Protein AF-0000000079960851 (afdb_homodimer)

InterPro domains:
  IPR026286 Maleate isomerase/Arylmalonate decarboxylase [PF17645] (53-216)
  IPR026286 Maleate isomerase/Arylmalonate decarboxylase [PIRSF015736] (1-219)
  IPR026286 Maleate isomerase/Arylmalonate decarboxylase [PTHR40267] (1-219)
  IPR053714 Isomerization and Racemization Enzyme Superfamily [G3DSA:3.40.50.12500] (1-219)

Secondary structure (DSSP, 8-state):
---TT----------------SHHHHHHHHHHHHHHHHHHHHHHHTT--S-EE----HHHHTTHHHHHHHHHHHHHHHTTS--EE-HHHHHHHHHHHTT--EEEEEESS-HHHHHHHHHHHHHTT-EEEEEEE---SSHHHHHT--HHHHHHHHHHH--TT--EEEE--TTS--HHHHHHHHHHHTS-EEEHHHHHHHHHHHTTT-----TTS-HHHHH-/---TT----------------SHHHHHHHHHHHHHHHHHHHHHHHTT--S-EE----HHHHTTHHHHHHHHHHHHHHHTTS--EE-HHHHHHHHHHHTT--EEEEEESS-HHHHHHHHHHHHHTT-EEEEEEE---SSHHHHHT--HHHHHHHHHHH--TT--EEEE--TTS--HHHHHHHHHHHTS-EEEHHHHHHHHHHHTTT-----TTS-HHHHH-

Organism: NCBI:txid1448308

Sequence (440 aa):
MLVPGVSWHSGRILIRNPDLDSDEVFERFLVDLRKEIGNAVDSVMTAHPDHVVMGMSSETFWGGRAGAAKFEALMISLSGGLDITTGARACNAALRTLGAKKIGVITPYQSVGDEQVRAYLTEEGFEVAGVHGLKCPTAKSIAEVGPERLREAFRAVNGPGVDALVQVGTNLFCARVAAEMEEELGKPVIAINTATVWHAYRTHGIRDQLEGFGCLLERHMLVPGVSWHSGRILIRNPDLDSDEVFERFLVDLRKEIGNAVDSVMTAHPDHVVMGMSSETFWGGRAGAAKFEALMISLSGGLDITTGARACNAALRTLGAKKIGVITPYQSVGDEQVRAYLTEEGFEVAGVHGLKCPTAKSIAEVGPERLREAFRAVNGPGVDALVQVGTNLFCARVAAEMEEELGKPVIAINTATVWHAYRTHGIRDQLEGFGCLLERH

Radius of gyration: 24.18 Å; Cα contacts (8 Å, |Δi|>4): 741; chains: 2; bounding box: 46×70×50 Å

Nearest PDB structures (foldseek):
  2xec-assembly1_A  TM=9.035E-01  e=8.796E-13  Nocardia farcinica IFM 10152
  2xed-assembly4_D  TM=8.856E-01  e=1.350E-12  Nocardia farcinica IFM 10152
  4fq5-assembly1_B  TM=8.733E-01  e=2.646E-12  Pseudomonas putida S16
  2vlb-assembly4_D  TM=8.472E-01  e=1.081E-11  Bordetella bronchiseptica
  4fq7-assembly1_A  TM=8.737E-01  e=2.253E-11  Pseudomonas putida S16

Solvent-accessible surface area (backbone atoms only — not comparable to full-atom values): 23518 Å² total; per-residue (Å²): 139,83,50,91,97,62,83,87,78,71,52,58,61,62,72,77,84,62,77,72,80,42,71,72,44,43,52,54,45,52,56,50,44,50,52,26,44,49,51,18,43,56,45,38,50,74,71,62,65,90,62,45,70,48,86,49,29,68,68,35,27,34,67,26,68,64,30,24,50,51,48,50,52,49,50,22,59,66,59,75,65,40,62,71,36,36,25,44,60,16,43,52,51,48,37,54,74,70,67,44,48,31,28,14,31,32,32,45,32,45,70,71,52,46,48,29,46,50,50,20,45,41,71,72,67,35,44,71,78,33,75,44,55,65,49,40,88,42,73,68,50,31,52,63,57,50,65,67,60,50,51,52,45,52,58,69,32,52,52,91,78,48,45,28,36,37,37,46,43,58,55,45,81,34,41,51,55,21,21,52,46,19,66,75,69,70,39,57,30,44,20,34,60,46,28,28,52,43,41,50,32,51,79,66,72,45,77,76,65,39,84,69,46,26,62,61,39,46,75,104,137,83,53,90,97,62,83,89,78,70,52,58,60,62,71,77,85,64,79,74,80,42,69,71,45,41,53,54,46,52,54,50,44,50,52,26,44,50,53,17,44,57,46,38,50,73,71,62,65,94,62,45,71,49,87,50,29,68,67,36,26,34,68,25,66,64,29,23,50,51,48,50,52,51,49,22,58,66,59,75,65,39,61,72,37,35,25,44,60,15,43,52,54,49,38,54,75,70,67,45,47,31,28,15,31,32,34,45,33,47,72,72,51,46,47,30,46,50,50,21,44,40,74,72,67,35,46,70,78,33,76,42,55,67,50,40,88,42,75,68,51,31,52,63,56,51,65,66,60,50,51,52,45,53,58,70,33,52,54,91,79,49,45,28,35,37,36,46,44,60,56,44,81,36,41,52,55,22,20,52,45,19,66,74,70,71,38,57,29,44,21,34,60,47,29,28,52,43,41,51,32,51,77,66,73,45,76,76,64,40,82,70,48,26,62,57,35,47,74,94

Structure (mmCIF, N/CA/C/O backbone):
data_AF-0000000079960851-model_v1
#
loop_
_entity.id
_entity.type
_entity.pdbx_description
1 polymer 'Arylmalonate decarboxylase'
#
loop_
_atom_site.group_PDB
_atom_site.id
_atom_site.type_symbol
_atom_site.label_atom_id
_atom_site.label_alt_id
_atom_site.label_comp_id
_atom_site.label_asym_id
_atom_site.label_entity_id
_atom_site.label_seq_id
_atom_site.pdbx_PDB_ins_code
_atom_site.Cartn_x
_atom_site.Cartn_y
_atom_site.Cartn_z
_atom_site.occupancy
_atom_site.B_iso_or_equiv
_atom_site.auth_seq_id
_atom_site.auth_comp_id
_atom_site.auth_asym_id
_atom_site.auth_atom_id
_atom_site.pdbx_PDB_model_num
ATOM 1 N N . MET A 1 1 ? 7.645 3.045 7.578 1 94.19 1 MET A N 1
ATOM 2 C CA . MET A 1 1 ? 7.406 3.133 9.016 1 94.19 1 MET A CA 1
ATOM 3 C C . MET A 1 1 ? 6.652 1.906 9.523 1 94.19 1 MET A C 1
ATOM 5 O O . MET A 1 1 ? 5.922 1.984 10.508 1 94.19 1 MET A O 1
ATOM 9 N N . LEU A 1 2 ? 6.816 0.846 8.75 1 92.69 2 LEU A N 1
ATOM 10 C CA . LEU A 1 2 ? 6.176 -0.417 9.102 1 92.69 2 LEU A CA 1
ATOM 11 C C . LEU A 1 2 ? 6.891 -1.076 10.281 1 92.69 2 LEU A C 1
ATOM 13 O O . LEU A 1 2 ? 8.117 -1.037 10.367 1 92.69 2 LEU A O 1
ATOM 17 N N . VAL A 1 3 ? 6.129 -1.654 11.164 1 95.25 3 VAL A N 1
ATOM 18 C CA . VAL A 1 3 ? 6.676 -2.408 12.289 1 95.25 3 VAL A CA 1
ATOM 19 C C . VAL A 1 3 ? 6.164 -3.846 12.25 1 95.25 3 VAL A C 1
ATOM 21 O O . VAL A 1 3 ? 5.152 -4.133 11.594 1 95.25 3 VAL A O 1
ATOM 24 N N . PRO A 1 4 ? 6.918 -4.801 12.859 1 91.12 4 PRO A N 1
ATOM 25 C CA . PRO A 1 4 ? 6.449 -6.191 12.867 1 91.12 4 PRO A CA 1
ATOM 26 C C . PRO A 1 4 ? 5.039 -6.336 13.438 1 91.12 4 PRO A C 1
ATOM 28 O O . PRO A 1 4 ? 4.672 -5.625 14.375 1 91.12 4 PRO A O 1
ATOM 31 N N . GLY A 1 5 ? 4.328 -7.258 12.828 1 90.38 5 GLY A N 1
ATOM 32 C CA . GLY A 1 5 ? 3.006 -7.566 13.344 1 90.38 5 GLY A CA 1
ATOM 33 C C . GLY A 1 5 ? 1.929 -6.633 12.828 1 90.38 5 GLY A C 1
ATOM 34 O O . GLY A 1 5 ? 0.747 -6.809 13.133 1 90.38 5 GLY A O 1
ATOM 35 N N . VAL A 1 6 ? 2.328 -5.602 12.008 1 94.75 6 VAL A N 1
ATOM 36 C CA . VAL A 1 6 ? 1.375 -4.645 11.445 1 94.75 6 VAL A CA 1
ATOM 37 C C . VAL A 1 6 ? 1.349 -4.77 9.93 1 94.75 6 VAL A C 1
ATOM 39 O O . VAL A 1 6 ? 2.396 -4.914 9.289 1 94.75 6 VAL A O 1
ATOM 42 N N . SER A 1 7 ? 0.171 -4.758 9.352 1 91.94 7 SER A N 1
ATOM 43 C CA . SER A 1 7 ? 0.016 -4.672 7.902 1 91.94 7 SER A CA 1
ATOM 44 C C . SER A 1 7 ? -0.796 -3.443 7.508 1 91.94 7 SER A C 1
ATOM 46 O O . SER A 1 7 ? -1.716 -3.043 8.227 1 91.94 7 SER A O 1
ATOM 48 N N . TRP A 1 8 ? -0.448 -2.844 6.461 1 94.5 8 TRP A N 1
ATOM 49 C CA . TRP A 1 8 ? -1.161 -1.688 5.93 1 94.5 8 TRP A CA 1
ATOM 50 C C . TRP A 1 8 ? -1.925 -2.057 4.66 1 94.5 8 TRP A C 1
ATOM 52 O O . TRP A 1 8 ? -1.38 -2.709 3.768 1 94.5 8 TRP A O 1
ATOM 62 N N . HIS A 1 9 ? -3.17 -1.733 4.625 1 93.88 9 HIS A N 1
ATOM 63 C CA . HIS A 1 9 ? -4.047 -1.889 3.469 1 93.88 9 HIS A CA 1
ATOM 64 C C . HIS A 1 9 ? -4.598 -0.542 3.01 1 93.88 9 HIS A C 1
ATOM 66 O O . HIS A 1 9 ? -5.129 0.224 3.816 1 93.88 9 HIS A O 1
ATOM 72 N N . SER A 1 10 ? -4.445 -0.302 1.78 1 94.12 10 SER A N 1
ATOM 73 C CA . SER A 1 10 ? -4.777 1.054 1.355 1 94.12 10 SER A CA 1
ATOM 74 C C . SER A 1 10 ? -5.949 1.059 0.381 1 94.12 10 SER A C 1
ATOM 76 O O . SER A 1 10 ? -6.133 0.106 -0.38 1 94.12 10 SER A O 1
ATOM 78 N N . GLY A 1 11 ? -6.723 2.027 0.478 1 92.75 11 GLY A N 1
ATOM 79 C CA . GLY A 1 11 ? -7.703 2.445 -0.51 1 92.75 11 GLY A CA 1
ATOM 80 C C . GLY A 1 11 ? -7.449 3.836 -1.056 1 92.75 11 GLY A C 1
ATOM 81 O O . GLY A 1 11 ? -7.121 4.754 -0.3 1 92.75 11 GLY A O 1
ATOM 82 N N . ARG A 1 12 ? -7.574 3.906 -2.342 1 92.75 12 ARG A N 1
ATOM 83 C CA . ARG A 1 12 ? -7.301 5.188 -2.982 1 92.75 12 ARG A CA 1
ATOM 84 C C . ARG A 1 12 ? -8.586 5.98 -3.191 1 92.75 12 ARG A C 1
ATOM 86 O O . ARG A 1 12 ? -9.625 5.41 -3.523 1 92.75 12 ARG A O 1
ATOM 93 N N . ILE A 1 13 ? -8.469 7.223 -2.959 1 90.19 13 ILE A N 1
ATOM 94 C CA . ILE A 1 13 ? -9.555 8.148 -3.252 1 90.19 13 ILE A CA 1
ATOM 95 C C . ILE A 1 13 ? -9.297 8.844 -4.586 1 90.19 13 ILE A C 1
ATOM 97 O O . ILE A 1 13 ? -8.359 9.641 -4.711 1 90.19 13 ILE A O 1
ATOM 101 N N . LEU A 1 14 ? -10.109 8.508 -5.516 1 86.62 14 LEU A N 1
ATOM 102 C CA . LEU A 1 14 ? -9.938 9.086 -6.848 1 86.62 14 LEU A CA 1
ATOM 103 C C . LEU A 1 14 ? -10.344 10.555 -6.859 1 86.62 14 LEU A C 1
ATOM 105 O O . LEU A 1 14 ? -11.469 10.898 -6.492 1 86.62 14 LEU A O 1
ATOM 109 N N . ILE A 1 15 ? -9.375 11.383 -7.02 1 77.75 15 ILE A N 1
ATOM 110 C CA . ILE A 1 15 ? -9.641 12.805 -7.199 1 77.75 15 ILE A CA 1
ATOM 111 C C . ILE A 1 15 ? -9.336 13.203 -8.641 1 77.75 15 ILE A C 1
ATOM 113 O O . ILE A 1 15 ? -8.188 13.156 -9.078 1 77.75 15 ILE A O 1
ATOM 117 N N . ARG A 1 16 ? -10.398 13.414 -9.406 1 67.62 16 ARG A N 1
ATOM 118 C CA . ARG A 1 16 ? -10.219 13.82 -10.797 1 67.62 16 ARG A CA 1
ATOM 119 C C . ARG A 1 16 ? -9.906 15.305 -10.891 1 67.62 16 ARG A C 1
ATOM 121 O O . ARG A 1 16 ? -10.414 16.109 -10.102 1 67.62 16 ARG A O 1
ATOM 128 N N . ASN A 1 17 ? -8.703 15.766 -11.039 1 58.97 17 ASN A N 1
ATOM 129 C CA . ASN A 1 17 ? -8.164 17.125 -11.094 1 58.97 17 ASN A CA 1
ATOM 130 C C . ASN A 1 17 ? -9.195 18.109 -11.633 1 58.97 17 ASN A C 1
ATOM 132 O O . ASN A 1 17 ? -9.211 18.406 -12.836 1 58.97 17 ASN A O 1
ATOM 136 N N . PRO A 1 18 ? -10.219 18.281 -10.859 1 53.62 18 PRO A N 1
ATOM 137 C CA . PRO A 1 18 ? -11.078 19.328 -11.43 1 53.62 18 PRO A CA 1
ATOM 138 C C . PRO A 1 18 ? -10.516 20.719 -11.234 1 53.62 18 PRO A C 1
ATOM 140 O O . PRO A 1 18 ? -9.734 20.969 -10.305 1 53.62 18 PRO A O 1
ATOM 143 N N . ASP A 1 19 ? -10.367 21.5 -12.281 1 49.38 19 ASP A N 1
ATOM 144 C CA . ASP A 1 19 ? -10.18 22.953 -12.188 1 49.38 19 ASP A CA 1
ATOM 145 C C . ASP A 1 19 ? -11.023 23.547 -11.055 1 49.38 19 ASP A C 1
ATOM 147 O O . ASP A 1 19 ? -12.25 23.422 -11.062 1 49.38 19 ASP A O 1
ATOM 151 N N . LEU A 1 20 ? -10.43 23.781 -9.867 1 51.84 20 LEU A N 1
ATOM 152 C CA . LEU A 1 20 ? -11.078 24.25 -8.648 1 51.84 20 LEU A CA 1
ATOM 153 C C . LEU A 1 20 ? -11.469 25.719 -8.773 1 51.84 20 LEU A C 1
ATOM 155 O O . LEU A 1 20 ? -11.516 26.438 -7.77 1 51.84 20 LEU A O 1
ATOM 159 N N . ASP A 1 21 ? -11.742 26.328 -9.961 1 50.34 21 ASP A N 1
ATOM 160 C CA . ASP A 1 21 ? -11.82 27.781 -10.055 1 50.34 21 ASP A CA 1
ATOM 161 C C . ASP A 1 21 ? -13.195 28.297 -9.609 1 50.34 21 ASP A C 1
ATOM 163 O O . ASP A 1 21 ? -13.383 29.484 -9.406 1 50.34 21 ASP A O 1
ATOM 167 N N . SER A 1 22 ? -14.242 27.625 -9.805 1 53.31 22 SER A N 1
ATOM 168 C CA . SER A 1 22 ? -15.516 28.234 -9.453 1 53.31 22 SER A CA 1
ATOM 169 C C . SER A 1 22 ? -16.141 27.562 -8.242 1 53.31 22 SER A C 1
ATOM 171 O O . SER A 1 22 ? -15.82 26.406 -7.941 1 53.31 22 SER A O 1
ATOM 173 N N . ASP A 1 23 ? -16.797 28.359 -7.383 1 54.41 23 ASP A N 1
ATOM 174 C CA . ASP A 1 23 ? -17.484 27.906 -6.176 1 54.41 23 ASP A CA 1
ATOM 175 C C . ASP A 1 23 ? -18.312 26.641 -6.449 1 54.41 23 ASP A C 1
ATOM 177 O O . ASP A 1 23 ? -18.297 25.703 -5.652 1 54.41 23 ASP A O 1
ATOM 181 N N . GLU A 1 24 ? -19.141 26.781 -7.516 1 55.78 24 GLU A N 1
ATOM 182 C CA . GLU A 1 24 ? -19.969 25.641 -7.883 1 55.78 24 GLU A CA 1
ATOM 183 C C . GLU A 1 24 ? -19.109 24.406 -8.133 1 55.78 24 GLU A C 1
ATOM 185 O O . GLU A 1 24 ? -19.5 23.297 -7.754 1 55.78 24 GLU A O 1
ATOM 190 N N . VAL A 1 25 ? -18.016 24.797 -8.57 1 58.59 25 VAL A N 1
ATOM 191 C CA . VAL A 1 25 ? -17.094 23.703 -8.898 1 58.59 25 VAL A CA 1
ATOM 192 C C . VAL A 1 25 ? -16.5 23.125 -7.617 1 58.59 25 VAL A C 1
ATOM 194 O O . VAL A 1 25 ? -16.328 21.906 -7.504 1 58.59 25 VAL A O 1
ATOM 197 N N . PHE A 1 26 ? -16.469 23.938 -6.652 1 61.47 26 PHE A N 1
ATOM 198 C CA . PHE A 1 26 ? -15.891 23.5 -5.383 1 61.47 26 PHE A CA 1
ATOM 199 C C . PHE A 1 26 ? -16.875 22.609 -4.625 1 61.47 26 PHE A C 1
ATOM 201 O O . PHE A 1 26 ? -16.484 21.594 -4.059 1 61.47 26 PHE A O 1
ATOM 208 N N . GLU A 1 27 ? -18.156 23.109 -4.688 1 61.94 27 GLU A N 1
ATOM 209 C CA . GLU A 1 27 ? -19.141 22.297 -4 1 61.94 27 GLU A CA 1
ATOM 210 C C . GLU A 1 27 ? -19.266 20.922 -4.637 1 61.94 27 GLU A C 1
ATOM 212 O O . GLU A 1 27 ? -19.359 19.906 -3.93 1 61.94 27 GLU A O 1
ATOM 217 N N . ARG A 1 28 ? -19.406 20.875 -5.898 1 65.94 28 ARG A N 1
ATOM 218 C CA . ARG A 1 28 ? -19.469 19.594 -6.598 1 65.94 28 ARG A CA 1
ATOM 219 C C . ARG A 1 28 ? -18.234 18.75 -6.305 1 65.94 28 ARG A C 1
ATOM 221 O O . ARG A 1 28 ? -18.344 17.531 -6.16 1 65.94 28 ARG A O 1
ATOM 228 N N . PHE A 1 29 ? -17.156 19.453 -6.109 1 71.62 29 PHE A N 1
ATOM 229 C CA . PHE A 1 29 ? -15.914 18.781 -5.773 1 71.62 29 PHE A CA 1
ATOM 230 C C . PHE A 1 29 ? -16.016 18.094 -4.418 1 71.62 29 PHE A C 1
ATOM 232 O O . PHE A 1 29 ? -15.617 16.938 -4.27 1 71.62 29 PHE A O 1
ATOM 239 N N . LEU A 1 30 ? -16.672 18.797 -3.545 1 71.94 30 LEU A N 1
ATOM 240 C CA . LEU A 1 30 ? -16.797 18.25 -2.197 1 71.94 30 LEU A CA 1
ATOM 241 C C . LEU A 1 30 ? -17.703 17.016 -2.186 1 71.94 30 LEU A C 1
ATOM 243 O O . LEU A 1 30 ? -17.422 16.047 -1.479 1 71.94 30 LEU A O 1
ATOM 247 N N . VAL A 1 31 ? -18.812 17.047 -2.932 1 72.62 31 VAL A N 1
ATOM 248 C CA . VAL A 1 31 ? -19.734 15.914 -3.02 1 72.62 31 VAL A CA 1
ATOM 249 C C . VAL A 1 31 ? -19.016 14.727 -3.662 1 72.62 31 VAL A C 1
ATOM 251 O O . VAL A 1 31 ? -19.094 13.602 -3.158 1 72.62 31 VAL A O 1
ATOM 254 N N . ASP A 1 32 ? -18.328 14.992 -4.691 1 80.94 32 ASP A N 1
ATOM 255 C CA . ASP A 1 32 ? -17.578 13.938 -5.379 1 80.94 32 ASP A CA 1
ATOM 256 C C . ASP A 1 32 ? -16.5 13.352 -4.477 1 80.94 32 ASP A C 1
ATOM 258 O O . ASP A 1 32 ? -16.281 12.141 -4.473 1 80.94 32 ASP A O 1
ATOM 262 N N . LEU A 1 33 ? -15.961 14.219 -3.734 1 83.31 33 LEU A N 1
ATOM 263 C CA . LEU A 1 33 ? -14.914 13.766 -2.822 1 83.31 33 LEU A CA 1
ATOM 264 C C . LEU A 1 33 ? -15.477 12.82 -1.769 1 83.31 33 LEU A C 1
ATOM 266 O O . LEU A 1 33 ? -14.875 11.789 -1.469 1 83.31 33 LEU A O 1
ATOM 270 N N . ARG A 1 34 ? -16.656 13.141 -1.312 1 83.38 34 ARG A N 1
ATOM 271 C CA . ARG A 1 34 ? -17.281 12.297 -0.306 1 83.38 34 ARG A CA 1
ATOM 272 C C . ARG A 1 34 ? -17.641 10.922 -0.882 1 83.38 34 ARG A C 1
ATOM 274 O O . ARG A 1 34 ? -17.484 9.906 -0.208 1 83.38 34 ARG A O 1
ATOM 281 N N . LYS A 1 35 ? -18.141 10.898 -2.045 1 87.31 35 LYS A N 1
ATOM 282 C CA . LYS A 1 35 ? -18.453 9.641 -2.713 1 87.31 35 LYS A CA 1
ATOM 283 C C . LYS A 1 35 ? -17.219 8.781 -2.896 1 87.31 35 LYS A C 1
ATOM 285 O O . LYS A 1 35 ? -17.234 7.582 -2.617 1 87.31 35 LYS A O 1
ATOM 290 N N . GLU A 1 36 ? -16.188 9.461 -3.318 1 90.69 36 GLU A N 1
ATOM 291 C CA . GLU A 1 36 ? -14.945 8.719 -3.561 1 90.69 36 GLU A CA 1
ATOM 292 C C . GLU A 1 36 ? -14.336 8.227 -2.252 1 90.69 36 GLU A C 1
ATOM 294 O O . GLU A 1 36 ? -13.719 7.16 -2.213 1 90.69 36 GLU A O 1
ATOM 299 N N . ILE A 1 37 ? -14.523 9.008 -1.24 1 92.94 37 ILE A N 1
ATOM 300 C CA . ILE A 1 37 ? -14.086 8.555 0.077 1 92.94 37 ILE A CA 1
ATOM 301 C C . ILE A 1 37 ? -14.867 7.301 0.475 1 92.94 37 ILE A C 1
ATOM 303 O O . ILE A 1 37 ? -14.281 6.316 0.938 1 92.94 37 ILE A O 1
ATOM 307 N N . GLY A 1 38 ? -16.156 7.359 0.28 1 93.12 38 GLY A N 1
ATOM 308 C CA . GLY A 1 38 ? -16.969 6.195 0.562 1 93.12 38 GLY A CA 1
ATOM 309 C C . GLY A 1 38 ? -16.531 4.957 -0.195 1 93.12 38 GLY A C 1
ATOM 310 O O . GLY A 1 38 ? -16.438 3.873 0.384 1 93.12 38 GLY A O 1
ATOM 311 N N . ASN A 1 39 ? -16.25 5.121 -1.453 1 91.56 39 ASN A N 1
ATOM 312 C CA . ASN A 1 39 ? -15.773 4.012 -2.275 1 91.56 39 ASN A CA 1
ATOM 313 C C . ASN A 1 39 ? -14.477 3.432 -1.728 1 91.56 39 ASN A C 1
ATOM 315 O O . ASN A 1 39 ? -14.312 2.211 -1.667 1 91.56 39 ASN A O 1
ATOM 319 N N . ALA A 1 40 ? -13.617 4.344 -1.395 1 93.88 40 ALA A N 1
ATOM 320 C CA . ALA A 1 40 ? -12.32 3.908 -0.873 1 93.88 40 ALA A CA 1
ATOM 321 C C . ALA A 1 40 ? -12.492 3.133 0.43 1 93.88 40 ALA A C 1
ATOM 323 O O . ALA A 1 40 ? -11.859 2.088 0.623 1 93.88 40 ALA A O 1
ATOM 324 N N . VAL A 1 41 ? -13.352 3.627 1.285 1 95 41 VAL A N 1
ATOM 325 C CA . VAL A 1 41 ? -13.578 2.984 2.576 1 95 41 VAL A CA 1
ATOM 326 C C . VAL A 1 41 ? -14.227 1.617 2.369 1 95 41 VAL A C 1
ATOM 328 O O . VAL A 1 41 ? -13.789 0.622 2.953 1 95 41 VAL A O 1
ATOM 331 N N . ASP A 1 42 ? -15.195 1.542 1.479 1 92.25 42 ASP A N 1
ATOM 332 C CA . ASP A 1 42 ? -15.844 0.269 1.181 1 92.25 42 ASP A CA 1
ATOM 333 C C . ASP A 1 42 ? -14.82 -0.78 0.75 1 92.25 42 ASP A C 1
ATOM 335 O O . ASP A 1 42 ? -14.875 -1.929 1.194 1 92.25 42 ASP A O 1
ATOM 339 N N . SER A 1 43 ? -14.008 -0.313 -0.047 1 91.81 43 SER A N 1
ATOM 340 C CA . SER A 1 43 ? -13.008 -1.22 -0.604 1 91.81 43 SER A CA 1
ATOM 341 C C . SER A 1 43 ? -12.039 -1.705 0.471 1 91.81 43 SER A C 1
ATOM 343 O O . SER A 1 43 ? -11.836 -2.91 0.631 1 91.81 43 SER A O 1
ATOM 345 N N . VAL A 1 44 ? -11.461 -0.792 1.236 1 93.94 44 VAL A N 1
ATOM 346 C CA . VAL A 1 44 ? -10.414 -1.16 2.184 1 93.94 44 VAL A CA 1
ATOM 347 C C . VAL A 1 44 ? -11.016 -1.945 3.346 1 93.94 44 VAL A C 1
ATOM 349 O O . VAL A 1 44 ? -10.359 -2.814 3.924 1 93.94 44 VAL A O 1
ATOM 352 N N . MET A 1 45 ? -12.297 -1.805 3.637 1 93.12 45 MET A N 1
ATOM 353 C CA . MET A 1 45 ? -12.945 -2.479 4.758 1 93.12 45 MET A CA 1
ATOM 354 C C . MET A 1 45 ? -13.094 -3.971 4.484 1 93.12 45 MET A C 1
ATOM 356 O O . MET A 1 45 ? -13.289 -4.762 5.41 1 93.12 45 MET A O 1
ATOM 360 N N . THR A 1 46 ? -12.969 -4.359 3.193 1 89.31 46 THR A N 1
ATOM 361 C CA . THR A 1 46 ? -13.047 -5.777 2.865 1 89.31 46 THR A CA 1
ATOM 362 C C . THR A 1 46 ? -11.852 -6.531 3.438 1 89.31 46 THR A C 1
ATOM 364 O O . THR A 1 46 ? -11.883 -7.758 3.568 1 89.31 46 THR A O 1
ATOM 367 N N . ALA A 1 47 ? -10.844 -5.789 3.771 1 90.38 47 ALA A N 1
ATOM 368 C CA . ALA A 1 47 ? -9.672 -6.406 4.391 1 90.38 47 ALA A CA 1
ATOM 369 C C . ALA A 1 47 ? -9.883 -6.605 5.887 1 90.38 47 ALA A C 1
ATOM 371 O O . ALA A 1 47 ? -9.039 -7.199 6.566 1 90.38 47 ALA A O 1
ATOM 372 N N . HIS A 1 48 ? -10.93 -6.074 6.441 1 91.44 48 HIS A N 1
ATOM 373 C CA . HIS A 1 48 ? -11.289 -6.172 7.852 1 91.44 48 HIS A CA 1
ATOM 374 C C . HIS A 1 48 ? -10.203 -5.574 8.734 1 91.44 48 HIS A C 1
ATOM 376 O O . HIS A 1 48 ? -9.703 -6.242 9.648 1 91.44 48 HIS A O 1
ATOM 382 N N . PRO A 1 49 ? -9.883 -4.328 8.547 1 94.81 49 PRO A N 1
ATOM 383 C CA . PRO A 1 49 ? -8.844 -3.699 9.367 1 94.81 49 PRO A CA 1
ATOM 384 C C . PRO A 1 49 ? -9.289 -3.502 10.82 1 94.81 49 PRO A C 1
ATOM 386 O O . PRO A 1 49 ? -10.484 -3.422 11.102 1 94.81 49 PRO A O 1
ATOM 389 N N . ASP A 1 50 ? -8.312 -3.438 11.734 1 95.44 50 ASP A N 1
ATOM 390 C CA . ASP A 1 50 ? -8.57 -3.146 13.141 1 95.44 50 ASP A CA 1
ATOM 391 C C . ASP A 1 50 ? -8.734 -1.646 13.367 1 95.44 50 ASP A C 1
ATOM 393 O O . ASP A 1 50 ? -9.297 -1.227 14.383 1 95.44 50 ASP A O 1
ATOM 397 N N . HIS A 1 51 ? -8.219 -0.864 12.453 1 96.69 51 HIS A N 1
ATOM 398 C CA . HIS A 1 51 ? -8.172 0.586 12.602 1 96.69 51 HIS A CA 1
ATOM 399 C C . HIS A 1 51 ? -8.07 1.273 11.242 1 96.69 51 HIS A C 1
ATOM 401 O O . HIS A 1 51 ? -7.523 0.708 10.297 1 96.69 51 HIS A O 1
ATOM 407 N N . VAL A 1 52 ? -8.703 2.436 11.164 1 97.06 52 VAL A N 1
ATOM 408 C CA . VAL A 1 52 ? -8.68 3.195 9.914 1 97.06 52 VAL A CA 1
ATOM 409 C C . VAL A 1 52 ? -7.801 4.434 10.086 1 97.06 52 VAL A C 1
ATOM 411 O O . VAL A 1 52 ? -7.918 5.156 11.078 1 97.06 52 VAL A O 1
ATOM 414 N N . VAL A 1 53 ? -6.898 4.598 9.195 1 97.31 53 VAL A N 1
ATOM 415 C CA . VAL A 1 53 ? -6.047 5.781 9.148 1 97.31 53 VAL A CA 1
ATOM 416 C C . VAL A 1 53 ? -6.367 6.602 7.902 1 97.31 53 VAL A C 1
ATOM 418 O O . VAL A 1 53 ? -6.352 6.074 6.785 1 97.31 53 VAL A O 1
ATOM 421 N N . MET A 1 54 ? -6.688 7.809 8.078 1 95 54 MET A N 1
ATOM 422 C CA . MET A 1 54 ? -6.949 8.672 6.93 1 95 54 MET A CA 1
ATOM 423 C C . MET A 1 54 ? -5.664 9.328 6.438 1 95 54 MET A C 1
ATOM 425 O O . MET A 1 54 ? -5.133 10.234 7.09 1 95 54 MET A O 1
ATOM 429 N N . GLY A 1 55 ? -5.23 8.836 5.301 1 92.75 55 GLY A N 1
ATOM 430 C CA . GLY A 1 55 ? -4.07 9.438 4.664 1 92.75 55 GLY A CA 1
ATOM 431 C C . GLY A 1 55 ? -4.398 10.703 3.898 1 92.75 55 GLY A C 1
ATOM 432 O O . GLY A 1 55 ? -3.996 10.859 2.744 1 92.75 55 GLY A O 1
ATOM 433 N N . MET A 1 56 ? -5.227 11.453 4.391 1 88.94 56 MET A N 1
ATOM 434 C CA . MET A 1 56 ? -5.625 12.773 3.906 1 88.94 56 MET A CA 1
ATOM 435 C C . MET A 1 56 ? -5.379 13.836 4.973 1 88.94 56 MET A C 1
ATOM 437 O O . MET A 1 56 ? -5.59 13.594 6.16 1 88.94 56 MET A O 1
ATOM 441 N N . SER A 1 57 ? -4.941 14.992 4.465 1 85.56 57 SER A N 1
ATOM 442 C CA . SER A 1 57 ? -4.594 16.016 5.453 1 85.56 57 SER A CA 1
ATOM 443 C C . SER A 1 57 ? -5.539 17.203 5.375 1 85.56 57 SER A C 1
ATOM 445 O O . SER A 1 57 ? -6.215 17.531 6.352 1 85.56 57 SER A O 1
ATOM 447 N N . SER A 1 58 ? -5.734 17.797 4.25 1 82.12 58 SER A N 1
ATOM 448 C CA . SER A 1 58 ? -6.465 19.047 4.133 1 82.12 58 SER A CA 1
ATOM 449 C C . SER A 1 58 ? -7.863 18.938 4.738 1 82.12 58 SER A C 1
ATOM 451 O O . SER A 1 58 ? -8.258 19.75 5.57 1 82.12 58 SER A O 1
ATOM 453 N N . GLU A 1 59 ? -8.508 17.859 4.441 1 83.69 59 GLU A N 1
ATOM 454 C CA . GLU A 1 59 ? -9.891 17.672 4.863 1 83.69 59 GLU A CA 1
ATOM 455 C C . GLU A 1 59 ? -10 17.578 6.383 1 83.69 59 GLU A C 1
ATOM 457 O O . GLU A 1 59 ? -11.023 17.953 6.961 1 83.69 59 GLU A O 1
ATOM 462 N N . THR A 1 60 ? -8.977 17.188 6.992 1 91.94 60 THR A N 1
ATOM 463 C CA . THR A 1 60 ? -9.039 16.938 8.43 1 91.94 60 THR A CA 1
ATOM 464 C C . THR A 1 60 ? -8.883 18.234 9.219 1 91.94 60 THR A C 1
ATOM 466 O O . THR A 1 60 ? -9.195 18.281 10.406 1 91.94 60 THR A O 1
ATOM 469 N N . PHE A 1 61 ? -8.406 19.297 8.578 1 93.19 61 PHE A N 1
ATOM 470 C CA . PHE A 1 61 ? -8.227 20.594 9.211 1 93.19 61 PHE A CA 1
ATOM 471 C C . PHE A 1 61 ? -9.352 21.547 8.828 1 93.19 61 PHE A C 1
ATOM 473 O O . PHE A 1 61 ? -9.469 22.641 9.391 1 93.19 61 PHE A O 1
ATOM 480 N N . TRP A 1 62 ? -10.195 21.141 7.898 1 90.25 62 TRP A N 1
ATOM 481 C CA . TRP A 1 62 ? -11.125 22.078 7.266 1 90.25 62 TRP A CA 1
ATOM 482 C C . TRP A 1 62 ? -12.336 22.328 8.164 1 90.25 62 TRP A C 1
ATOM 484 O O . TRP A 1 62 ? -12.914 21.391 8.719 1 90.25 62 TRP A O 1
ATOM 494 N N . GLY A 1 63 ? -12.688 23.656 8.297 1 92.62 63 GLY A N 1
ATOM 495 C CA . GLY A 1 63 ? -13.852 24.016 9.094 1 92.62 63 GLY A CA 1
ATOM 496 C C . GLY A 1 63 ? -13.57 24.078 10.578 1 92.62 63 GLY A C 1
ATOM 497 O O . GLY A 1 63 ? -14.492 24.031 11.391 1 92.62 63 GLY A O 1
ATOM 498 N N . GLY A 1 64 ? -12.312 24.109 10.891 1 94.12 64 GLY A N 1
ATOM 499 C CA . GLY A 1 64 ? -11.945 24.203 12.289 1 94.12 64 GLY A CA 1
ATOM 500 C C . GLY A 1 64 ? -12.25 22.922 13.062 1 94.12 64 GLY A C 1
ATOM 501 O O . GLY A 1 64 ? -12.305 21.844 12.484 1 94.12 64 GLY A O 1
ATOM 502 N N . ARG A 1 65 ? -12.336 23.109 14.344 1 95.56 65 ARG A N 1
ATOM 503 C CA . ARG A 1 65 ? -12.578 21.984 15.242 1 95.56 65 ARG A CA 1
ATOM 504 C C . ARG A 1 65 ? -13.883 21.281 14.891 1 95.56 65 ARG A C 1
ATOM 506 O O . ARG A 1 65 ? -13.938 20.047 14.852 1 95.56 65 ARG A O 1
ATOM 513 N N . ALA A 1 66 ? -14.836 22.062 14.625 1 96.12 66 ALA A N 1
ATOM 514 C CA . ALA A 1 66 ? -16.141 21.516 14.289 1 96.12 66 ALA A CA 1
ATOM 515 C C . ALA A 1 66 ? -16.094 20.734 12.977 1 96.12 66 ALA A C 1
ATOM 517 O O . ALA A 1 66 ? -16.672 19.656 12.859 1 96.12 66 ALA A O 1
ATOM 518 N N . GLY A 1 67 ? -15.445 21.328 12 1 94.5 67 GLY A N 1
ATOM 519 C CA . GLY A 1 67 ? -15.281 20.641 10.727 1 94.5 67 GLY A CA 1
ATOM 520 C C . GLY A 1 67 ? -14.508 19.328 10.859 1 94.5 67 GLY A C 1
ATOM 521 O O . GLY A 1 67 ? -14.898 18.312 10.281 1 94.5 67 GLY A O 1
ATOM 522 N N . ALA A 1 68 ? -13.438 19.375 11.594 1 95.06 68 ALA A N 1
ATOM 523 C CA . ALA A 1 68 ? -12.641 18.172 11.852 1 95.06 68 ALA A CA 1
ATOM 524 C C . ALA A 1 68 ? -13.477 17.094 12.523 1 95.06 68 ALA A C 1
ATOM 526 O O . ALA A 1 68 ? -13.406 15.922 12.141 1 95.06 68 ALA A O 1
ATOM 527 N N . ALA A 1 69 ? -14.289 17.484 13.484 1 95.75 69 ALA A N 1
ATOM 528 C CA . ALA A 1 69 ? -15.148 16.531 14.195 1 95.75 69 ALA A CA 1
ATOM 529 C C . ALA A 1 69 ? -16.172 15.906 13.258 1 95.75 69 ALA A C 1
ATOM 531 O O . ALA A 1 69 ? -16.469 14.719 13.352 1 95.75 69 ALA A O 1
ATOM 532 N N . LYS A 1 70 ? -16.719 16.734 12.398 1 94.81 70 LYS A N 1
ATOM 533 C CA . LYS A 1 70 ? -17.688 16.25 11.422 1 94.81 70 LYS A CA 1
ATOM 534 C C . LYS A 1 70 ? -17.047 15.227 10.484 1 94.81 70 LYS A C 1
ATOM 536 O O . LYS A 1 70 ? -17.672 14.211 10.148 1 94.81 70 LYS A O 1
ATOM 541 N N . PHE A 1 71 ? -15.898 15.562 10.047 1 93.56 71 PHE A N 1
ATOM 542 C CA . PHE A 1 71 ? -15.18 14.648 9.164 1 93.56 71 PHE A CA 1
ATOM 543 C C . PHE A 1 71 ? -14.906 13.32 9.867 1 93.56 71 PHE A C 1
ATOM 545 O O . PHE A 1 71 ? -15.094 12.258 9.281 1 93.56 71 PHE A O 1
ATOM 552 N N . GLU A 1 72 ? -14.445 13.336 11.086 1 95.56 72 GLU A N 1
ATOM 553 C CA . GLU A 1 72 ? -14.203 12.125 11.867 1 95.56 72 GLU A CA 1
ATOM 554 C C . GLU A 1 72 ? -15.477 11.297 12.023 1 95.56 72 GLU A C 1
ATOM 556 O O . GLU A 1 72 ? -15.453 10.07 11.875 1 95.56 72 GLU A O 1
ATOM 561 N N . ALA A 1 73 ? -16.578 11.977 12.297 1 95.94 73 ALA A N 1
ATOM 562 C CA . ALA A 1 73 ? -17.844 11.281 12.438 1 95.94 73 ALA A CA 1
ATOM 563 C C . ALA A 1 73 ? -18.25 10.578 11.141 1 95.94 73 ALA A C 1
ATOM 565 O O . ALA A 1 73 ? -18.75 9.453 11.164 1 95.94 73 ALA A O 1
ATOM 566 N N . LEU A 1 74 ? -18 11.266 10.062 1 94.19 74 LEU A N 1
ATOM 567 C CA . LEU A 1 74 ? -18.266 10.68 8.758 1 94.19 74 LEU A CA 1
ATOM 568 C C . LEU A 1 74 ? -17.453 9.398 8.555 1 94.19 74 LEU A C 1
ATOM 570 O O . LEU A 1 74 ? -18 8.367 8.156 1 94.19 74 LEU A O 1
ATOM 574 N N . MET A 1 75 ? -16.203 9.461 8.875 1 95.38 75 MET A N 1
ATOM 575 C CA . MET A 1 75 ? -15.32 8.32 8.648 1 95.38 75 MET A CA 1
ATOM 576 C C . MET A 1 75 ? -15.688 7.164 9.57 1 95.38 75 MET A C 1
ATOM 578 O O . MET A 1 75 ? -15.633 6 9.164 1 95.38 75 MET A O 1
ATOM 582 N N . ILE A 1 76 ? -16.031 7.465 10.812 1 96.25 76 ILE A N 1
ATOM 583 C CA . ILE A 1 76 ? -16.469 6.438 11.75 1 96.25 76 ILE A CA 1
ATOM 584 C C . ILE A 1 76 ? -17.734 5.754 11.211 1 96.25 76 ILE A C 1
ATOM 586 O O . ILE A 1 76 ? -17.828 4.527 11.234 1 96.25 76 ILE A O 1
ATOM 590 N N . SER A 1 77 ? -18.594 6.551 10.664 1 96.25 77 SER A N 1
ATOM 591 C CA . SER A 1 77 ? -19.812 6 10.086 1 96.25 77 SER A CA 1
ATOM 592 C C . SER A 1 77 ? -19.5 5.117 8.883 1 96.25 77 SER A C 1
ATOM 594 O O . SER A 1 77 ? -20 3.99 8.789 1 96.25 77 SER A O 1
ATOM 596 N N . LEU A 1 78 ? -18.672 5.598 7.996 1 95.12 78 LEU A N 1
ATOM 597 C CA . LEU A 1 78 ? -18.344 4.883 6.766 1 95.12 78 LEU A CA 1
ATOM 598 C C . LEU A 1 78 ? -17.594 3.59 7.07 1 95.12 78 LEU A C 1
ATOM 600 O O . LEU A 1 78 ? -17.719 2.609 6.332 1 95.12 78 LEU A O 1
ATOM 604 N N . SER A 1 79 ? -16.859 3.527 8.148 1 95.5 79 SER A N 1
ATOM 605 C CA . SER A 1 79 ? -16.016 2.373 8.477 1 95.5 79 SER A CA 1
ATOM 606 C C . SER A 1 79 ? -16.797 1.355 9.312 1 95.5 79 SER A C 1
ATOM 608 O O . SER A 1 79 ? -16.234 0.343 9.734 1 95.5 79 SER A O 1
ATOM 610 N N . GLY A 1 80 ? -18.047 1.588 9.602 1 94.69 80 GLY A N 1
ATOM 611 C CA . GLY A 1 80 ? -18.844 0.684 10.406 1 94.69 80 GLY A CA 1
ATOM 612 C C . GLY A 1 80 ? -18.578 0.813 11.898 1 94.69 80 GLY A C 1
ATOM 613 O O . GLY A 1 80 ? -18.781 -0.137 12.656 1 94.69 80 GLY A O 1
ATOM 614 N N . GLY A 1 81 ? -17.984 1.95 12.305 1 96 81 GLY A N 1
ATOM 615 C CA . GLY A 1 81 ? -17.859 2.215 13.727 1 96 81 GLY A CA 1
ATOM 616 C C . GLY A 1 81 ? -16.422 2.133 14.219 1 96 81 GLY A C 1
ATOM 617 O O . GLY A 1 81 ? -16.156 2.287 15.414 1 96 81 GLY A O 1
ATOM 618 N N . LEU A 1 82 ? -15.516 1.928 13.344 1 95.38 82 LEU A N 1
ATOM 619 C CA . LEU A 1 82 ? -14.117 1.87 13.773 1 95.38 82 LEU A CA 1
ATOM 620 C C . LEU A 1 82 ? -13.602 3.262 14.117 1 95.38 82 LEU A C 1
ATOM 622 O O . LEU A 1 82 ? -13.977 4.246 13.477 1 95.38 82 LEU A O 1
ATOM 626 N N . ASP A 1 83 ? -12.766 3.283 15.109 1 93.12 83 ASP A N 1
ATOM 627 C CA . ASP A 1 83 ? -12.062 4.535 15.367 1 93.12 83 ASP A CA 1
ATOM 628 C C . ASP A 1 83 ? -11.094 4.871 14.234 1 93.12 83 ASP A C 1
ATOM 630 O O . ASP A 1 83 ? -10.695 3.988 13.477 1 93.12 83 ASP A O 1
ATOM 634 N N . ILE A 1 84 ? -10.781 6.184 14.172 1 95.62 84 ILE A N 1
ATOM 635 C CA . ILE A 1 84 ? -9.961 6.609 13.039 1 95.62 84 ILE A CA 1
ATOM 636 C C . ILE A 1 84 ? -8.828 7.504 13.531 1 95.62 84 ILE A C 1
ATOM 638 O O . ILE A 1 84 ? -8.945 8.141 14.578 1 95.62 84 ILE A O 1
ATOM 642 N N . THR A 1 85 ? -7.766 7.43 12.867 1 97.69 85 THR A N 1
ATOM 643 C CA . THR A 1 85 ? -6.688 8.398 13.016 1 97.69 85 THR A CA 1
ATOM 644 C C . THR A 1 85 ? -6.691 9.391 11.852 1 97.69 85 THR A C 1
ATOM 646 O O . THR A 1 85 ? -6.723 8.992 10.688 1 97.69 85 THR A O 1
ATOM 649 N N . THR A 1 86 ? -6.742 10.648 12.172 1 97.5 86 THR A N 1
ATOM 650 C CA . THR A 1 86 ? -6.594 11.703 11.18 1 97.5 86 THR A CA 1
ATOM 651 C C . THR A 1 86 ? -5.309 12.492 11.414 1 97.5 86 THR A C 1
ATOM 653 O O . THR A 1 86 ? -4.77 12.5 12.523 1 97.5 86 THR A O 1
ATOM 656 N N . GLY A 1 87 ? -4.902 13.102 10.344 1 97.5 87 GLY A N 1
ATOM 657 C CA . GLY A 1 87 ? -3.717 13.93 10.469 1 97.5 87 GLY A CA 1
ATOM 658 C C . GLY A 1 87 ? -3.869 15.039 11.492 1 97.5 87 GLY A C 1
ATOM 659 O O . GLY A 1 87 ? -2.936 15.336 12.242 1 97.5 87 GLY A O 1
ATOM 660 N N . ALA A 1 88 ? -5.012 15.703 11.516 1 97.31 88 ALA A N 1
ATOM 661 C CA . ALA A 1 88 ? -5.258 16.812 12.438 1 97.31 88 ALA A CA 1
ATOM 662 C C . ALA A 1 88 ? -5.191 16.344 13.883 1 97.31 88 ALA A C 1
ATOM 664 O O . ALA A 1 88 ? -4.484 16.938 14.703 1 97.31 88 ALA A O 1
ATOM 665 N N . ARG A 1 89 ? -5.855 15.242 14.164 1 96.69 89 ARG A N 1
ATOM 666 C CA . ARG A 1 89 ? -5.848 14.68 15.516 1 96.69 89 ARG A CA 1
ATOM 667 C C . ARG A 1 89 ? -4.445 14.234 15.914 1 96.69 89 ARG A C 1
ATOM 669 O O . ARG A 1 89 ? -4.02 14.445 17.047 1 96.69 89 ARG A O 1
ATOM 676 N N . ALA A 1 90 ? -3.807 13.609 14.992 1 98.31 90 ALA A N 1
ATOM 677 C CA . ALA A 1 90 ? -2.453 13.117 15.234 1 98.31 90 ALA A CA 1
ATOM 678 C C . ALA A 1 90 ? -1.491 14.273 15.5 1 98.31 90 ALA A C 1
ATOM 680 O O . ALA A 1 90 ? -0.64 14.195 16.391 1 98.31 90 ALA A O 1
ATOM 681 N N . CYS A 1 91 ? -1.642 15.281 14.719 1 98.06 91 CYS A N 1
ATOM 682 C CA . CYS A 1 91 ? -0.813 16.469 14.883 1 98.06 91 CYS A CA 1
ATOM 683 C C . CYS A 1 91 ? -0.997 17.078 16.266 1 98.06 91 CYS A C 1
ATOM 685 O O . CYS A 1 91 ? -0.018 17.375 16.953 1 98.06 91 CYS A O 1
ATOM 687 N N . ASN A 1 92 ? -2.221 17.25 16.703 1 98.06 92 ASN A N 1
ATOM 688 C CA . ASN A 1 92 ? -2.518 17.766 18.047 1 98.06 92 ASN A CA 1
ATOM 689 C C . ASN A 1 92 ? -1.858 16.922 19.125 1 98.06 92 ASN A C 1
ATOM 691 O O . ASN A 1 92 ? -1.189 17.453 20.016 1 98.06 92 ASN A O 1
ATOM 695 N N . ALA A 1 93 ? -2.068 15.641 19.031 1 98.44 93 ALA A N 1
ATOM 696 C CA . ALA A 1 93 ? -1.515 14.727 20.016 1 98.44 93 ALA A CA 1
ATOM 697 C C . ALA A 1 93 ? 0.008 14.82 20.062 1 98.44 93 ALA A C 1
ATOM 699 O O . ALA A 1 93 ? 0.607 14.82 21.141 1 98.44 93 ALA A O 1
ATOM 700 N N . ALA A 1 94 ? 0.584 14.883 18.875 1 98.69 94 ALA A N 1
ATOM 701 C CA . ALA A 1 94 ? 2.041 14.953 18.797 1 98.69 94 ALA A CA 1
ATOM 702 C C . ALA A 1 94 ? 2.562 16.234 19.438 1 98.69 94 ALA A C 1
ATOM 704 O O . ALA A 1 94 ? 3.479 16.188 20.266 1 98.69 94 ALA A O 1
ATOM 705 N N . LEU A 1 95 ? 1.973 17.359 19.078 1 98.69 95 LEU A N 1
ATOM 706 C CA . LEU A 1 95 ? 2.412 18.641 19.609 1 98.69 95 LEU A CA 1
ATOM 707 C C . LEU A 1 95 ? 2.248 18.703 21.125 1 98.69 95 LEU A C 1
ATOM 709 O O . LEU A 1 95 ? 3.129 19.203 21.828 1 98.69 95 LEU A O 1
ATOM 713 N N . ARG A 1 96 ? 1.218 18.172 21.625 1 98.56 96 ARG A N 1
ATOM 714 C CA . ARG A 1 96 ? 0.979 18.172 23.062 1 98.56 96 ARG A CA 1
ATOM 715 C C . ARG A 1 96 ? 1.96 17.234 23.781 1 98.56 96 ARG A C 1
ATOM 717 O O . ARG A 1 96 ? 2.465 17.562 24.844 1 98.56 96 ARG A O 1
ATOM 724 N N . THR A 1 97 ? 2.141 16.141 23.188 1 98.5 97 THR A N 1
ATOM 725 C CA . THR A 1 97 ? 3.105 15.203 23.734 1 98.5 97 THR A CA 1
ATOM 726 C C . THR A 1 97 ? 4.484 15.844 23.859 1 98.5 97 THR A C 1
ATOM 728 O O . THR A 1 97 ? 5.223 15.57 24.797 1 98.5 97 THR A O 1
ATOM 731 N N . LEU A 1 98 ? 4.809 16.719 22.938 1 98.25 98 LEU A N 1
ATOM 732 C CA . LEU A 1 98 ? 6.133 17.328 22.875 1 98.25 98 LEU A CA 1
ATOM 733 C C . LEU A 1 98 ? 6.16 18.641 23.656 1 98.25 98 LEU A C 1
ATOM 735 O O . LEU A 1 98 ? 7.199 19.297 23.75 1 98.25 98 LEU A O 1
ATOM 739 N N . GLY A 1 99 ? 5.02 19.047 24.156 1 97.94 99 GLY A N 1
ATOM 740 C CA . GLY A 1 99 ? 4.922 20.25 24.953 1 97.94 99 GLY A CA 1
ATOM 741 C C . GLY A 1 99 ? 5.031 21.516 24.141 1 97.94 99 GLY A C 1
ATOM 742 O O . GLY A 1 99 ? 5.426 22.562 24.656 1 97.94 99 GLY A O 1
ATOM 743 N N . ALA A 1 100 ? 4.73 21.422 22.922 1 98.31 100 ALA A N 1
ATOM 744 C CA . ALA A 1 100 ? 4.855 22.578 22.031 1 98.31 100 ALA A CA 1
ATOM 745 C C . ALA A 1 100 ? 3.678 23.531 22.219 1 98.31 100 ALA A C 1
ATOM 747 O O . ALA A 1 100 ? 2.535 23.094 22.375 1 98.31 100 ALA A O 1
ATOM 748 N N . LYS A 1 101 ? 3.947 24.781 22.172 1 98.31 101 LYS A N 1
ATOM 749 C CA . LYS A 1 101 ? 2.924 25.812 22.297 1 98.31 101 LYS A CA 1
ATOM 750 C C . LYS A 1 101 ? 2.93 26.734 21.078 1 98.31 101 LYS A C 1
ATOM 752 O O . LYS A 1 101 ? 1.897 26.922 20.438 1 98.31 101 LYS A O 1
ATOM 757 N N . LYS A 1 102 ? 4.062 27.344 20.766 1 98.75 102 LYS A N 1
ATOM 758 C CA . LYS A 1 102 ? 4.23 28.188 19.594 1 98.75 102 LYS A CA 1
ATOM 759 C C . LYS A 1 102 ? 4.863 27.406 18.438 1 98.75 102 LYS A C 1
ATOM 761 O O . LYS A 1 102 ? 5.965 26.875 18.578 1 98.75 102 LYS A O 1
ATOM 766 N N . ILE A 1 103 ? 4.156 27.391 17.297 1 98.81 103 ILE A N 1
ATOM 767 C CA . ILE A 1 103 ? 4.609 26.469 16.266 1 98.81 103 ILE A CA 1
ATOM 768 C C . ILE A 1 103 ? 4.691 27.188 14.93 1 98.81 103 ILE A C 1
ATOM 770 O O . ILE A 1 103 ? 4.016 28.203 14.719 1 98.81 103 ILE A O 1
ATOM 774 N N . GLY A 1 104 ? 5.582 26.75 14.086 1 98.81 104 GLY A N 1
ATOM 775 C CA . GLY A 1 104 ? 5.609 27.078 12.664 1 98.81 104 GLY A CA 1
ATOM 776 C C . GLY A 1 104 ? 5.074 25.953 11.789 1 98.81 104 GLY A C 1
ATOM 777 O O . GLY A 1 104 ? 5.277 24.781 12.078 1 98.81 104 GLY A O 1
ATOM 778 N N . VAL A 1 105 ? 4.371 26.375 10.695 1 98.81 105 VAL A N 1
ATOM 779 C CA . VAL A 1 105 ? 3.695 25.359 9.891 1 98.81 105 VAL A CA 1
ATOM 780 C C . VAL A 1 105 ? 4.047 25.547 8.414 1 98.81 105 VAL A C 1
ATOM 782 O O . VAL A 1 105 ? 4.082 26.688 7.922 1 98.81 105 VAL A O 1
ATOM 785 N N . ILE A 1 106 ? 4.363 24.422 7.746 1 98.81 106 ILE A N 1
ATOM 786 C CA . ILE A 1 106 ? 4.492 24.5 6.297 1 98.81 106 ILE A CA 1
ATOM 787 C C . ILE A 1 106 ? 3.428 23.625 5.645 1 98.81 106 ILE A C 1
ATOM 789 O O . ILE A 1 106 ? 3.059 22.578 6.184 1 98.81 106 ILE A O 1
ATOM 793 N N . THR A 1 107 ? 2.84 24.047 4.539 1 97.56 107 THR A N 1
ATOM 794 C CA . THR A 1 107 ? 1.796 23.344 3.799 1 97.56 107 THR A CA 1
ATOM 795 C C . THR A 1 107 ? 2.078 23.375 2.301 1 97.56 107 THR A C 1
ATOM 797 O O . THR A 1 107 ? 2.902 24.172 1.837 1 97.56 107 THR A O 1
ATOM 800 N N . PRO A 1 108 ? 1.438 22.422 1.563 1 96.19 108 PRO A N 1
ATOM 801 C CA . PRO A 1 108 ? 1.501 22.547 0.105 1 96.19 108 PRO A CA 1
ATOM 802 C C . PRO A 1 108 ? 0.375 23.406 -0.463 1 96.19 108 PRO A C 1
ATOM 804 O O . PRO A 1 108 ? 0.206 23.484 -1.683 1 96.19 108 PRO A O 1
ATOM 807 N N . TYR A 1 109 ? -0.414 24.078 0.368 1 92.38 109 TYR A N 1
ATOM 808 C CA . TYR A 1 109 ? -1.721 24.594 -0.018 1 92.38 109 TYR A CA 1
ATOM 809 C C . TYR A 1 109 ? -1.615 26.047 -0.474 1 92.38 109 TYR A C 1
ATOM 811 O O . TYR A 1 109 ? -0.594 26.703 -0.253 1 92.38 109 TYR A O 1
ATOM 819 N N . GLN A 1 110 ? -2.742 26.406 -1.156 1 91.31 110 GLN A N 1
ATOM 820 C CA . GLN A 1 110 ? -2.963 27.828 -1.406 1 91.31 110 GLN A CA 1
ATOM 821 C C . GLN A 1 110 ? -3.365 28.562 -0.126 1 91.31 110 GLN A C 1
ATOM 823 O O . GLN A 1 110 ? -3.586 27.922 0.91 1 91.31 110 GLN A O 1
ATOM 828 N N . SER A 1 111 ? -3.52 29.891 -0.23 1 92.56 111 SER A N 1
ATOM 829 C CA . SER A 1 111 ? -3.758 30.734 0.942 1 92.56 111 SER A CA 1
ATOM 830 C C . SER A 1 111 ? -5.02 30.297 1.683 1 92.56 111 SER A C 1
ATOM 832 O O . SER A 1 111 ? -5.062 30.328 2.914 1 92.56 111 SER A O 1
ATOM 834 N N . VAL A 1 112 ? -5.984 29.875 0.936 1 89 112 VAL A N 1
ATOM 835 C CA . VAL A 1 112 ? -7.246 29.469 1.548 1 89 112 VAL A CA 1
ATOM 836 C C . VAL A 1 112 ? -7.023 28.25 2.439 1 89 112 VAL A C 1
ATOM 838 O O . VAL A 1 112 ? -7.562 28.172 3.543 1 89 112 VAL A O 1
ATOM 841 N N . GLY A 1 113 ? -6.23 27.281 1.939 1 91.44 113 GLY A N 1
ATOM 842 C CA . GLY A 1 113 ? -5.895 26.109 2.736 1 91.44 113 GLY A CA 1
ATOM 843 C C . GLY A 1 113 ? -5.027 26.438 3.939 1 91.44 113 GLY A C 1
ATOM 844 O O . GLY A 1 113 ? -5.238 25.906 5.027 1 91.44 113 GLY A O 1
ATOM 845 N N . ASP A 1 114 ? -4.086 27.375 3.754 1 94.31 114 ASP A N 1
ATOM 846 C CA . ASP A 1 114 ? -3.223 27.812 4.848 1 94.31 114 ASP A CA 1
ATOM 847 C C . ASP A 1 114 ? -4.043 28.375 6.004 1 94.31 114 ASP A C 1
ATOM 849 O O . ASP A 1 114 ? -3.766 28.094 7.168 1 94.31 114 ASP A O 1
ATOM 853 N N . GLU A 1 115 ? -5.02 29.094 5.598 1 95.38 115 GLU A N 1
ATOM 854 C CA . GLU A 1 115 ? -5.848 29.734 6.613 1 95.38 115 GLU A CA 1
ATOM 855 C C . GLU A 1 115 ? -6.684 28.719 7.379 1 95.38 115 GLU A C 1
ATOM 857 O O . GLU A 1 115 ? -6.922 28.875 8.578 1 95.38 115 GLU A O 1
ATOM 862 N N . GLN A 1 116 ? -7.152 27.688 6.699 1 94 116 GLN A N 1
ATOM 863 C CA . GLN A 1 116 ? -7.887 26.625 7.379 1 94 116 GLN A CA 1
ATOM 864 C C . GLN A 1 116 ? -7.008 25.922 8.406 1 94 116 GLN A C 1
ATOM 866 O O . GLN A 1 116 ? -7.441 25.656 9.523 1 94 116 GLN A O 1
ATOM 871 N N . VAL A 1 117 ? -5.766 25.656 8.031 1 96.44 117 VAL A N 1
ATOM 872 C CA . VAL A 1 117 ? -4.832 24.984 8.93 1 96.44 117 VAL A CA 1
ATOM 873 C C . VAL A 1 117 ? -4.531 25.875 10.125 1 96.44 117 VAL A C 1
ATOM 875 O O . VAL A 1 117 ? -4.574 25.438 11.273 1 96.44 117 VAL A O 1
ATOM 878 N N . ARG A 1 118 ? -4.266 27.172 9.836 1 97.81 118 ARG A N 1
ATOM 879 C CA . ARG A 1 118 ? -4 28.125 10.906 1 97.81 118 ARG A CA 1
ATOM 880 C C . ARG A 1 118 ? -5.176 28.203 11.875 1 97.81 118 ARG A C 1
ATOM 882 O O . ARG A 1 118 ? -4.988 28.156 13.094 1 97.81 118 ARG A O 1
ATOM 889 N N . ALA A 1 119 ? -6.367 28.344 11.328 1 97.06 119 ALA A N 1
ATOM 890 C CA . ALA A 1 119 ? -7.57 28.484 12.141 1 97.06 119 ALA A CA 1
ATOM 891 C C . ALA A 1 119 ? -7.773 27.266 13.039 1 97.06 119 ALA A C 1
ATOM 893 O O . ALA A 1 119 ? -8.039 27.422 14.234 1 97.06 119 ALA A O 1
ATOM 894 N N . TYR A 1 120 ? -7.633 26.156 12.484 1 97.5 120 TYR A N 1
ATOM 895 C CA . TYR A 1 120 ? -7.82 24.922 13.242 1 97.5 120 TYR A CA 1
ATOM 896 C C . TYR A 1 120 ? -6.816 24.828 14.383 1 97.5 120 TYR A C 1
ATOM 898 O O . TYR A 1 120 ? -7.195 24.594 15.539 1 97.5 120 TYR A O 1
ATOM 906 N N . LEU A 1 121 ? -5.508 24.984 14.078 1 98.38 121 LEU A N 1
ATOM 907 C CA . LEU A 1 121 ? -4.461 24.844 15.086 1 98.38 121 LEU A CA 1
ATOM 908 C C . LEU A 1 121 ? -4.598 25.906 16.172 1 98.38 121 LEU A C 1
ATOM 910 O O . LEU A 1 121 ? -4.355 25.641 17.344 1 98.38 121 LEU A O 1
ATOM 914 N N . THR A 1 122 ? -5.027 27.062 15.719 1 98.5 122 THR A N 1
ATOM 915 C CA . THR A 1 122 ? -5.285 28.125 16.688 1 98.5 122 THR A CA 1
ATOM 916 C C . THR A 1 122 ? -6.438 27.75 17.609 1 98.5 122 THR A C 1
ATOM 918 O O . THR A 1 122 ? -6.344 27.891 18.828 1 98.5 122 THR A O 1
ATOM 921 N N . GLU A 1 123 ? -7.48 27.234 17.047 1 98.19 123 GLU A N 1
ATOM 922 C CA . GLU A 1 123 ? -8.625 26.797 17.828 1 98.19 123 GLU A CA 1
ATOM 923 C C . GLU A 1 123 ? -8.234 25.688 18.812 1 98.19 123 GLU A C 1
ATOM 925 O O . GLU A 1 123 ? -8.828 25.562 19.891 1 98.19 123 GLU A O 1
ATOM 930 N N . GLU A 1 124 ? -7.309 24.938 18.438 1 98.12 124 GLU A N 1
ATOM 931 C CA . GLU A 1 124 ? -6.852 23.828 19.266 1 98.12 124 GLU A CA 1
ATOM 932 C C . GLU A 1 124 ? -5.906 24.297 20.359 1 98.12 124 GLU A C 1
ATOM 934 O O . GLU A 1 124 ? -5.438 23.5 21.172 1 98.12 124 GLU A O 1
ATOM 939 N N . GLY A 1 125 ? -5.523 25.547 20.344 1 98.25 125 GLY A N 1
ATOM 940 C CA . GLY A 1 125 ? -4.805 26.125 21.453 1 98.25 125 GLY A CA 1
ATOM 941 C C . GLY A 1 125 ? -3.346 26.391 21.156 1 98.25 125 GLY A C 1
ATOM 942 O O . GLY A 1 125 ? -2.578 26.766 22.047 1 98.25 125 GLY A O 1
ATOM 943 N N . PHE A 1 126 ? -2.953 26.25 19.984 1 98.62 126 PHE A N 1
ATOM 944 C CA . PHE A 1 126 ? -1.567 26.531 19.641 1 98.62 126 PHE A CA 1
ATOM 945 C C . PHE A 1 126 ? -1.416 27.969 19.156 1 98.62 126 PHE A C 1
ATOM 947 O O . PHE A 1 126 ? -2.324 28.516 18.516 1 98.62 126 PHE A O 1
ATOM 954 N N . GLU A 1 127 ? -0.344 28.578 19.469 1 98.69 127 GLU A N 1
ATOM 955 C CA . GLU A 1 127 ? 0.058 29.828 18.828 1 98.69 127 GLU A CA 1
ATOM 956 C C . GLU A 1 127 ? 0.786 29.578 17.516 1 98.69 127 GLU A C 1
ATOM 958 O O . GLU A 1 127 ? 1.906 29.062 17.5 1 98.69 127 GLU A O 1
ATOM 963 N N . VAL A 1 128 ? 0.156 29.938 16.438 1 98.5 128 VAL A N 1
ATOM 964 C CA . VAL A 1 128 ? 0.752 29.719 15.125 1 98.5 128 VAL A CA 1
ATOM 965 C C . VAL A 1 128 ? 1.582 30.938 14.727 1 98.5 128 VAL A C 1
ATOM 967 O O . VAL A 1 128 ? 1.036 31.938 14.266 1 98.5 128 VAL A O 1
ATOM 970 N N . ALA A 1 129 ? 2.842 30.766 14.82 1 98.38 129 ALA A N 1
ATOM 971 C CA . ALA A 1 129 ? 3.754 31.875 14.555 1 98.38 129 ALA A CA 1
ATOM 972 C C . ALA A 1 129 ? 3.773 32.219 13.062 1 98.38 129 ALA A C 1
ATOM 974 O O . ALA A 1 129 ? 3.975 33.375 12.695 1 98.38 129 ALA A O 1
ATOM 975 N N . GLY A 1 130 ? 3.602 31.219 12.242 1 97.69 130 GLY A N 1
ATOM 976 C CA . GLY A 1 130 ? 3.58 31.406 10.797 1 97.69 130 GLY A CA 1
ATOM 977 C C . GLY A 1 130 ? 3.162 30.156 10.039 1 97.69 130 GLY A C 1
ATOM 978 O O . GLY A 1 130 ? 3.332 29.047 10.531 1 97.69 130 GLY A O 1
ATOM 979 N N . VAL A 1 131 ? 2.535 30.438 8.93 1 98 131 VAL A N 1
ATOM 980 C CA . VAL A 1 131 ? 2.246 29.375 7.965 1 98 131 VAL A CA 1
ATOM 981 C C . VAL A 1 131 ? 2.896 29.703 6.625 1 98 131 VAL A C 1
ATOM 983 O O . VAL A 1 131 ? 2.727 30.812 6.098 1 98 131 VAL A O 1
ATOM 986 N N . HIS A 1 132 ? 3.723 28.781 6.188 1 98.5 132 HIS A N 1
ATOM 987 C CA . HIS A 1 132 ? 4.328 28.922 4.867 1 98.5 132 HIS A CA 1
ATOM 988 C C . HIS A 1 132 ? 3.752 27.906 3.885 1 98.5 132 HIS A C 1
ATOM 990 O O . HIS A 1 132 ? 4.086 26.719 3.943 1 98.5 132 HIS A O 1
ATOM 996 N N . GLY A 1 133 ? 2.926 28.406 3.006 1 97.38 133 GLY A N 1
ATOM 997 C CA . GLY A 1 133 ? 2.389 27.562 1.942 1 97.38 133 GLY A CA 1
ATOM 998 C C . GLY A 1 133 ? 3.291 27.5 0.725 1 97.38 133 GLY A C 1
ATOM 999 O O . GLY A 1 133 ? 3.77 28.531 0.24 1 97.38 133 GLY A O 1
ATOM 1000 N N . LEU A 1 134 ? 3.537 26.266 0.275 1 97.19 134 LEU A N 1
ATOM 1001 C CA . LEU A 1 134 ? 4.371 26.062 -0.909 1 97.19 134 LEU A CA 1
ATOM 1002 C C . LEU A 1 134 ? 3.59 26.391 -2.178 1 97.19 134 LEU A C 1
ATOM 1004 O O . LEU A 1 134 ? 4.184 26.578 -3.244 1 97.19 134 LEU A O 1
ATOM 1008 N N . LYS A 1 135 ? 2.246 26.469 -2.115 1 94.81 135 LYS A N 1
ATOM 1009 C CA . LYS A 1 135 ? 1.338 26.875 -3.186 1 94.81 135 LYS A CA 1
ATOM 1010 C C . LYS A 1 135 ? 1.501 25.984 -4.414 1 94.81 135 LYS A C 1
ATOM 1012 O O . LYS A 1 135 ? 1.63 26.469 -5.535 1 94.81 135 LYS A O 1
ATOM 1017 N N . CYS A 1 136 ? 1.562 24.703 -4.109 1 91.69 136 CYS A N 1
ATOM 1018 C CA . CYS A 1 136 ? 1.639 23.75 -5.211 1 91.69 136 CYS A CA 1
ATOM 1019 C C . CYS A 1 136 ? 0.347 23.75 -6.023 1 91.69 136 CYS A C 1
ATOM 1021 O O . CYS A 1 136 ? -0.744 23.641 -5.457 1 91.69 136 CYS A O 1
ATOM 1023 N N . PRO A 1 137 ? 0.408 23.781 -7.277 1 87.56 137 PRO A N 1
ATOM 1024 C CA . PRO A 1 137 ? -0.797 23.969 -8.086 1 87.56 137 PRO A CA 1
ATOM 1025 C C . PRO A 1 137 ? -1.614 22.688 -8.242 1 87.56 137 PRO A C 1
ATOM 1027 O O . PRO A 1 137 ? -2.809 22.75 -8.547 1 87.56 137 PRO A O 1
ATOM 1030 N N . THR A 1 138 ? -0.991 21.516 -8.156 1 82.19 138 THR A N 1
ATOM 1031 C CA . THR A 1 138 ? -1.688 20.25 -8.32 1 82.19 138 THR A CA 1
ATOM 1032 C C . THR A 1 138 ? -1.228 19.234 -7.266 1 82.19 138 THR A C 1
ATOM 1034 O O . THR A 1 138 ? -0.173 19.422 -6.652 1 82.19 138 THR A O 1
ATOM 1037 N N . ALA A 1 139 ? -2.051 18.188 -7.145 1 80.69 139 ALA A N 1
ATOM 1038 C CA . ALA A 1 139 ? -1.675 17.094 -6.242 1 80.69 139 ALA A CA 1
ATOM 1039 C C . ALA A 1 139 ? -0.349 16.469 -6.66 1 80.69 139 ALA A C 1
ATOM 1041 O O . ALA A 1 139 ? 0.491 16.156 -5.816 1 80.69 139 ALA A O 1
ATOM 1042 N N . LYS A 1 140 ? -0.192 16.312 -7.957 1 83.19 140 LYS A N 1
ATOM 1043 C CA . LYS A 1 140 ? 1.046 15.742 -8.477 1 83.19 140 LYS A CA 1
ATOM 1044 C C . LYS A 1 140 ? 2.244 16.625 -8.141 1 83.19 140 LYS A C 1
ATOM 1046 O O . LYS A 1 140 ? 3.301 16.125 -7.75 1 83.19 140 LYS A O 1
ATOM 1051 N N . SER A 1 141 ? 2.045 17.891 -8.312 1 89.38 141 SER A N 1
ATOM 1052 C CA . SER A 1 141 ? 3.154 18.812 -8.055 1 89.38 141 SER A CA 1
ATOM 1053 C C . SER A 1 141 ? 3.535 18.812 -6.578 1 89.38 141 SER A C 1
ATOM 1055 O O . SER A 1 141 ? 4.691 19.062 -6.23 1 89.38 141 SER A O 1
ATOM 1057 N N . ILE A 1 142 ? 2.578 18.547 -5.676 1 91.5 142 ILE A N 1
ATOM 1058 C CA . ILE A 1 142 ? 2.877 18.438 -4.254 1 91.5 142 ILE A CA 1
ATOM 1059 C C . ILE A 1 142 ? 3.871 17.297 -4.02 1 91.5 142 ILE A C 1
ATOM 1061 O O . ILE A 1 142 ? 4.871 17.469 -3.322 1 91.5 142 ILE A O 1
ATOM 1065 N N . ALA A 1 143 ? 3.637 16.203 -4.68 1 90.56 143 ALA A N 1
ATOM 1066 C CA . ALA A 1 143 ? 4.477 15.016 -4.516 1 90.56 143 ALA A CA 1
ATOM 1067 C C . ALA A 1 143 ? 5.859 15.234 -5.121 1 90.56 143 ALA A C 1
ATOM 1069 O O . ALA A 1 143 ? 6.797 14.484 -4.832 1 90.56 143 ALA A O 1
ATOM 1070 N N . GLU A 1 144 ? 6.059 16.25 -5.934 1 92.69 144 GLU A N 1
ATOM 1071 C CA . GLU A 1 144 ? 7.305 16.484 -6.66 1 92.69 144 GLU A CA 1
ATOM 1072 C C . GLU A 1 144 ? 8.18 17.5 -5.938 1 92.69 144 GLU A C 1
ATOM 1074 O O . GLU A 1 144 ? 9.305 17.781 -6.367 1 92.69 144 GLU A O 1
ATOM 1079 N N . VAL A 1 145 ? 7.672 18.016 -4.824 1 96.38 145 VAL A N 1
ATOM 1080 C CA . VAL A 1 145 ? 8.461 18.984 -4.074 1 96.38 145 VAL A CA 1
ATOM 1081 C C . VAL A 1 145 ? 9.734 18.328 -3.549 1 96.38 145 VAL A C 1
ATOM 1083 O O . VAL A 1 145 ? 9.664 17.297 -2.855 1 96.38 145 VAL A O 1
ATOM 1086 N N . GLY A 1 146 ? 10.898 18.844 -3.84 1 96.5 146 GLY A N 1
ATOM 1087 C CA . GLY A 1 146 ? 12.18 18.281 -3.436 1 96.5 146 GLY A CA 1
ATOM 1088 C C . GLY A 1 146 ? 12.531 18.578 -1.992 1 96.5 146 GLY A C 1
ATOM 1089 O O . GLY A 1 146 ? 11.969 19.484 -1.386 1 96.5 146 GLY A O 1
ATOM 1090 N N . PRO A 1 147 ? 13.461 17.859 -1.463 1 97.62 147 PRO A N 1
ATOM 1091 C CA . PRO A 1 147 ? 13.82 18.016 -0.052 1 97.62 147 PRO A CA 1
ATOM 1092 C C . PRO A 1 147 ? 14.375 19.391 0.265 1 97.62 147 PRO A C 1
ATOM 1094 O O . PRO A 1 147 ? 14.141 19.922 1.352 1 97.62 147 PRO A O 1
ATOM 1097 N N . GLU A 1 148 ? 15.164 19.953 -0.598 1 98.12 148 GLU A N 1
ATOM 1098 C CA . GLU A 1 148 ? 15.758 21.25 -0.321 1 98.12 148 GLU A CA 1
ATOM 1099 C C . GLU A 1 148 ? 14.688 22.328 -0.167 1 98.12 148 GLU A C 1
ATOM 1101 O O . GLU A 1 148 ? 14.805 23.219 0.686 1 98.12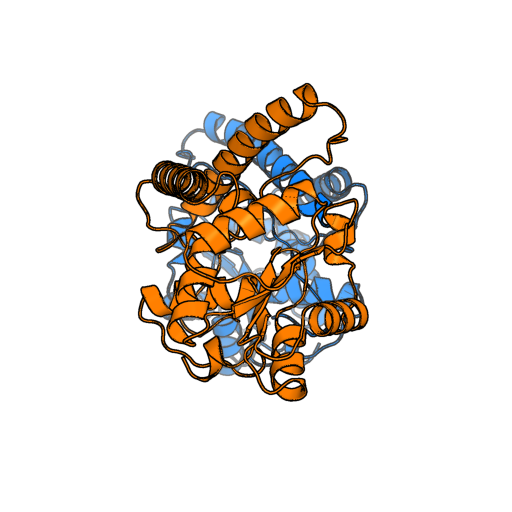 148 GLU A O 1
ATOM 1106 N N . ARG A 1 149 ? 13.688 22.219 -1.028 1 98.31 149 ARG A N 1
ATOM 1107 C CA . ARG A 1 149 ? 12.586 23.172 -0.904 1 98.31 149 ARG A CA 1
ATOM 1108 C C . ARG A 1 149 ? 11.867 23 0.432 1 98.31 149 ARG A C 1
ATOM 1110 O O . ARG A 1 149 ? 11.453 23.984 1.047 1 98.31 149 ARG A O 1
ATOM 1117 N N . LEU A 1 150 ? 11.773 21.828 0.875 1 98.62 150 LEU A N 1
ATOM 1118 C CA . LEU A 1 150 ? 11.148 21.547 2.168 1 98.62 150 LEU A CA 1
ATOM 1119 C C . LEU A 1 150 ? 12 22.109 3.307 1 98.62 150 LEU A C 1
ATOM 1121 O O . LEU A 1 150 ? 11.469 22.703 4.246 1 98.62 150 LEU A O 1
ATOM 1125 N N . ARG A 1 151 ? 13.266 21.938 3.215 1 98.62 151 ARG A N 1
ATOM 1126 C CA . ARG A 1 151 ? 14.164 22.469 4.234 1 98.62 151 ARG A CA 1
ATOM 1127 C C . ARG A 1 151 ? 14.055 23.984 4.324 1 98.62 151 ARG A C 1
ATOM 1129 O O . ARG A 1 151 ? 13.977 24.547 5.418 1 98.62 151 ARG A O 1
ATOM 1136 N N . GLU A 1 152 ? 14.047 24.562 3.15 1 98.5 152 GLU A N 1
ATOM 1137 C CA . GLU A 1 152 ? 13.914 26.016 3.109 1 98.5 152 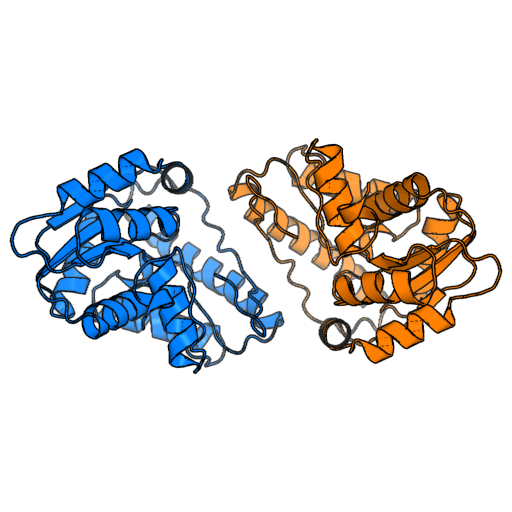GLU A CA 1
ATOM 1138 C C . GLU A 1 152 ? 12.586 26.469 3.711 1 98.5 152 GLU A C 1
ATOM 1140 O O . GLU A 1 152 ? 12.531 27.484 4.402 1 98.5 152 GLU A O 1
ATOM 1145 N N . ALA A 1 153 ? 11.562 25.75 3.416 1 98.69 153 ALA A N 1
ATOM 1146 C CA . ALA A 1 153 ? 10.25 26.078 3.963 1 98.69 153 ALA A CA 1
ATOM 1147 C C . ALA A 1 153 ? 10.258 26.016 5.488 1 98.69 153 ALA A C 1
ATOM 1149 O O . ALA A 1 153 ? 9.703 26.891 6.156 1 98.69 153 ALA A O 1
ATOM 1150 N N . PHE A 1 154 ? 10.859 24.984 6.043 1 98.75 154 PHE A N 1
ATOM 1151 C CA . PHE A 1 154 ? 10.961 24.875 7.492 1 98.75 154 PHE A CA 1
ATOM 1152 C C . PHE A 1 154 ? 11.719 26.062 8.078 1 98.75 154 PHE A C 1
ATOM 1154 O O . PHE A 1 154 ? 11.312 26.641 9.086 1 98.75 154 PHE A O 1
ATOM 1161 N N . ARG A 1 155 ? 12.812 26.438 7.457 1 98.31 155 ARG A N 1
ATOM 1162 C CA . ARG A 1 155 ? 13.609 27.562 7.949 1 98.31 155 ARG A CA 1
ATOM 1163 C C . ARG A 1 155 ? 12.805 28.844 7.91 1 98.31 155 ARG A C 1
ATOM 1165 O O . ARG A 1 155 ? 12.961 29.703 8.781 1 98.31 155 ARG A O 1
ATOM 1172 N N . ALA A 1 156 ? 11.938 28.938 6.941 1 98.25 156 ALA A N 1
ATOM 1173 C CA . ALA A 1 156 ? 11.141 30.141 6.75 1 98.25 156 ALA A CA 1
ATOM 1174 C C . ALA A 1 156 ? 10.148 30.344 7.898 1 98.25 156 ALA A C 1
ATOM 1176 O O . ALA A 1 156 ? 9.727 31.453 8.172 1 98.25 156 ALA A O 1
ATOM 1177 N N . VAL A 1 157 ? 9.742 29.281 8.531 1 98.56 157 VAL A N 1
ATOM 1178 C CA . VAL A 1 157 ? 8.734 29.406 9.578 1 98.56 157 VAL A CA 1
ATOM 1179 C C . VAL A 1 157 ? 9.383 29.203 10.945 1 98.56 157 VAL A C 1
ATOM 1181 O O . VAL A 1 157 ? 8.695 29.172 11.969 1 98.56 157 VAL A O 1
ATOM 1184 N N . ASN A 1 158 ? 10.625 29.031 10.828 1 97.94 158 ASN A N 1
ATOM 1185 C CA . ASN A 1 158 ? 11.383 28.922 12.07 1 97.94 158 ASN A CA 1
ATOM 1186 C C . ASN A 1 158 ? 11.672 30.297 12.672 1 97.94 158 ASN A C 1
ATOM 1188 O O . ASN A 1 158 ? 11.664 31.297 11.961 1 97.94 158 ASN A O 1
ATOM 1192 N N . GLY A 1 159 ? 11.75 30.469 13.914 1 95.12 159 GLY A N 1
ATOM 1193 C CA . GLY A 1 159 ? 12.07 31.703 14.602 1 95.12 159 GLY A CA 1
ATOM 1194 C C . GLY A 1 159 ? 12.312 31.516 16.094 1 95.12 159 GLY A C 1
ATOM 1195 O O . GLY A 1 159 ? 12.117 30.422 16.625 1 95.12 159 GLY A O 1
ATOM 1196 N N . PRO A 1 160 ? 12.75 32.75 16.531 1 91 160 PRO A N 1
ATOM 1197 C CA . PRO A 1 160 ? 12.93 32.688 17.984 1 91 160 PRO A CA 1
ATOM 1198 C C . PRO A 1 160 ? 11.633 32.375 18.719 1 91 160 PRO A C 1
ATOM 1200 O O . PRO A 1 160 ? 10.562 32.875 18.344 1 91 160 PRO A O 1
ATOM 1203 N N . GLY A 1 161 ? 11.523 31.516 19.562 1 95.56 161 GLY A N 1
ATOM 1204 C CA . GLY A 1 161 ? 10.391 31.219 20.422 1 95.56 161 GLY A CA 1
ATOM 1205 C C . GLY A 1 161 ? 9.539 30.062 19.906 1 95.56 161 GLY A C 1
ATOM 1206 O O . GLY A 1 161 ? 8.641 29.594 20.594 1 95.56 161 GLY A O 1
ATOM 1207 N N . VAL A 1 162 ? 9.711 29.812 18.594 1 98.31 162 VAL A N 1
ATOM 1208 C CA . VAL A 1 162 ? 8.977 28.688 18.047 1 98.31 162 VAL A CA 1
ATOM 1209 C C . VAL A 1 162 ? 9.477 27.391 18.672 1 98.31 162 VAL A C 1
ATOM 1211 O O . VAL A 1 162 ? 10.68 27.109 18.672 1 98.31 162 VAL A O 1
ATOM 1214 N N . ASP A 1 163 ? 8.539 26.594 19.156 1 98.19 163 ASP A N 1
ATOM 1215 C CA . ASP A 1 163 ? 8.844 25.391 19.922 1 98.19 163 ASP A CA 1
ATOM 1216 C C . ASP A 1 163 ? 8.977 24.172 19 1 98.19 163 ASP A C 1
ATOM 1218 O O . ASP A 1 163 ? 9.672 23.219 19.328 1 98.19 163 ASP A O 1
ATOM 1222 N N . ALA A 1 164 ? 8.234 24.203 17.969 1 98.75 164 ALA A N 1
ATOM 1223 C CA . ALA A 1 164 ? 8.172 23.062 17.062 1 98.75 164 ALA A CA 1
ATOM 1224 C C . ALA A 1 164 ? 7.703 23.484 15.664 1 98.75 164 ALA A C 1
ATOM 1226 O O . ALA A 1 164 ? 7.074 24.531 15.516 1 98.75 164 ALA A O 1
ATOM 1227 N N . LEU A 1 165 ? 8.078 22.75 14.727 1 98.88 165 LEU A N 1
ATOM 1228 C CA . LEU A 1 165 ? 7.621 22.938 13.359 1 98.88 165 LEU A CA 1
ATOM 1229 C C . LEU A 1 165 ? 6.773 21.766 12.891 1 98.88 165 LEU A C 1
ATOM 1231 O O . LEU A 1 165 ? 7.016 20.625 13.289 1 98.88 165 LEU A O 1
ATOM 1235 N N . VAL A 1 166 ? 5.762 22.062 12.062 1 98.69 166 VAL A N 1
ATOM 1236 C CA . VAL A 1 166 ? 4.844 21.047 11.578 1 98.69 166 VAL A CA 1
ATOM 1237 C C . VAL A 1 166 ? 4.723 21.141 10.055 1 98.69 166 VAL A C 1
ATOM 1239 O O . VAL A 1 166 ? 4.633 22.25 9.5 1 98.69 166 VAL A O 1
ATOM 1242 N N . GLN A 1 167 ? 4.809 20.062 9.438 1 98.75 167 GLN A N 1
ATOM 1243 C CA . GLN A 1 167 ? 4.477 19.969 8.023 1 98.75 167 GLN A CA 1
ATOM 1244 C C . GLN A 1 167 ? 3.125 19.281 7.816 1 98.75 167 GLN A C 1
ATOM 1246 O O . GLN A 1 167 ? 2.91 18.172 8.297 1 98.75 167 GLN A O 1
ATOM 1251 N N . VAL A 1 168 ? 2.213 19.938 7.148 1 97.5 168 VAL A N 1
ATOM 1252 C CA . VAL A 1 168 ? 0.9 19.422 6.777 1 97.5 168 VAL A CA 1
ATOM 1253 C C . VAL A 1 168 ? 0.878 19.094 5.285 1 97.5 168 VAL A C 1
ATOM 1255 O O . VAL A 1 168 ? 1.609 19.703 4.5 1 97.5 168 VAL A O 1
ATOM 1258 N N . GLY A 1 169 ? -0.021 18.172 4.926 1 95.88 169 GLY A N 1
ATOM 1259 C CA . GLY A 1 169 ? -0.103 17.688 3.555 1 95.88 169 GLY A CA 1
ATOM 1260 C C . GLY A 1 169 ? 0.538 16.328 3.365 1 95.88 169 GLY A C 1
ATOM 1261 O O . GLY A 1 169 ? 1.761 16.219 3.254 1 95.88 169 GLY A O 1
ATOM 1262 N N . THR A 1 170 ? -0.255 15.344 3.176 1 95.62 170 THR A N 1
ATOM 1263 C CA . THR A 1 170 ? 0.221 13.961 3.219 1 95.62 170 THR A CA 1
ATOM 1264 C C . THR A 1 170 ? 0.955 13.602 1.93 1 95.62 170 THR A C 1
ATOM 1266 O O . THR A 1 170 ? 1.677 12.609 1.877 1 95.62 170 THR A O 1
ATOM 1269 N N . ASN A 1 171 ? 0.786 14.414 0.917 1 93.5 171 ASN A N 1
ATOM 1270 C CA . ASN A 1 171 ? 1.444 14.102 -0.347 1 93.5 171 ASN A CA 1
ATOM 1271 C C . ASN A 1 171 ? 2.838 14.719 -0.42 1 93.5 171 ASN A C 1
ATOM 1273 O O . ASN A 1 171 ? 3.561 14.523 -1.397 1 93.5 171 ASN A O 1
ATOM 1277 N N . LEU A 1 172 ? 3.238 15.523 0.614 1 95.56 172 LEU A N 1
ATOM 1278 C CA . LEU A 1 172 ? 4.617 15.984 0.722 1 95.56 172 LEU A CA 1
ATOM 1279 C C . LEU A 1 172 ? 5.508 14.906 1.33 1 95.56 172 LEU A C 1
ATOM 1281 O O . LEU A 1 172 ? 5.234 14.414 2.43 1 95.56 172 LEU A O 1
ATOM 1285 N N . PHE A 1 173 ? 6.492 14.5 0.639 1 94.19 173 PHE A N 1
ATOM 1286 C CA . PHE A 1 173 ? 7.445 13.523 1.15 1 94.19 173 PHE A CA 1
ATOM 1287 C C . PHE A 1 173 ? 8.383 14.164 2.166 1 94.19 173 PHE A C 1
ATOM 1289 O O . PHE A 1 173 ? 9.539 14.453 1.851 1 94.19 173 PHE A O 1
ATOM 1296 N N . CYS A 1 174 ? 7.93 14.18 3.404 1 97.75 174 CYS A N 1
ATOM 1297 C CA . CYS A 1 174 ? 8.625 15.07 4.32 1 97.75 174 CYS A CA 1
ATOM 1298 C C . CYS A 1 174 ? 9.117 14.32 5.555 1 97.75 174 CYS A C 1
ATOM 1300 O O . CYS A 1 174 ? 9.805 14.898 6.398 1 97.75 174 CYS A O 1
ATOM 1302 N N . ALA A 1 175 ? 8.82 13.031 5.688 1 97.31 175 ALA A N 1
ATOM 1303 C CA . ALA A 1 175 ? 9.094 12.312 6.934 1 97.31 175 ALA A CA 1
ATOM 1304 C C . ALA A 1 175 ? 10.578 12.359 7.277 1 97.31 175 ALA A C 1
ATOM 1306 O O . ALA A 1 175 ? 10.953 12.758 8.383 1 97.31 175 ALA A O 1
ATOM 1307 N N . ARG A 1 176 ? 11.43 12.062 6.387 1 96.25 176 ARG A N 1
ATOM 1308 C CA . ARG A 1 176 ? 12.859 12.008 6.652 1 96.25 176 ARG A CA 1
ATOM 1309 C C . ARG A 1 176 ? 13.461 13.414 6.711 1 96.25 176 ARG A C 1
ATOM 1311 O O . ARG A 1 176 ? 14.375 13.672 7.496 1 96.25 176 ARG A O 1
ATOM 1318 N N . VAL A 1 177 ? 12.938 14.289 5.848 1 98.25 177 VAL A N 1
ATOM 1319 C CA . VAL A 1 177 ? 13.398 15.672 5.852 1 98.25 177 VAL A CA 1
ATOM 1320 C C . VAL A 1 177 ? 13.125 16.312 7.211 1 98.25 177 VAL A C 1
ATOM 1322 O O . VAL A 1 177 ? 13.969 17.016 7.758 1 98.25 177 VAL A O 1
ATOM 1325 N N . ALA A 1 178 ? 11.938 16.031 7.719 1 98.62 178 ALA A N 1
ATOM 1326 C CA . ALA A 1 178 ? 11.578 16.578 9.023 1 98.62 178 ALA A CA 1
ATOM 1327 C C . ALA A 1 178 ? 12.539 16.094 10.102 1 98.62 178 ALA A C 1
ATOM 1329 O O . ALA A 1 178 ? 12.961 16.859 10.961 1 98.62 178 ALA A O 1
ATOM 1330 N N . ALA A 1 179 ? 12.891 14.852 10.078 1 98.38 179 ALA A N 1
ATOM 1331 C CA . ALA A 1 179 ? 13.836 14.289 11.047 1 98.38 179 ALA A CA 1
ATOM 1332 C C . ALA A 1 179 ? 15.195 14.977 10.938 1 98.38 179 ALA A C 1
ATOM 1334 O O . ALA A 1 179 ? 15.82 15.289 11.953 1 98.38 179 ALA A O 1
ATOM 1335 N N . GLU A 1 180 ? 15.633 15.203 9.734 1 98.06 180 GLU A N 1
ATOM 1336 C CA . GLU A 1 180 ? 16.891 15.898 9.508 1 98.06 180 GLU A CA 1
ATOM 1337 C C . GLU A 1 180 ? 16.844 17.328 10.055 1 98.06 180 GLU A C 1
ATOM 1339 O O . GLU A 1 180 ? 17.797 17.797 10.656 1 98.06 180 GLU A O 1
ATOM 1344 N N . MET A 1 181 ? 15.75 17.938 9.781 1 98.62 181 MET A N 1
ATOM 1345 C CA . MET A 1 181 ? 15.594 19.328 10.211 1 98.62 181 MET A CA 1
ATOM 1346 C C . MET A 1 181 ? 15.539 19.422 11.734 1 98.62 181 MET A C 1
ATOM 1348 O O . MET A 1 181 ? 15.984 20.406 12.32 1 98.62 181 MET A O 1
ATOM 1352 N N . GLU A 1 182 ? 14.969 18.422 12.352 1 98.38 182 GLU A N 1
ATOM 1353 C CA . GLU A 1 182 ? 14.984 18.375 13.805 1 98.38 182 GLU A CA 1
ATOM 1354 C C . GLU A 1 182 ? 16.406 18.438 14.352 1 98.38 182 GLU A C 1
ATOM 1356 O O . GLU A 1 182 ? 16.672 19.172 15.305 1 98.38 182 GLU A O 1
ATOM 1361 N N . GLU A 1 183 ? 17.234 17.703 13.781 1 97.06 183 GLU A N 1
ATOM 1362 C CA . GLU A 1 183 ? 18.625 17.703 14.188 1 97.06 183 GLU A CA 1
ATOM 1363 C C . GLU A 1 183 ? 19.281 19.062 13.922 1 97.06 183 GLU A C 1
ATOM 1365 O O . GLU A 1 183 ? 20.016 19.578 14.766 1 97.06 183 GLU A O 1
ATOM 1370 N N . GLU A 1 184 ? 19.016 19.547 12.781 1 97.31 184 GLU A N 1
ATOM 1371 C CA . GLU A 1 184 ? 19.625 20.812 12.367 1 97.31 184 GLU A CA 1
ATOM 1372 C C . GLU A 1 184 ? 19.172 21.953 13.266 1 97.31 184 GLU A C 1
ATOM 1374 O O . GLU A 1 184 ? 19.984 22.797 13.68 1 97.31 184 GLU A O 1
ATOM 1379 N N . LEU A 1 185 ? 17.875 21.984 13.562 1 97.81 185 LEU A N 1
ATOM 1380 C CA . LEU A 1 185 ? 17.281 23.141 14.211 1 97.81 185 LEU A CA 1
ATOM 1381 C C . LEU A 1 185 ? 17.266 22.984 15.727 1 97.81 185 LEU A C 1
ATOM 1383 O O . LEU A 1 185 ? 17.078 23.953 16.453 1 97.81 185 LEU A O 1
ATOM 1387 N N . GLY A 1 186 ? 17.391 21.75 16.172 1 97.06 186 GLY A N 1
ATOM 1388 C CA . GLY A 1 186 ? 17.438 21.5 17.609 1 97.06 186 GLY A CA 1
ATOM 1389 C C . GLY A 1 186 ? 16.078 21.609 18.266 1 97.06 186 GLY A C 1
ATOM 1390 O O . GLY A 1 186 ? 15.977 21.906 19.453 1 97.06 186 GLY A O 1
ATOM 1391 N N . LYS A 1 187 ? 15.07 21.531 17.594 1 97.81 187 LYS A N 1
ATOM 1392 C CA . LYS A 1 187 ? 13.695 21.484 18.078 1 97.81 187 LYS A CA 1
ATOM 1393 C C . LYS A 1 187 ? 12.867 20.469 17.297 1 97.81 187 LYS A C 1
ATOM 1395 O O . LYS A 1 187 ? 13.266 20.062 16.203 1 97.81 187 LYS A O 1
ATOM 1400 N N . PRO A 1 188 ? 11.719 20.094 17.844 1 98.5 188 PRO A N 1
ATOM 1401 C CA . PRO A 1 188 ? 10.891 19.109 17.125 1 98.5 188 PRO A CA 1
ATOM 1402 C C . PRO A 1 188 ? 10.406 19.625 15.773 1 98.5 188 PRO A C 1
ATOM 1404 O O . PRO A 1 188 ? 9.977 20.766 15.656 1 98.5 188 PRO A O 1
ATOM 1407 N N . VAL A 1 189 ? 10.562 18.812 14.781 1 98.81 189 VAL A N 1
ATOM 1408 C CA . VAL A 1 189 ? 10 19 13.445 1 98.81 189 VAL A CA 1
ATOM 1409 C C . VAL A 1 189 ? 9.148 17.797 13.062 1 98.81 189 VAL A C 1
ATOM 1411 O O . VAL A 1 189 ? 9.672 16.688 12.906 1 98.81 189 VAL A O 1
ATOM 1414 N N . ILE A 1 190 ? 7.816 18.031 12.898 1 98.31 190 ILE A N 1
ATOM 1415 C CA . ILE A 1 190 ? 6.867 16.922 12.781 1 98.31 190 ILE A CA 1
ATOM 1416 C C . ILE A 1 190 ? 6.301 16.875 11.359 1 98.31 190 ILE A C 1
ATOM 1418 O O . ILE A 1 190 ? 5.715 17.859 10.891 1 98.31 190 ILE A O 1
ATOM 1422 N N . ALA A 1 191 ? 6.527 15.797 10.727 1 98.62 191 ALA A N 1
ATOM 1423 C CA . ALA A 1 191 ? 5.812 15.531 9.477 1 98.62 191 ALA A CA 1
ATOM 1424 C C . ALA A 1 191 ? 4.453 14.891 9.75 1 98.62 191 ALA A C 1
ATOM 1426 O O . ALA A 1 191 ? 4.336 14 10.594 1 98.62 191 ALA A O 1
ATOM 1427 N N . ILE A 1 192 ? 3.461 15.32 9.016 1 98.38 192 ILE A N 1
ATOM 1428 C CA . ILE A 1 192 ? 2.09 14.898 9.273 1 98.38 192 ILE A CA 1
ATOM 1429 C C . ILE A 1 192 ? 1.979 13.383 9.141 1 98.38 192 ILE A C 1
ATOM 1431 O O . ILE A 1 192 ? 1.257 12.734 9.898 1 98.38 192 ILE A O 1
ATOM 1435 N N . ASN A 1 193 ? 2.619 12.789 8.156 1 98.06 193 ASN A N 1
ATOM 1436 C CA . ASN A 1 193 ? 2.557 11.336 7.984 1 98.06 193 ASN A CA 1
ATOM 1437 C C . ASN A 1 193 ? 3.182 10.609 9.172 1 98.06 193 ASN A C 1
ATOM 1439 O O . ASN A 1 193 ? 2.668 9.578 9.609 1 98.06 193 ASN A O 1
ATOM 1443 N N . THR A 1 194 ? 4.301 11.148 9.672 1 98.5 194 THR A N 1
ATOM 1444 C CA . THR A 1 194 ? 4.941 10.57 10.844 1 98.5 194 THR A CA 1
ATOM 1445 C C . THR A 1 194 ? 4.031 10.664 12.07 1 98.5 194 THR A C 1
ATOM 1447 O O . THR A 1 194 ? 3.859 9.688 12.797 1 98.5 194 THR A O 1
ATOM 1450 N N . ALA A 1 195 ? 3.469 11.812 12.25 1 98.56 195 ALA A N 1
ATOM 1451 C CA . ALA A 1 195 ? 2.535 11.992 13.359 1 98.56 195 ALA A CA 1
ATOM 1452 C C . ALA A 1 195 ? 1.358 11.031 13.25 1 98.56 195 ALA A C 1
ATOM 1454 O O . ALA A 1 195 ? 0.929 10.445 14.25 1 98.56 195 ALA A O 1
ATOM 1455 N N . THR A 1 196 ? 0.829 10.891 12.062 1 98.44 196 THR A N 1
ATOM 1456 C CA . THR A 1 196 ? -0.341 10.055 11.828 1 98.44 196 THR A CA 1
ATOM 1457 C C . THR A 1 196 ? -0.027 8.594 12.133 1 98.44 196 THR A C 1
ATOM 1459 O O . THR A 1 196 ? -0.785 7.926 12.844 1 98.44 196 THR A O 1
ATOM 1462 N N . VAL A 1 197 ? 1.096 8.125 11.617 1 98.25 197 VAL A N 1
ATOM 1463 C CA . VAL A 1 197 ? 1.504 6.75 11.875 1 98.25 197 VAL A CA 1
ATOM 1464 C C . VAL A 1 197 ? 1.776 6.566 13.367 1 98.25 197 VAL A C 1
ATOM 1466 O O . VAL A 1 197 ? 1.314 5.598 13.977 1 98.25 197 VAL A O 1
ATOM 1469 N N . TRP A 1 198 ? 2.482 7.496 13.93 1 98.62 198 TRP A N 1
ATOM 1470 C CA . TRP A 1 198 ? 2.785 7.465 15.359 1 98.62 198 TRP A CA 1
ATOM 1471 C C . TRP A 1 198 ? 1.506 7.371 16.188 1 98.62 198 TRP A C 1
ATOM 1473 O O . TRP A 1 198 ? 1.39 6.516 17.062 1 98.62 198 TRP A O 1
ATOM 1483 N N . HIS A 1 199 ? 0.598 8.234 15.906 1 98.44 199 HIS A N 1
ATOM 1484 C CA . HIS A 1 199 ? -0.655 8.289 16.656 1 98.44 199 HIS A CA 1
ATOM 1485 C C . HIS A 1 199 ? -1.433 6.98 16.516 1 98.44 199 HIS A C 1
ATOM 1487 O O . HIS A 1 199 ? -1.958 6.461 17.5 1 98.44 199 HIS A O 1
ATOM 1493 N N . ALA A 1 200 ? -1.532 6.484 15.289 1 98.19 200 ALA A N 1
ATOM 1494 C CA . ALA A 1 200 ? -2.207 5.207 15.062 1 98.19 200 ALA A CA 1
ATOM 1495 C C . ALA A 1 200 ? -1.565 4.094 15.883 1 98.19 200 ALA A C 1
ATOM 1497 O O . ALA A 1 200 ? -2.266 3.285 16.5 1 98.19 200 ALA A O 1
ATOM 1498 N N . TYR A 1 201 ? -0.21 4.066 15.844 1 98.19 201 TYR A N 1
ATOM 1499 C CA . TYR A 1 201 ? 0.5 3.037 16.594 1 98.19 201 TYR A CA 1
ATOM 1500 C C . TYR A 1 201 ? 0.26 3.195 18.094 1 98.19 201 TYR A C 1
ATOM 1502 O O . TYR A 1 201 ? -0.18 2.258 18.766 1 98.19 201 TYR A O 1
ATOM 1510 N N . ARG A 1 202 ? 0.399 4.391 18.625 1 98.06 202 ARG A N 1
ATOM 1511 C CA . ARG A 1 202 ? 0.38 4.598 20.062 1 98.06 202 ARG A CA 1
ATOM 1512 C C . ARG A 1 202 ? -1.025 4.41 20.625 1 98.06 202 ARG A C 1
ATOM 1514 O O . ARG A 1 202 ? -1.194 3.887 21.734 1 98.06 202 ARG A O 1
ATOM 1521 N N . THR A 1 203 ? -2.012 4.789 19.922 1 96.81 203 THR A N 1
ATOM 1522 C CA . THR A 1 203 ? -3.383 4.637 20.406 1 96.81 203 THR A CA 1
ATOM 1523 C C . THR A 1 203 ? -3.803 3.168 20.391 1 96.81 203 THR A C 1
ATOM 1525 O O . THR A 1 203 ? -4.836 2.805 20.953 1 96.81 203 THR A O 1
ATOM 1528 N N . HIS A 1 204 ? -2.988 2.354 19.766 1 96.25 204 HIS A N 1
ATOM 1529 C CA . HIS A 1 204 ? -3.291 0.928 19.719 1 96.25 204 HIS A CA 1
ATOM 1530 C C . HIS A 1 204 ? -2.236 0.118 20.469 1 96.25 204 HIS A C 1
ATOM 1532 O O . HIS A 1 204 ? -2.08 -1.08 20.219 1 96.25 204 HIS A O 1
ATOM 1538 N N . GLY A 1 205 ? -1.474 0.773 21.219 1 96.75 205 GLY A N 1
ATOM 1539 C CA . GLY A 1 205 ? -0.557 0.114 22.141 1 96.75 205 GLY A CA 1
ATOM 1540 C C . GLY A 1 205 ? 0.729 -0.339 21.469 1 96.75 205 GLY A C 1
ATOM 1541 O O . GLY A 1 205 ? 1.497 -1.108 22.047 1 96.75 205 GLY A O 1
ATOM 1542 N N . ILE A 1 206 ? 0.966 0.035 20.297 1 97.56 206 ILE A N 1
ATOM 1543 C CA . ILE A 1 206 ? 2.203 -0.289 19.594 1 97.56 206 ILE A CA 1
ATOM 1544 C C . ILE A 1 206 ? 3.273 0.746 19.922 1 97.56 206 ILE A C 1
ATOM 1546 O O . ILE A 1 206 ? 3.141 1.921 19.578 1 97.56 206 ILE A O 1
ATOM 1550 N N . ARG A 1 207 ? 4.32 0.301 20.562 1 97.81 207 ARG A N 1
ATOM 1551 C CA . ARG A 1 207 ? 5.285 1.233 21.141 1 97.81 207 ARG A CA 1
ATOM 1552 C C . ARG A 1 207 ? 6.641 1.115 20.453 1 97.81 207 ARG A C 1
ATOM 1554 O O . ARG A 1 207 ? 7.633 1.67 20.922 1 97.81 207 ARG A O 1
ATOM 1561 N N . ASP A 1 208 ? 6.695 0.346 19.328 1 97.81 208 ASP A N 1
ATOM 1562 C CA . ASP A 1 208 ? 7.941 0.208 18.578 1 97.81 208 ASP A CA 1
ATOM 1563 C C . ASP A 1 208 ? 8.57 1.571 18.297 1 97.81 208 ASP A C 1
ATOM 1565 O O . ASP A 1 208 ? 7.863 2.539 18 1 97.81 208 ASP A O 1
ATOM 1569 N N . GLN A 1 209 ? 9.836 1.589 18.453 1 97.88 209 GLN A N 1
ATOM 1570 C CA . GLN A 1 209 ? 10.602 2.791 18.156 1 97.88 209 GLN A CA 1
ATOM 1571 C C . GLN A 1 209 ? 11.266 2.688 16.781 1 97.88 209 GLN A C 1
ATOM 1573 O O . GLN A 1 209 ? 11.789 1.632 16.406 1 97.88 209 GLN A O 1
ATOM 1578 N N . LEU A 1 210 ? 11.141 3.703 16.062 1 96.81 210 LEU A N 1
ATOM 1579 C CA . LEU A 1 210 ? 11.711 3.744 14.711 1 96.81 210 LEU A CA 1
ATOM 1580 C C . LEU A 1 210 ? 12.672 4.922 14.57 1 96.81 210 LEU A C 1
ATOM 1582 O O . LEU A 1 210 ? 12.312 6.059 14.875 1 96.81 210 LEU A O 1
ATOM 1586 N N . GLU A 1 211 ? 13.844 4.672 14.016 1 95.81 211 GLU A N 1
ATOM 1587 C CA . GLU A 1 211 ? 14.836 5.715 13.781 1 95.81 211 GLU A CA 1
ATOM 1588 C C . GLU A 1 211 ? 14.656 6.34 12.398 1 95.81 211 GLU A C 1
ATOM 1590 O O . GLU A 1 211 ? 14.094 5.715 11.492 1 95.81 211 GLU A O 1
ATOM 1595 N N . GLY A 1 212 ? 15.078 7.555 12.344 1 95.5 212 GLY A N 1
ATOM 1596 C CA . GLY A 1 212 ? 15.133 8.195 11.039 1 95.5 212 GLY A CA 1
ATOM 1597 C C . GLY A 1 212 ? 13.875 8.992 10.719 1 95.5 212 GLY A C 1
ATOM 1598 O O . GLY A 1 212 ? 13.789 9.609 9.664 1 95.5 212 GLY A O 1
ATOM 1599 N N . PHE A 1 213 ? 12.922 9.031 11.641 1 97.38 213 PHE A N 1
ATOM 1600 C CA . PHE A 1 213 ? 11.672 9.727 11.375 1 97.38 213 PHE A CA 1
ATOM 1601 C C . PHE A 1 213 ? 11.406 10.781 12.445 1 97.38 213 PHE A C 1
ATOM 1603 O O . PHE A 1 213 ? 10.266 11.219 12.609 1 97.38 213 PHE A O 1
ATOM 1610 N N . GLY A 1 214 ? 12.445 11.133 13.234 1 97.38 214 GLY A N 1
ATOM 1611 C CA . GLY A 1 214 ? 12.305 12.18 14.234 1 97.38 214 GLY A CA 1
ATOM 1612 C C . GLY A 1 214 ? 11.984 11.641 15.617 1 97.38 214 GLY A C 1
ATOM 1613 O O . GLY A 1 214 ? 11.852 10.43 15.805 1 97.38 214 GLY A O 1
ATOM 1614 N N . CYS A 1 215 ? 11.82 12.484 16.516 1 97.5 215 CYS A N 1
ATOM 1615 C CA . CYS A 1 215 ? 11.766 12.148 17.938 1 97.5 215 CYS A CA 1
ATOM 1616 C C . CYS A 1 215 ? 10.461 11.43 18.281 1 97.5 215 CYS A C 1
ATOM 1618 O O . CYS A 1 215 ? 10.43 10.609 19.188 1 97.5 215 CYS A O 1
ATOM 1620 N N . LEU A 1 216 ? 9.406 11.68 17.547 1 97.44 216 LEU A N 1
ATOM 1621 C CA . LEU A 1 216 ? 8.117 11.086 17.875 1 97.44 216 LEU A CA 1
ATOM 1622 C C . LEU A 1 216 ? 8.195 9.562 17.859 1 97.44 216 LEU A C 1
ATOM 1624 O O . LEU A 1 216 ? 7.926 8.906 18.875 1 97.44 216 LEU A O 1
ATOM 1628 N N . LEU A 1 217 ? 8.609 8.992 16.734 1 97.94 217 LEU A N 1
ATOM 1629 C CA . LEU A 1 217 ? 8.656 7.539 16.594 1 97.94 217 LEU A CA 1
ATOM 1630 C C . LEU A 1 217 ? 9.898 6.969 17.266 1 97.94 217 LEU A C 1
ATOM 1632 O O . LEU A 1 217 ? 9.953 5.773 17.562 1 97.94 217 LEU A O 1
ATOM 1636 N N . GLU A 1 218 ? 10.859 7.902 17.531 1 97.31 218 GLU A N 1
ATOM 1637 C CA . GLU A 1 218 ? 12.094 7.422 18.156 1 97.31 218 GLU A CA 1
ATOM 1638 C C . GLU A 1 218 ? 11.953 7.344 19.672 1 97.31 218 GLU A C 1
ATOM 1640 O O . GLU A 1 218 ? 12.531 6.461 20.312 1 97.31 218 GLU A O 1
ATOM 1645 N N . ARG A 1 219 ? 11.203 8.297 20.266 1 96.38 219 ARG A N 1
ATOM 1646 C CA . ARG A 1 219 ? 11.344 8.453 21.703 1 96.38 219 ARG A CA 1
ATOM 1647 C C . ARG A 1 219 ? 9.984 8.516 22.391 1 96.38 219 ARG A C 1
ATOM 1649 O O . ARG A 1 219 ? 9.898 8.484 23.625 1 96.38 219 ARG A O 1
ATOM 1656 N N . HIS A 1 220 ? 8.969 8.617 21.609 1 96.31 220 HIS A N 1
ATOM 1657 C CA . HIS A 1 220 ? 7.66 8.82 22.219 1 96.31 220 HIS A CA 1
ATOM 1658 C C . HIS A 1 220 ? 6.672 7.742 21.781 1 96.31 220 HIS A C 1
ATOM 1660 O O . HIS A 1 220 ? 5.949 7.188 22.609 1 96.31 220 HIS A O 1
ATOM 1666 N N . MET B 1 1 ? 9.414 -6.281 0.198 1 94.12 1 MET B N 1
ATOM 1667 C CA . MET B 1 1 ? 10.336 -6.508 -0.91 1 94.12 1 MET B CA 1
ATOM 1668 C C . MET B 1 1 ? 10.672 -5.195 -1.618 1 94.12 1 MET B C 1
ATOM 1670 O O . MET B 1 1 ? 11.016 -5.195 -2.801 1 94.12 1 MET B O 1
ATOM 1674 N N . LEU B 1 2 ? 10.453 -4.137 -0.859 1 92.81 2 LEU B N 1
ATOM 1675 C CA . LEU B 1 2 ? 10.742 -2.807 -1.385 1 92.81 2 LEU B CA 1
ATOM 1676 C C . LEU B 1 2 ? 12.242 -2.568 -1.469 1 92.81 2 LEU B C 1
ATOM 1678 O O . LEU B 1 2 ? 12.992 -2.971 -0.577 1 92.81 2 LEU B O 1
ATOM 1682 N N . VAL B 1 3 ? 12.672 -1.924 -2.527 1 95.31 3 VAL B N 1
ATOM 1683 C CA . VAL B 1 3 ? 14.078 -1.546 -2.695 1 95.31 3 VAL B CA 1
ATOM 1684 C C . VAL B 1 3 ? 14.188 -0.031 -2.854 1 95.31 3 VAL B C 1
ATOM 1686 O O . VAL B 1 3 ? 13.203 0.639 -3.18 1 95.31 3 VAL B O 1
ATOM 1689 N N . PRO B 1 4 ? 15.367 0.545 -2.523 1 91.19 4 PRO B N 1
ATOM 1690 C CA . PRO B 1 4 ? 15.523 1.993 -2.684 1 91.19 4 PRO B CA 1
ATOM 1691 C C . PRO B 1 4 ? 15.203 2.471 -4.098 1 91.19 4 PRO B C 1
ATOM 1693 O O . PRO B 1 4 ? 15.492 1.768 -5.07 1 91.19 4 PRO B O 1
ATOM 1696 N N . GLY B 1 5 ? 14.617 3.648 -4.125 1 90.44 5 GLY B N 1
ATOM 1697 C CA . GLY B 1 5 ? 14.352 4.262 -5.418 1 90.44 5 GLY B CA 1
ATOM 1698 C C . GLY B 1 5 ? 13.055 3.779 -6.051 1 90.44 5 GLY B C 1
ATOM 1699 O O . GLY B 1 5 ? 12.672 4.254 -7.121 1 90.44 5 GLY B O 1
ATOM 1700 N N . VAL B 1 6 ? 12.352 2.818 -5.371 1 94.75 6 VAL B N 1
ATOM 1701 C CA . VAL B 1 6 ? 11.094 2.287 -5.887 1 94.75 6 VAL B CA 1
ATOM 1702 C C . VAL B 1 6 ? 9.953 2.645 -4.934 1 94.75 6 VAL B C 1
ATOM 1704 O O . VAL B 1 6 ? 10.109 2.564 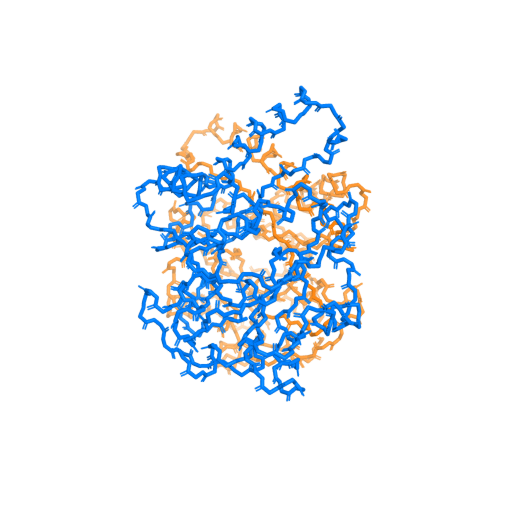-3.713 1 94.75 6 VAL B O 1
ATOM 1707 N N . SER B 1 7 ? 8.844 3.057 -5.477 1 92 7 SER B N 1
ATOM 1708 C CA . SER B 1 7 ? 7.625 3.24 -4.699 1 92 7 SER B CA 1
ATOM 1709 C C . SER B 1 7 ? 6.484 2.387 -5.246 1 92 7 SER B C 1
ATOM 1711 O O . SER B 1 7 ? 6.383 2.186 -6.461 1 92 7 SER B O 1
ATOM 1713 N N . TRP B 1 8 ? 5.715 1.878 -4.41 1 94.56 8 TRP B N 1
ATOM 1714 C CA . TRP B 1 8 ? 4.551 1.083 -4.789 1 94.56 8 TRP B CA 1
ATOM 1715 C C . TRP B 1 8 ? 3.258 1.848 -4.52 1 94.56 8 TRP B C 1
ATOM 1717 O O . TRP B 1 8 ? 3.084 2.426 -3.445 1 94.56 8 TRP B O 1
ATOM 1727 N N . HIS B 1 9 ? 2.432 1.925 -5.496 1 93.88 9 HIS B N 1
ATOM 1728 C CA . HIS B 1 9 ? 1.095 2.506 -5.414 1 93.88 9 HIS B CA 1
ATOM 1729 C C . HIS B 1 9 ? 0.024 1.47 -5.742 1 93.88 9 HIS B C 1
ATOM 1731 O O . HIS B 1 9 ? 0.101 0.793 -6.77 1 93.88 9 HIS B O 1
ATOM 1737 N N . SER B 1 10 ? -0.902 1.384 -4.887 1 94.19 10 SER B N 1
ATOM 1738 C CA . SER B 1 10 ? -1.827 0.269 -5.07 1 94.19 10 SER B CA 1
ATOM 1739 C C . SER B 1 10 ? -3.24 0.765 -5.359 1 94.19 10 SER B C 1
ATOM 1741 O O . SER B 1 10 ? -3.643 1.824 -4.875 1 94.19 10 SER B O 1
ATOM 1743 N N . GLY B 1 11 ? -3.893 0.074 -6.168 1 92.69 11 GLY B N 1
ATOM 1744 C CA . GLY B 1 11 ? -5.332 0.125 -6.363 1 92.69 11 GLY B CA 1
ATOM 1745 C C . GLY B 1 11 ? -6.027 -1.181 -6.02 1 92.69 11 GLY B C 1
ATOM 1746 O O . GLY B 1 11 ? -5.551 -2.258 -6.387 1 92.69 11 GLY B O 1
ATOM 1747 N N . ARG B 1 12 ? -7.098 -1.014 -5.312 1 92.75 12 ARG B N 1
ATOM 1748 C CA . ARG B 1 12 ? -7.816 -2.207 -4.883 1 92.75 12 ARG B CA 1
ATOM 1749 C C . ARG B 1 12 ? -8.953 -2.539 -5.844 1 92.75 12 ARG B C 1
ATOM 1751 O O . ARG B 1 12 ? -9.633 -1.64 -6.344 1 92.75 12 ARG B O 1
ATOM 1758 N N . ILE B 1 13 ? -9.078 -3.779 -6.078 1 90.12 13 ILE B N 1
ATOM 1759 C CA . ILE B 1 13 ? -10.203 -4.285 -6.855 1 90.12 13 ILE B CA 1
ATOM 1760 C C . ILE B 1 13 ? -11.281 -4.816 -5.914 1 90.12 13 ILE B C 1
ATOM 1762 O O . ILE B 1 13 ? -11.078 -5.824 -5.234 1 90.12 13 ILE B O 1
ATOM 1766 N N . LEU B 1 14 ? -12.359 -4.105 -5.902 1 86.62 14 LEU B N 1
ATOM 1767 C CA . LEU B 1 14 ? -13.445 -4.5 -5.012 1 86.62 14 LEU B CA 1
ATOM 1768 C C . LEU B 1 14 ? -14.125 -5.766 -5.52 1 86.62 14 LEU B C 1
ATOM 1770 O O . LEU B 1 14 ? -14.594 -5.809 -6.66 1 86.62 14 LEU B O 1
ATOM 1774 N N . ILE B 1 15 ? -13.945 -6.797 -4.797 1 77.88 15 ILE B N 1
ATOM 1775 C CA . ILE B 1 15 ? -14.664 -8.031 -5.082 1 77.88 15 ILE B CA 1
ATOM 1776 C C . ILE B 1 15 ? -15.719 -8.281 -4.004 1 77.88 15 ILE B C 1
ATOM 1778 O O . ILE B 1 15 ? -15.383 -8.508 -2.84 1 77.88 15 ILE B O 1
ATOM 1782 N N . ARG B 1 16 ? -16.984 -8.031 -4.371 1 67.81 16 ARG B N 1
ATOM 1783 C CA . ARG B 1 16 ? -18.062 -8.266 -3.422 1 67.81 16 ARG B CA 1
ATOM 1784 C C . ARG B 1 16 ? -18.406 -9.75 -3.336 1 67.81 16 ARG B C 1
ATOM 1786 O O . ARG B 1 16 ? -18.328 -10.469 -4.34 1 67.81 16 ARG B O 1
ATOM 1793 N N . ASN B 1 17 ? -17.969 -10.516 -2.361 1 59 17 ASN B N 1
ATOM 1794 C CA . ASN B 1 17 ? -18.094 -11.945 -2.133 1 59 17 ASN B CA 1
ATOM 1795 C C . ASN B 1 17 ? -19.391 -12.492 -2.734 1 59 17 ASN B C 1
ATOM 1797 O O . ASN B 1 17 ? -20.422 -12.523 -2.068 1 59 17 ASN B O 1
ATOM 1801 N N . PRO B 1 18 ? -19.406 -12.523 -4.012 1 53.44 18 PRO B N 1
ATOM 1802 C CA . PRO B 1 18 ? -20.641 -13.164 -4.492 1 53.44 18 PRO B CA 1
ATOM 1803 C C . PRO B 1 18 ? -20.609 -14.68 -4.34 1 53.44 18 PRO B C 1
ATOM 1805 O O . PRO B 1 18 ? -19.531 -15.289 -4.305 1 53.44 18 PRO B O 1
ATOM 1808 N N . ASP B 1 19 ? -21.609 -15.305 -3.703 1 49.47 19 ASP B N 1
ATOM 1809 C CA . ASP B 1 19 ? -21.859 -16.734 -3.809 1 49.47 19 ASP B CA 1
ATOM 1810 C C . ASP B 1 19 ? -21.656 -17.219 -5.238 1 49.47 19 ASP B C 1
ATOM 1812 O O . ASP B 1 19 ? -22.297 -16.734 -6.168 1 49.47 19 ASP B O 1
ATOM 1816 N N . LEU B 1 20 ? -20.484 -17.812 -5.562 1 51.69 20 LEU B N 1
ATOM 1817 C CA . LEU B 1 20 ? -20.062 -18.266 -6.887 1 51.69 20 LEU B CA 1
ATOM 1818 C C . LEU B 1 20 ? -20.812 -19.5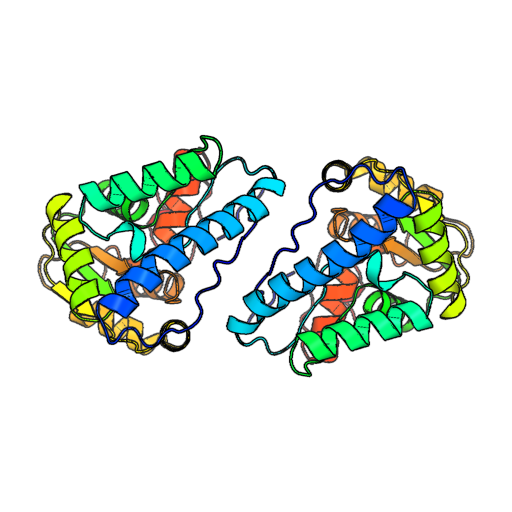16 -7.309 1 51.69 20 LEU B C 1
ATOM 1820 O O . LEU B 1 20 ? -20.266 -20.375 -8 1 51.69 20 LEU B O 1
ATOM 1824 N N . ASP B 1 21 ? -22.078 -19.812 -6.895 1 50.5 21 ASP B N 1
ATOM 1825 C CA . ASP B 1 21 ? -22.656 -21.141 -7.094 1 50.5 21 ASP B CA 1
ATOM 1826 C C . ASP B 1 21 ? -23.234 -21.281 -8.5 1 50.5 21 ASP B C 1
ATOM 1828 O O . ASP B 1 21 ? -23.562 -22.391 -8.938 1 50.5 21 ASP B O 1
ATOM 1832 N N . SER B 1 22 ? -23.781 -20.312 -9.109 1 53.25 22 SER B N 1
ATOM 1833 C CA . SER B 1 22 ? -24.422 -20.578 -10.398 1 53.25 22 SER B CA 1
ATOM 1834 C C . SER B 1 22 ? -23.641 -19.922 -11.539 1 53.25 22 SER B C 1
ATOM 1836 O O . SER B 1 22 ? -22.875 -18.969 -11.312 1 53.25 22 SER B O 1
ATOM 1838 N N . ASP B 1 23 ? -23.625 -20.594 -12.711 1 53.72 23 ASP B N 1
ATOM 1839 C CA . ASP B 1 23 ? -22.938 -20.125 -13.922 1 53.72 23 ASP B CA 1
ATOM 1840 C C . ASP B 1 23 ? -23.25 -18.656 -14.188 1 53.72 23 ASP B C 1
ATOM 1842 O O . ASP B 1 23 ? -22.344 -17.891 -14.547 1 53.72 23 ASP B O 1
ATOM 1846 N N . GLU B 1 24 ? -24.578 -18.375 -14.18 1 55.53 24 GLU B N 1
ATOM 1847 C CA . GLU B 1 24 ? -24.984 -17 -14.406 1 55.53 24 GLU B CA 1
ATOM 1848 C C . GLU B 1 24 ? -24.312 -16.062 -13.406 1 55.53 24 GLU B C 1
ATOM 1850 O O . GLU B 1 24 ? -23.906 -14.953 -13.773 1 55.53 24 GLU B O 1
ATOM 1855 N N . VAL B 1 25 ? -24.125 -16.672 -12.328 1 58.41 25 VAL B N 1
ATOM 1856 C CA . VAL B 1 25 ? -23.531 -15.883 -11.258 1 58.41 25 VAL B CA 1
ATOM 1857 C C . VAL B 1 25 ? -22.031 -15.703 -11.539 1 58.41 25 VAL B C 1
ATOM 1859 O O . VAL B 1 25 ? -21.484 -14.625 -11.297 1 58.41 25 VAL B O 1
ATOM 1862 N N . PHE B 1 26 ? -21.516 -16.594 -12.234 1 60.94 26 PHE B N 1
ATOM 1863 C CA . PHE B 1 26 ? -20.094 -16.547 -12.547 1 60.94 26 PHE B CA 1
ATOM 1864 C C . PHE B 1 26 ? -19.812 -15.516 -13.633 1 60.94 26 PHE B C 1
ATOM 1866 O O . PHE B 1 26 ? -18.844 -14.75 -13.539 1 60.94 26 PHE B O 1
ATOM 1873 N N . GLU B 1 27 ? -20.75 -15.602 -14.672 1 61.19 27 GLU B N 1
ATOM 1874 C CA . GLU B 1 27 ? -20.547 -14.625 -15.742 1 61.19 27 GLU B CA 1
ATOM 1875 C C . GLU B 1 27 ? -20.672 -13.195 -15.219 1 61.19 27 GLU B C 1
ATOM 1877 O O . GLU B 1 27 ? -19.891 -12.32 -15.594 1 61.19 27 GLU B O 1
ATOM 1882 N N . ARG B 1 28 ? -21.719 -12.93 -14.516 1 65.88 28 ARG B N 1
ATOM 1883 C CA . ARG B 1 28 ? -21.891 -11.609 -13.922 1 65.88 28 ARG B CA 1
ATOM 1884 C C . ARG B 1 28 ? -20.703 -11.227 -13.047 1 65.88 28 ARG B C 1
ATOM 1886 O O . ARG B 1 28 ? -20.281 -10.07 -13.039 1 65.88 28 ARG B O 1
ATOM 1893 N N . PHE B 1 29 ? -20.125 -12.219 -12.469 1 71 29 PHE B N 1
ATOM 1894 C CA . PHE B 1 29 ? -18.938 -12.016 -11.641 1 71 29 PHE B CA 1
ATOM 1895 C C . PHE B 1 29 ? -17.766 -11.523 -12.477 1 71 29 PHE B C 1
ATOM 1897 O O . PHE B 1 29 ? -17.062 -10.586 -12.094 1 71 29 PHE B O 1
ATOM 1904 N N . LEU B 1 30 ? -17.703 -12.133 -13.648 1 71.31 30 LEU B N 1
ATOM 1905 C CA . LEU B 1 30 ? -16.578 -11.781 -14.508 1 71.31 30 LEU B CA 1
ATOM 1906 C C . LEU B 1 30 ? -16.719 -10.352 -15.016 1 71.31 30 LEU B C 1
ATOM 1908 O O . LEU B 1 30 ? -15.727 -9.625 -15.109 1 71.31 30 LEU B O 1
ATOM 1912 N N . VAL B 1 31 ? -17.953 -9.945 -15.398 1 72.38 31 VAL B N 1
ATOM 1913 C CA . VAL B 1 31 ? -18.188 -8.586 -15.867 1 72.38 31 VAL B CA 1
ATOM 1914 C C . VAL B 1 31 ? -17.922 -7.586 -14.75 1 72.38 31 VAL B C 1
ATOM 1916 O O . VAL B 1 31 ? -17.234 -6.578 -14.961 1 72.38 31 VAL B O 1
ATOM 1919 N N . ASP B 1 32 ? -18.391 -7.895 -13.609 1 80.44 32 ASP B N 1
ATOM 1920 C CA . ASP B 1 32 ? -18.172 -7.027 -12.461 1 80.44 32 ASP B CA 1
ATOM 1921 C C . ASP B 1 32 ? -16.672 -6.93 -12.117 1 80.44 32 ASP B C 1
ATOM 1923 O O . ASP B 1 32 ? -16.188 -5.855 -11.773 1 80.44 32 ASP B O 1
ATOM 1927 N N . LEU B 1 33 ? -16.078 -8.008 -12.312 1 83.12 33 LEU B N 1
ATOM 1928 C CA . LEU B 1 33 ? -14.641 -8.031 -12.031 1 83.12 33 LEU B CA 1
ATOM 1929 C C . LEU B 1 33 ? -13.883 -7.129 -12.992 1 83.12 33 LEU B C 1
ATOM 1931 O O . LEU B 1 33 ? -12.992 -6.379 -12.57 1 83.12 33 LEU B O 1
ATOM 1935 N N . ARG B 1 34 ? -14.305 -7.137 -14.211 1 83.19 34 ARG B N 1
ATOM 1936 C CA . ARG B 1 34 ? -13.648 -6.297 -15.203 1 83.19 34 ARG B CA 1
ATOM 1937 C C . ARG B 1 34 ? -13.867 -4.816 -14.906 1 83.19 34 ARG B C 1
ATOM 1939 O O . ARG B 1 34 ? -12.961 -4.004 -15.062 1 83.19 34 ARG B O 1
ATOM 1946 N N . LYS B 1 35 ? -15.039 -4.473 -14.555 1 87.12 35 LYS B N 1
ATOM 1947 C CA . LYS B 1 35 ? -15.352 -3.09 -14.195 1 87.12 35 LYS B CA 1
ATOM 1948 C C . LYS B 1 35 ? -14.516 -2.629 -13.008 1 87.12 35 LYS B C 1
ATOM 1950 O O . LYS B 1 35 ? -13.953 -1.532 -13.023 1 87.12 35 LYS B O 1
ATOM 1955 N N . GLU B 1 36 ? -14.445 -3.51 -12.055 1 90.75 36 GLU B N 1
ATOM 1956 C CA . GLU B 1 36 ? -13.703 -3.15 -10.852 1 90.75 36 GLU B CA 1
ATOM 1957 C C . GLU B 1 36 ? -12.203 -3.061 -11.141 1 90.75 36 GLU B C 1
ATOM 1959 O O . GLU B 1 36 ? -11.5 -2.246 -10.539 1 90.75 36 GLU B O 1
ATOM 1964 N N . ILE B 1 37 ? -11.773 -3.889 -12.039 1 93 37 ILE B N 1
ATOM 1965 C CA . ILE B 1 37 ? -10.391 -3.787 -12.477 1 93 37 ILE B CA 1
ATOM 1966 C C . ILE B 1 37 ? -10.148 -2.432 -13.141 1 93 37 ILE B C 1
ATOM 1968 O O . ILE B 1 37 ? -9.164 -1.752 -12.844 1 93 37 ILE B O 1
ATOM 1972 N N . GLY B 1 38 ? -11.055 -2.062 -14 1 93.12 38 GLY B N 1
ATOM 1973 C CA . GLY B 1 38 ? -10.961 -0.759 -14.633 1 93.12 38 GLY B CA 1
ATOM 1974 C C . GLY B 1 38 ? -10.914 0.388 -13.641 1 93.12 38 GLY B C 1
ATOM 1975 O O . GLY B 1 38 ? -10.086 1.291 -13.773 1 93.12 38 GLY B O 1
ATOM 1976 N N . ASN B 1 39 ? -11.758 0.338 -12.672 1 91.62 39 ASN B N 1
ATOM 1977 C CA . ASN B 1 39 ? -11.781 1.356 -11.625 1 91.62 39 ASN B CA 1
ATOM 1978 C C . ASN B 1 39 ? -10.445 1.431 -10.891 1 91.62 39 ASN B C 1
ATOM 1980 O O . ASN B 1 39 ? -9.938 2.521 -10.625 1 91.62 39 ASN B O 1
ATOM 1984 N N . ALA B 1 40 ? -9.969 0.263 -10.57 1 93.94 40 ALA B N 1
ATOM 1985 C CA . ALA B 1 40 ? -8.703 0.205 -9.852 1 93.94 40 ALA B CA 1
ATOM 1986 C C . ALA B 1 40 ? -7.566 0.792 -10.688 1 93.94 40 ALA B C 1
ATOM 1988 O O . ALA B 1 40 ? -6.746 1.556 -10.172 1 93.94 40 ALA B O 1
ATOM 1989 N N . VAL B 1 41 ? -7.559 0.467 -11.953 1 95 41 VAL B N 1
ATOM 1990 C CA . VAL B 1 41 ? -6.508 0.948 -12.836 1 95 41 VAL B CA 1
ATOM 1991 C C . VAL B 1 41 ? -6.621 2.461 -13 1 95 41 VAL B C 1
ATOM 1993 O O . VAL B 1 41 ? -5.625 3.182 -12.891 1 95 41 VAL B O 1
ATOM 1996 N N . ASP B 1 42 ? -7.832 2.957 -13.18 1 92.12 42 ASP B N 1
ATOM 1997 C CA . ASP B 1 42 ? -8.039 4.398 -13.297 1 92.12 42 ASP B CA 1
ATOM 1998 C C . ASP B 1 42 ? -7.469 5.137 -12.086 1 92.12 42 ASP B C 1
ATOM 2000 O O . ASP B 1 42 ? -6.816 6.168 -12.234 1 92.12 42 ASP B O 1
ATOM 2004 N N . SER B 1 43 ? -7.754 4.559 -11.023 1 91.75 43 SER B N 1
ATOM 2005 C CA . SER B 1 43 ? -7.336 5.188 -9.773 1 91.75 43 SER B CA 1
ATOM 2006 C C . SER B 1 43 ? -5.816 5.191 -9.641 1 91.75 43 SER B C 1
ATOM 2008 O O . SER B 1 43 ? -5.211 6.238 -9.406 1 91.75 43 SER B O 1
ATOM 2010 N N . VAL B 1 44 ? -5.176 4.055 -9.828 1 93.88 44 VAL B N 1
ATOM 2011 C CA . VAL B 1 44 ? -3.746 3.941 -9.57 1 93.88 44 V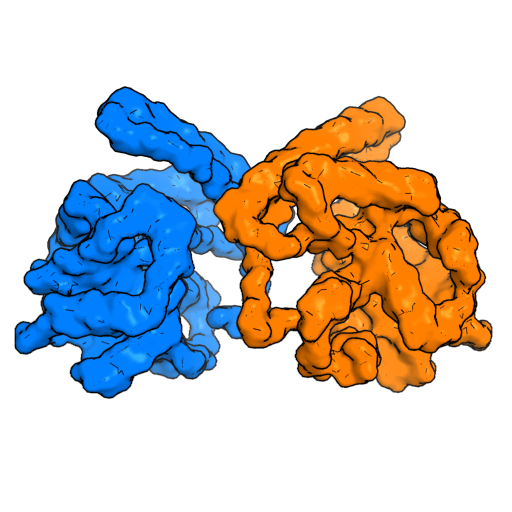AL B CA 1
ATOM 2012 C C . VAL B 1 44 ? -2.963 4.691 -10.648 1 93.88 44 VAL B C 1
ATOM 2014 O O . VAL B 1 44 ? -1.883 5.219 -10.383 1 93.88 44 VAL B O 1
ATOM 2017 N N . MET B 1 45 ? -3.506 4.914 -11.82 1 93.12 45 MET B N 1
ATOM 2018 C CA . MET B 1 45 ? -2.816 5.582 -12.922 1 93.12 45 MET B CA 1
ATOM 2019 C C . MET B 1 45 ? -2.648 7.07 -12.633 1 93.12 45 MET B C 1
ATOM 2021 O O . MET B 1 45 ? -1.813 7.734 -13.25 1 93.12 45 MET B O 1
ATOM 2025 N N . THR B 1 46 ? -3.439 7.582 -11.664 1 89.19 46 THR B N 1
ATOM 2026 C CA . THR B 1 46 ? -3.297 8.984 -11.305 1 89.19 46 THR B CA 1
ATOM 2027 C C . THR B 1 46 ? -1.943 9.234 -10.641 1 89.19 46 THR B C 1
ATOM 2029 O O . THR B 1 46 ? -1.486 10.383 -10.57 1 89.19 46 THR B O 1
ATOM 2032 N N . ALA B 1 47 ? -1.348 8.18 -10.195 1 90.38 47 ALA B N 1
ATOM 2033 C CA . ALA B 1 47 ? -0.019 8.305 -9.602 1 90.38 47 ALA B CA 1
ATOM 2034 C C . ALA B 1 47 ? 1.062 8.344 -10.68 1 90.38 47 ALA B C 1
ATOM 2036 O O . ALA B 1 47 ? 2.24 8.555 -10.383 1 90.38 47 ALA B O 1
ATOM 2037 N N . HIS B 1 48 ? 0.721 8.102 -11.906 1 91.38 48 HIS B N 1
ATOM 2038 C CA . HIS B 1 48 ? 1.619 8.102 -13.055 1 91.38 48 HIS B CA 1
ATOM 2039 C C . HIS B 1 48 ? 2.734 7.074 -12.883 1 91.38 48 HIS B C 1
ATOM 2041 O O . HIS B 1 48 ? 3.916 7.414 -12.977 1 91.38 48 HIS B O 1
ATOM 2047 N N . PRO B 1 49 ? 2.383 5.82 -12.711 1 94.81 49 PRO B N 1
ATOM 2048 C CA . PRO B 1 49 ? 3.412 4.793 -12.539 1 94.81 49 PRO B CA 1
ATOM 2049 C C . PRO B 1 49 ? 4.203 4.523 -13.812 1 94.81 49 PRO B C 1
ATOM 2051 O O . PRO B 1 49 ? 3.709 4.773 -14.914 1 94.81 49 PRO B O 1
ATOM 2054 N N . ASP B 1 50 ? 5.445 4.035 -13.656 1 95.38 50 ASP B N 1
ATOM 2055 C CA . ASP B 1 50 ? 6.281 3.633 -14.781 1 95.38 50 ASP B CA 1
ATOM 2056 C C . ASP B 1 50 ? 5.902 2.238 -15.273 1 95.38 50 ASP B C 1
ATOM 2058 O O . ASP B 1 50 ? 6.219 1.866 -16.406 1 95.38 50 ASP B O 1
ATOM 2062 N N . HIS B 1 51 ? 5.27 1.493 -14.43 1 96.69 51 HIS B N 1
ATOM 2063 C CA . HIS B 1 51 ? 4.969 0.092 -14.695 1 96.69 51 HIS B CA 1
ATOM 2064 C C . HIS B 1 51 ? 3.779 -0.385 -13.867 1 96.69 51 HIS B C 1
ATOM 2066 O O . HIS B 1 51 ? 3.539 0.121 -12.773 1 96.69 51 HIS B O 1
ATOM 2072 N N . VAL B 1 52 ? 3.008 -1.291 -14.461 1 97.12 52 VAL B N 1
ATOM 2073 C CA . VAL B 1 52 ? 1.843 -1.833 -13.773 1 97.12 52 VAL B CA 1
ATOM 2074 C C . VAL B 1 52 ? 2.1 -3.289 -13.383 1 97.12 52 VAL B C 1
ATOM 2076 O O . VAL B 1 52 ? 2.574 -4.078 -14.203 1 97.12 52 VAL B O 1
ATOM 2079 N N . VAL B 1 53 ? 1.889 -3.58 -12.156 1 97.38 53 VAL B N 1
ATOM 2080 C CA . VAL B 1 53 ? 1.98 -4.945 -11.656 1 97.38 53 VAL B CA 1
ATOM 2081 C C . VAL B 1 53 ? 0.597 -5.434 -11.227 1 97.38 53 VAL B C 1
ATOM 2083 O O . VAL B 1 53 ? -0.082 -4.777 -10.43 1 97.38 53 VAL B O 1
ATOM 2086 N N . MET B 1 54 ? 0.174 -6.496 -11.766 1 95.06 54 MET B N 1
ATOM 2087 C CA . MET B 1 54 ? -1.114 -7.059 -11.367 1 95.06 54 MET B CA 1
ATOM 2088 C C . MET B 1 54 ? -0.955 -7.996 -10.172 1 95.06 54 MET B C 1
ATOM 2090 O O . MET B 1 54 ? -0.427 -9.102 -10.312 1 95.06 54 MET B O 1
ATOM 2094 N N . GLY B 1 55 ? -1.406 -7.5 -9.055 1 92.81 55 GLY B N 1
ATOM 2095 C CA . GLY B 1 55 ? -1.414 -8.328 -7.855 1 92.81 55 GLY B CA 1
ATOM 2096 C C . GLY B 1 55 ? -2.568 -9.312 -7.82 1 92.81 55 GLY B C 1
ATOM 2097 O O . GLY B 1 55 ? -3.271 -9.414 -6.812 1 92.81 55 GLY B O 1
ATOM 2098 N N . MET B 1 56 ? -2.891 -9.844 -8.867 1 88.94 56 MET B N 1
ATOM 2099 C CA . MET B 1 56 ? -3.887 -10.891 -9.07 1 88.94 56 MET B CA 1
ATOM 2100 C C . MET B 1 56 ? -3.258 -12.125 -9.711 1 88.94 56 MET B C 1
ATOM 2102 O O . MET B 1 56 ? -2.393 -12.008 -10.578 1 88.94 56 MET B O 1
ATOM 2106 N N . SER B 1 57 ? -3.742 -13.266 -9.234 1 85.5 57 SER B N 1
ATOM 2107 C CA . SER B 1 57 ? -3.1 -14.477 -9.734 1 85.5 57 SER B CA 1
ATOM 2108 C C . SER B 1 57 ? -4.059 -15.305 -10.586 1 85.5 57 SER B C 1
ATOM 2110 O O . SER B 1 57 ? -3.803 -15.547 -11.766 1 85.5 57 SER B O 1
ATOM 2112 N N . SER B 1 58 ? -5.207 -15.633 -10.117 1 82.19 58 SER B N 1
ATOM 2113 C CA . SER B 1 58 ? -6.094 -16.578 -10.797 1 82.19 58 SER B CA 1
ATOM 2114 C C . SER B 1 58 ? -6.395 -16.125 -12.219 1 82.19 58 SER B C 1
ATOM 2116 O O . SER B 1 58 ? -6.219 -16.906 -13.164 1 82.19 58 SER B O 1
ATOM 2118 N N . GLU B 1 59 ? -6.672 -14.891 -12.359 1 83.69 59 GLU B N 1
ATOM 2119 C CA . GLU B 1 59 ? -7.086 -14.352 -13.648 1 83.69 59 GLU B CA 1
ATOM 2120 C C . GLU B 1 59 ? -5.961 -14.445 -14.68 1 83.69 59 GLU B C 1
ATOM 2122 O O . GLU B 1 59 ? -6.215 -14.555 -15.875 1 83.69 59 GLU B O 1
ATOM 2127 N N . THR B 1 60 ? -4.785 -14.469 -14.242 1 92 60 THR B N 1
ATOM 2128 C CA . THR B 1 60 ? -3.646 -14.422 -15.148 1 92 60 THR B CA 1
ATOM 2129 C C . THR B 1 60 ? -3.352 -15.797 -15.727 1 92 60 THR B C 1
ATOM 2131 O O . THR B 1 60 ? -2.637 -15.922 -16.719 1 92 60 THR B O 1
ATOM 2134 N N . PHE B 1 61 ? -3.879 -16.859 -15.117 1 93.25 61 PHE B N 1
ATOM 2135 C CA . PHE B 1 61 ? -3.688 -18.234 -15.578 1 93.25 61 PHE B CA 1
ATOM 2136 C C . PHE B 1 61 ? -4.91 -18.719 -16.344 1 93.25 61 PHE B C 1
ATOM 2138 O O . PHE B 1 61 ? -4.879 -19.781 -16.953 1 93.25 61 PHE B O 1
ATOM 2145 N N . TRP B 1 62 ? -5.98 -17.953 -16.328 1 90.38 62 TRP B N 1
ATOM 2146 C CA . TRP B 1 62 ? -7.277 -18.453 -16.781 1 90.38 62 TRP B CA 1
ATOM 2147 C C . TRP B 1 62 ? -7.363 -18.469 -18.297 1 90.38 62 TRP B C 1
ATOM 2149 O O . TRP B 1 62 ? -6.984 -17.484 -18.953 1 90.38 62 TRP B O 1
ATOM 2159 N N . GLY B 1 63 ? -7.863 -19.625 -18.844 1 92.69 63 GLY B N 1
ATOM 2160 C CA . GLY B 1 63 ? -8.031 -19.719 -20.297 1 92.69 63 GLY B CA 1
ATOM 2161 C C . GLY B 1 63 ? -6.754 -20.078 -21.016 1 92.69 63 GLY B C 1
ATOM 2162 O O . GLY B 1 63 ? -6.645 -19.859 -22.234 1 92.69 63 GLY B O 1
ATOM 2163 N N . GLY B 1 64 ? -5.816 -20.531 -20.266 1 94.19 64 GLY B N 1
ATOM 2164 C CA . GLY B 1 64 ? -4.559 -20.922 -20.891 1 94.19 64 GLY B CA 1
ATOM 2165 C C . GLY B 1 64 ? -3.762 -19.75 -21.422 1 94.19 64 GLY B C 1
ATOM 2166 O O . GLY B 1 64 ? -3.914 -18.625 -20.938 1 94.19 64 GLY B O 1
ATOM 2167 N N . ARG B 1 65 ? -2.879 -20.078 -22.312 1 95.62 65 ARG B N 1
ATOM 2168 C CA . ARG B 1 65 ? -1.995 -19.078 -22.891 1 95.62 65 ARG B CA 1
ATOM 2169 C C . ARG B 1 65 ? -2.797 -17.969 -23.562 1 95.62 65 ARG B C 1
ATOM 2171 O O . ARG B 1 65 ? -2.486 -16.781 -23.391 1 95.62 65 ARG B O 1
ATOM 2178 N N . ALA B 1 66 ? -3.781 -18.375 -24.25 1 96.06 66 ALA B N 1
ATOM 2179 C CA . ALA B 1 66 ? -4.617 -17.406 -24.953 1 96.06 66 ALA B CA 1
ATOM 2180 C C . ALA B 1 66 ? -5.355 -16.5 -23.969 1 96.06 66 ALA B C 1
ATOM 2182 O O . ALA B 1 66 ? -5.457 -15.289 -24.172 1 96.06 66 ALA B O 1
ATOM 2183 N N . GLY B 1 67 ? -5.91 -17.125 -22.953 1 94.5 67 GLY B N 1
ATOM 2184 C CA . GLY B 1 67 ? -6.574 -16.344 -21.922 1 94.5 67 GLY B CA 1
ATOM 2185 C C . GLY B 1 67 ? -5.648 -15.367 -21.219 1 94.5 67 GLY B C 1
ATOM 2186 O O . GLY B 1 67 ? -6.008 -14.203 -21 1 94.5 67 GLY B O 1
ATOM 2187 N N . ALA B 1 68 ? -4.48 -15.844 -20.875 1 95.06 68 ALA B N 1
ATOM 2188 C CA . ALA B 1 68 ? -3.475 -15 -20.25 1 95.06 68 ALA B CA 1
ATOM 2189 C C . ALA B 1 68 ? -3.111 -13.82 -21.141 1 95.06 68 ALA B C 1
ATOM 2191 O O . ALA B 1 68 ? -3.012 -12.68 -20.672 1 95.06 68 ALA B O 1
ATOM 2192 N N . ALA B 1 69 ? -2.957 -14.07 -22.422 1 95.81 69 ALA B N 1
ATOM 2193 C CA . ALA B 1 69 ? -2.619 -13.023 -23.375 1 95.81 69 ALA B CA 1
ATOM 2194 C C . ALA B 1 69 ? -3.736 -11.984 -23.484 1 95.81 69 ALA B C 1
ATOM 2196 O O . ALA B 1 69 ? -3.473 -10.789 -23.578 1 95.81 69 ALA B O 1
ATOM 2197 N N . LYS B 1 70 ? -4.949 -12.461 -23.484 1 94.75 70 LYS B N 1
ATOM 2198 C CA . LYS B 1 70 ? -6.102 -11.57 -23.531 1 94.75 70 LYS B CA 1
ATOM 2199 C C . LYS B 1 70 ? -6.148 -10.664 -22.297 1 94.75 70 LYS B C 1
ATOM 2201 O O . LYS B 1 70 ? -6.445 -9.477 -22.406 1 94.75 70 LYS B O 1
ATOM 2206 N N . PHE B 1 71 ? -5.918 -11.273 -21.203 1 93.62 71 PHE B N 1
ATOM 2207 C CA . PHE B 1 71 ? -5.906 -10.5 -19.953 1 93.62 71 PHE B CA 1
ATOM 2208 C C . PHE B 1 71 ? -4.816 -9.438 -20 1 93.62 71 PHE B C 1
ATOM 2210 O O . PHE B 1 71 ? -5.051 -8.289 -19.609 1 93.62 71 PHE B O 1
ATOM 2217 N N . GLU B 1 72 ? -3.629 -9.766 -20.422 1 95.69 72 GLU B N 1
ATOM 2218 C CA . GLU B 1 72 ? -2.529 -8.812 -20.547 1 95.69 72 GLU B CA 1
ATOM 2219 C C . GLU B 1 72 ? -2.889 -7.676 -21.484 1 95.69 72 GLU B C 1
ATOM 2221 O O . GLU B 1 72 ? -2.619 -6.508 -21.203 1 95.69 72 GLU B O 1
ATOM 2226 N N . ALA B 1 73 ? -3.508 -8.023 -22.594 1 95.94 73 ALA B N 1
ATOM 2227 C CA . ALA B 1 73 ? -3.924 -7.012 -23.562 1 95.94 73 ALA B CA 1
ATOM 2228 C C . ALA B 1 73 ? -4.926 -6.039 -22.938 1 95.94 73 ALA B C 1
ATOM 2230 O O . ALA B 1 73 ? -4.855 -4.832 -23.172 1 95.94 73 ALA B O 1
ATOM 2231 N N . LEU B 1 74 ? -5.816 -6.598 -22.172 1 94.25 74 LEU B N 1
ATOM 2232 C CA . LEU B 1 74 ? -6.789 -5.773 -21.469 1 94.25 74 LEU B CA 1
ATOM 2233 C C . LEU B 1 74 ? -6.094 -4.789 -20.531 1 94.25 74 LEU B C 1
ATOM 2235 O O . LEU B 1 74 ? -6.402 -3.596 -20.547 1 94.25 74 LEU B O 1
ATOM 2239 N N . MET B 1 75 ? -5.16 -5.27 -19.797 1 95.38 75 MET B N 1
ATOM 2240 C CA . MET B 1 75 ? -4.477 -4.434 -18.812 1 95.38 75 MET B CA 1
ATOM 2241 C C . MET B 1 75 ? -3.633 -3.365 -19.5 1 95.38 75 MET B C 1
ATOM 2243 O O . MET B 1 75 ? -3.562 -2.229 -19.031 1 95.38 75 MET B O 1
ATOM 2247 N N . ILE B 1 76 ? -2.977 -3.725 -20.578 1 96.31 76 ILE B N 1
ATOM 2248 C CA . ILE B 1 76 ? -2.203 -2.76 -21.359 1 96.31 76 ILE B CA 1
ATOM 2249 C C . ILE B 1 76 ? -3.125 -1.656 -21.875 1 96.31 76 ILE B C 1
ATOM 2251 O O . ILE B 1 76 ? -2.793 -0.472 -21.781 1 96.31 76 ILE B O 1
ATOM 2255 N N . SER B 1 77 ? -4.277 -2.057 -22.297 1 96.25 77 SER B N 1
ATOM 2256 C CA . SER B 1 77 ? -5.25 -1.083 -22.781 1 96.25 77 SER B CA 1
ATOM 2257 C C . SER B 1 77 ? -5.73 -0.173 -21.656 1 96.25 77 SER B C 1
ATOM 2259 O O . SER B 1 77 ? -5.738 1.052 -21.797 1 96.25 77 SER B O 1
ATOM 2261 N N . LEU B 1 78 ? -6.062 -0.754 -20.531 1 95.12 78 LEU B N 1
ATOM 2262 C CA . LEU B 1 78 ? -6.602 -0.003 -19.406 1 95.12 78 LEU B CA 1
ATOM 2263 C C . LEU B 1 78 ? -5.555 0.946 -18.828 1 95.12 78 LEU B C 1
ATOM 2265 O O . LEU B 1 78 ? -5.891 2.01 -18.312 1 95.12 78 LEU B O 1
ATOM 2269 N N . SER B 1 79 ? -4.293 0.624 -18.938 1 95.38 79 SER B N 1
ATOM 2270 C CA . SER B 1 79 ? -3.225 1.415 -18.344 1 95.38 79 SER B CA 1
ATOM 2271 C C . SER B 1 79 ? -2.717 2.484 -19.297 1 95.38 79 SER B C 1
ATOM 2273 O O . SER B 1 79 ? -1.772 3.211 -18.984 1 95.38 79 SER B O 1
ATOM 2275 N N . GLY B 1 80 ? -3.268 2.594 -20.469 1 94.69 80 GLY B N 1
ATOM 2276 C CA . GLY B 1 80 ? -2.838 3.57 -21.453 1 94.69 80 GLY B CA 1
ATOM 2277 C C . GLY B 1 80 ? -1.588 3.15 -22.203 1 94.69 80 GLY B C 1
ATOM 2278 O O . GLY B 1 80 ? -0.836 3.998 -22.688 1 94.69 80 GLY B O 1
ATOM 2279 N N . GLY B 1 81 ? -1.289 1.839 -22.188 1 96 81 GLY B N 1
ATOM 2280 C CA . GLY B 1 81 ? -0.206 1.341 -23.016 1 96 81 GLY B CA 1
ATOM 2281 C C . GLY B 1 81 ? 1.009 0.908 -22.219 1 96 81 GLY B C 1
ATOM 2282 O O . GLY B 1 81 ? 2.029 0.519 -22.797 1 96 81 GLY B O 1
ATOM 2283 N N . LEU B 1 82 ? 0.918 0.94 -20.953 1 95.31 82 LEU B N 1
ATOM 2284 C CA . LEU B 1 82 ? 2.059 0.51 -20.156 1 95.31 82 LEU B CA 1
ATOM 2285 C C . LEU B 1 82 ? 2.201 -1.009 -20.172 1 95.31 82 LEU B C 1
ATOM 2287 O O . LEU B 1 82 ? 1.2 -1.729 -20.203 1 95.31 82 LEU B O 1
ATOM 2291 N N . ASP B 1 83 ? 3.434 -1.416 -20.156 1 93.12 83 ASP B N 1
ATOM 2292 C CA . ASP B 1 83 ? 3.662 -2.846 -19.969 1 93.12 83 ASP B CA 1
ATOM 2293 C C . ASP B 1 83 ? 3.242 -3.293 -18.562 1 93.12 83 ASP B C 1
ATOM 2295 O O . ASP B 1 83 ? 3.162 -2.477 -17.656 1 93.12 83 ASP B O 1
ATOM 2299 N N . ILE B 1 84 ? 2.971 -4.625 -18.484 1 95.69 84 ILE B N 1
ATOM 2300 C CA . ILE B 1 84 ? 2.441 -5.109 -17.219 1 95.69 84 ILE B CA 1
ATOM 2301 C C . ILE B 1 84 ? 3.193 -6.367 -16.797 1 95.69 84 ILE B C 1
ATOM 2303 O O . ILE B 1 84 ? 3.736 -7.09 -17.641 1 95.69 84 ILE B O 1
ATOM 2307 N N . THR B 1 85 ? 3.332 -6.516 -15.555 1 97.75 85 THR B N 1
ATOM 2308 C CA . THR B 1 85 ? 3.768 -7.773 -14.969 1 97.75 85 THR B CA 1
ATOM 2309 C C . THR B 1 85 ? 2.582 -8.539 -14.383 1 97.75 85 THR B C 1
ATOM 2311 O O . THR B 1 85 ? 1.797 -7.984 -13.617 1 97.75 85 THR B O 1
ATOM 2314 N N . THR B 1 86 ? 2.41 -9.75 -14.812 1 97.56 86 THR B N 1
ATOM 2315 C CA . THR B 1 86 ? 1.418 -10.648 -14.234 1 97.56 86 THR B CA 1
ATOM 2316 C C . THR B 1 86 ? 2.094 -11.812 -13.523 1 97.56 86 THR B C 1
ATOM 2318 O O . THR B 1 86 ? 3.246 -12.141 -13.812 1 97.56 86 THR B O 1
ATOM 2321 N N . GLY B 1 87 ? 1.314 -12.359 -12.625 1 97.5 87 GLY B N 1
ATOM 2322 C CA . GLY B 1 87 ? 1.834 -13.516 -11.922 1 97.5 87 GLY B CA 1
ATOM 2323 C C . GLY B 1 87 ? 2.195 -14.664 -12.852 1 97.5 87 GLY B C 1
ATOM 2324 O O . GLY B 1 87 ? 3.215 -15.328 -12.656 1 97.5 87 GLY B O 1
ATOM 2325 N N . ALA B 1 88 ? 1.363 -14.945 -13.828 1 97.38 88 ALA B N 1
ATOM 2326 C CA . ALA B 1 88 ? 1.597 -16.047 -14.766 1 97.38 88 ALA B CA 1
ATOM 2327 C C . ALA B 1 88 ? 2.885 -15.828 -15.555 1 97.38 88 ALA B C 1
ATOM 2329 O O . ALA B 1 88 ? 3.736 -16.719 -15.617 1 97.38 88 ALA B O 1
ATOM 2330 N N . ARG B 1 89 ? 3.059 -14.641 -16.078 1 96.75 89 ARG B N 1
ATOM 2331 C CA . ARG B 1 89 ? 4.262 -14.305 -16.844 1 96.75 89 ARG B CA 1
ATOM 2332 C C . ARG B 1 89 ? 5.5 -14.367 -15.953 1 96.75 89 ARG B C 1
ATOM 2334 O O . ARG B 1 89 ? 6.547 -14.859 -16.375 1 96.75 89 ARG B O 1
ATOM 2341 N N . ALA B 1 90 ? 5.348 -13.828 -14.797 1 98.31 90 ALA B N 1
ATOM 2342 C CA . ALA B 1 90 ? 6.457 -13.82 -13.844 1 98.31 90 ALA B CA 1
ATOM 2343 C C . ALA B 1 90 ? 6.859 -15.234 -13.453 1 98.31 90 ALA B C 1
ATOM 2345 O O . ALA B 1 90 ? 8.047 -15.547 -13.352 1 98.31 90 ALA B O 1
ATOM 2346 N N . CYS B 1 91 ? 5.875 -16.031 -13.219 1 98.06 91 CYS B N 1
ATOM 2347 C CA . CYS B 1 91 ? 6.117 -17.422 -12.867 1 98.06 91 CYS B CA 1
ATOM 2348 C C . CYS B 1 91 ? 6.887 -18.141 -13.969 1 98.06 91 CYS B C 1
ATOM 2350 O O . CYS B 1 91 ? 7.875 -18.812 -13.703 1 98.06 91 CYS B O 1
ATOM 2352 N N . ASN B 1 92 ? 6.477 -18 -15.203 1 98.06 92 ASN B N 1
ATOM 2353 C CA . ASN B 1 92 ? 7.176 -18.578 -16.344 1 98.06 92 ASN B CA 1
ATOM 2354 C C . ASN B 1 92 ? 8.633 -18.141 -16.391 1 98.06 92 ASN B C 1
ATOM 2356 O O . ASN B 1 92 ? 9.531 -18.969 -16.516 1 98.06 92 ASN B O 1
ATOM 2360 N N . ALA B 1 93 ? 8.82 -16.859 -16.312 1 98.44 93 ALA B N 1
ATOM 2361 C CA . ALA B 1 93 ? 10.172 -16.312 -16.375 1 98.44 93 ALA B CA 1
ATOM 2362 C C . ALA B 1 93 ? 11.047 -16.859 -15.258 1 98.44 93 ALA B C 1
ATOM 2364 O O . ALA B 1 93 ? 12.211 -17.203 -15.484 1 98.44 93 ALA B O 1
ATOM 2365 N N . ALA B 1 94 ? 10.445 -16.922 -14.086 1 98.69 94 ALA B N 1
ATOM 2366 C CA . ALA B 1 94 ? 11.188 -17.422 -12.93 1 98.69 94 ALA B CA 1
ATOM 2367 C C . ALA B 1 94 ? 11.594 -18.875 -13.133 1 98.69 94 ALA B C 1
ATOM 2369 O O . ALA B 1 94 ? 12.766 -19.234 -12.953 1 98.69 94 ALA B O 1
ATOM 2370 N N . LEU B 1 95 ? 10.648 -19.703 -13.531 1 98.69 95 LEU B N 1
ATOM 2371 C CA . LEU B 1 95 ? 10.906 -21.125 -13.711 1 98.69 95 LEU B CA 1
ATOM 2372 C C . LEU B 1 95 ? 11.953 -21.359 -14.797 1 98.69 95 LEU B C 1
ATOM 2374 O O . LEU B 1 95 ? 12.844 -22.188 -14.648 1 98.69 95 LEU B O 1
ATOM 2378 N N . ARG B 1 96 ? 11.914 -20.609 -15.828 1 98.56 96 ARG B N 1
ATOM 2379 C CA . ARG B 1 96 ? 12.883 -20.734 -16.906 1 98.56 96 ARG B CA 1
ATOM 2380 C C . ARG B 1 96 ? 14.258 -20.266 -16.469 1 98.56 96 ARG B C 1
ATOM 2382 O O . ARG B 1 96 ? 15.273 -20.875 -16.812 1 98.56 96 ARG B O 1
ATOM 2389 N N . THR B 1 97 ? 14.25 -19.203 -15.805 1 98.44 97 THR B N 1
ATOM 2390 C CA . THR B 1 97 ? 15.508 -18.688 -15.266 1 98.44 97 THR B CA 1
ATOM 2391 C C . THR B 1 97 ? 16.188 -19.734 -14.383 1 98.44 97 THR B C 1
ATOM 2393 O O . THR B 1 97 ? 17.422 -19.828 -14.383 1 98.44 97 THR B O 1
ATOM 2396 N N . LEU B 1 98 ? 15.406 -20.516 -13.703 1 98.25 98 LEU B N 1
ATOM 2397 C CA . LEU B 1 98 ? 15.922 -21.5 -12.75 1 98.25 98 LEU B CA 1
ATOM 2398 C C . LEU B 1 98 ? 16.141 -22.844 -13.414 1 98.25 98 LEU B C 1
ATOM 2400 O O . LEU B 1 98 ? 16.609 -23.797 -12.773 1 98.25 98 LEU B O 1
ATOM 2404 N N . GLY B 1 99 ? 15.766 -22.953 -14.648 1 97.94 99 GLY B N 1
ATOM 2405 C CA . GLY B 1 99 ? 15.961 -24.172 -15.406 1 97.94 99 GLY B CA 1
ATOM 2406 C C . GLY B 1 99 ? 15.016 -25.281 -15 1 97.94 99 GLY B C 1
ATOM 2407 O O . GLY B 1 99 ? 15.32 -26.469 -15.188 1 97.94 99 GLY B O 1
ATOM 2408 N N . ALA B 1 100 ? 13.922 -24.922 -14.445 1 98.31 100 ALA B N 1
ATOM 2409 C CA . ALA B 1 100 ? 12.969 -25.922 -13.969 1 98.31 100 ALA B CA 1
ATOM 2410 C C . ALA B 1 100 ? 12.148 -26.484 -15.125 1 98.31 100 ALA B C 1
ATOM 2412 O O . ALA B 1 100 ? 11.75 -25.75 -16.031 1 98.31 100 ALA B O 1
ATOM 2413 N N . LYS B 1 101 ? 11.898 -27.75 -15.062 1 98.31 101 LYS B N 1
ATOM 2414 C CA . LYS B 1 101 ? 11.094 -28.422 -16.078 1 98.31 101 LYS B CA 1
ATOM 2415 C C . LYS B 1 101 ? 9.891 -29.125 -15.445 1 98.31 101 LYS B C 1
ATOM 2417 O O . LYS B 1 101 ? 8.75 -28.891 -15.852 1 98.31 101 LYS B O 1
ATOM 2422 N N . LYS B 1 102 ? 10.117 -29.984 -14.484 1 98.75 102 LYS B N 1
ATOM 2423 C CA . LYS B 1 102 ? 9.062 -30.672 -13.742 1 98.75 102 LYS B CA 1
ATOM 2424 C C . LYS B 1 102 ? 8.781 -29.953 -12.422 1 98.75 102 LYS B C 1
ATOM 2426 O O . LYS B 1 102 ? 9.68 -29.812 -11.586 1 98.75 102 LYS B O 1
ATOM 2431 N N . ILE B 1 103 ? 7.5 -29.562 -12.25 1 98.81 103 ILE B N 1
ATOM 2432 C CA . ILE B 1 103 ? 7.246 -28.672 -11.109 1 98.81 103 ILE B CA 1
ATOM 2433 C C . ILE B 1 103 ? 6.055 -29.188 -10.312 1 98.81 103 ILE B C 1
ATOM 2435 O O . ILE B 1 103 ? 5.207 -29.922 -10.844 1 98.81 103 ILE B O 1
ATOM 2439 N N . GLY B 1 104 ? 6.043 -28.938 -9.031 1 98.81 104 GLY B N 1
ATOM 2440 C CA . GLY B 1 104 ? 4.879 -29.047 -8.164 1 98.81 104 GLY B CA 1
ATOM 2441 C C . GLY B 1 104 ? 4.242 -27.703 -7.848 1 98.81 104 GLY B C 1
ATOM 2442 O O . GLY B 1 104 ? 4.938 -26.703 -7.691 1 98.81 104 GLY B O 1
ATOM 2443 N N . VAL B 1 105 ? 2.879 -27.719 -7.754 1 98.81 105 VAL B N 1
ATOM 2444 C CA . VAL B 1 105 ? 2.184 -26.453 -7.613 1 98.81 105 VAL B CA 1
ATOM 2445 C C . VAL B 1 105 ? 1.202 -26.531 -6.445 1 98.81 105 VAL B C 1
ATOM 2447 O O . VAL B 1 105 ? 0.501 -27.531 -6.277 1 98.81 105 VAL B O 1
ATOM 2450 N N . ILE B 1 106 ? 1.204 -25.469 -5.605 1 98.81 106 ILE B N 1
ATOM 2451 C CA . ILE B 1 106 ? 0.149 -25.359 -4.605 1 98.81 106 ILE B CA 1
ATOM 2452 C C . ILE B 1 106 ? -0.696 -24.109 -4.875 1 98.81 106 ILE B C 1
ATOM 2454 O O . ILE B 1 106 ? -0.18 -23.094 -5.34 1 98.81 106 ILE B O 1
ATOM 2458 N N . THR B 1 107 ? -2.002 -24.188 -4.695 1 97.5 107 THR B N 1
ATOM 2459 C CA . THR B 1 107 ? -2.951 -23.094 -4.922 1 97.5 107 THR B CA 1
ATOM 2460 C C . THR B 1 107 ? -3.945 -23 -3.768 1 97.5 107 THR B C 1
ATOM 2462 O O . THR B 1 107 ? -4.066 -23.922 -2.967 1 97.5 107 THR B O 1
ATOM 2465 N N . PRO B 1 108 ? -4.586 -21.797 -3.641 1 96.1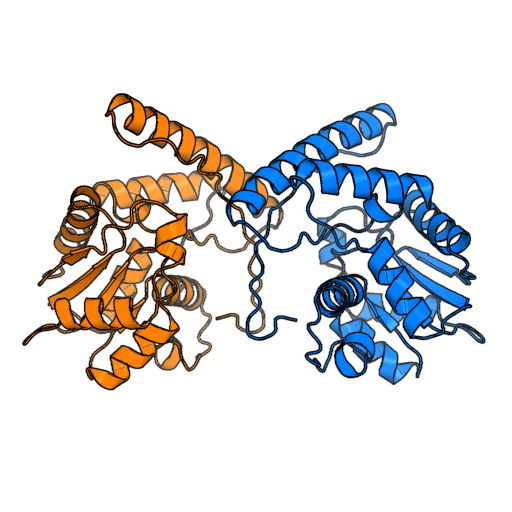2 108 PRO B N 1
ATOM 2466 C CA . PRO B 1 108 ? -5.699 -21.719 -2.691 1 96.12 108 PRO B CA 1
ATOM 2467 C C . PRO B 1 108 ? -7.035 -22.109 -3.318 1 96.12 108 PRO B C 1
ATOM 2469 O O . PRO B 1 108 ? -8.086 -21.969 -2.688 1 96.12 108 PRO B O 1
ATOM 2472 N N . TYR B 1 109 ? -7.059 -22.625 -4.547 1 92.19 109 TYR B N 1
ATOM 2473 C CA . TYR B 1 109 ? -8.258 -22.656 -5.375 1 92.19 109 TYR B CA 1
ATOM 2474 C C . TYR B 1 109 ? -8.984 -23.984 -5.227 1 92.19 109 TYR B C 1
ATOM 2476 O O . TYR B 1 109 ? -8.43 -24.938 -4.676 1 92.19 109 TYR B O 1
ATOM 2484 N N . GLN B 1 110 ? -10.25 -23.891 -5.723 1 91.19 110 GLN B N 1
ATOM 2485 C CA . GLN B 1 110 ? -11 -25.125 -5.945 1 91.19 110 GLN B CA 1
ATOM 2486 C C . GLN B 1 110 ? -10.469 -25.859 -7.168 1 91.19 110 GLN B C 1
ATOM 2488 O O . GLN B 1 110 ? -9.617 -25.359 -7.895 1 91.19 110 GLN B O 1
ATOM 2493 N N . SER B 1 111 ? -11.039 -27.062 -7.43 1 92.38 111 SER B N 1
ATOM 2494 C CA . SER B 1 111 ? -10.531 -27.953 -8.469 1 92.38 111 SER B CA 1
ATOM 2495 C C . SER B 1 111 ? -10.547 -27.266 -9.836 1 92.38 111 SER B C 1
ATOM 2497 O O . SER B 1 111 ? -9.641 -27.469 -10.648 1 92.38 111 SER B O 1
ATOM 2499 N N . VAL B 1 112 ? -11.547 -26.469 -10.047 1 88.94 112 VAL B N 1
ATOM 2500 C CA . VAL B 1 112 ? -11.672 -25.781 -11.328 1 88.94 112 VAL B CA 1
ATOM 2501 C C . VAL B 1 112 ? -10.492 -24.844 -11.531 1 88.94 112 VAL B C 1
ATOM 2503 O O . VAL B 1 112 ? -9.93 -24.766 -12.625 1 88.94 112 VAL B O 1
ATOM 2506 N N . GLY B 1 113 ? -10.125 -24.094 -10.469 1 91.25 113 GLY B N 1
ATOM 2507 C CA . GLY B 1 113 ? -8.969 -23.219 -10.531 1 91.25 113 GLY B CA 1
ATOM 2508 C C . GLY B 1 113 ? -7.656 -23.969 -10.68 1 91.25 113 GLY B C 1
ATOM 2509 O O . GLY B 1 113 ? -6.777 -23.547 -11.438 1 91.25 113 GLY B O 1
ATOM 2510 N N . ASP B 1 114 ? -7.543 -25.109 -9.992 1 94.19 114 ASP B N 1
ATOM 2511 C CA . ASP B 1 114 ? -6.348 -25.938 -10.086 1 94.19 114 ASP B CA 1
ATOM 2512 C C . ASP B 1 114 ? -6.105 -26.391 -11.523 1 94.19 114 ASP B C 1
ATOM 2514 O O . ASP B 1 114 ? -4.969 -26.359 -12.008 1 94.19 114 ASP B O 1
ATOM 2518 N N . GLU B 1 115 ? -7.184 -26.688 -12.133 1 95.25 115 GLU B N 1
ATOM 2519 C CA . GLU B 1 115 ? -7.078 -27.188 -13.5 1 95.25 115 GLU B CA 1
ATOM 2520 C C . GLU B 1 115 ? -6.66 -26.078 -14.461 1 95.25 115 GLU B C 1
ATOM 2522 O O . GLU B 1 115 ? -5.926 -26.328 -15.422 1 95.25 115 GLU B O 1
ATOM 2527 N N . GLN B 1 116 ? -7.141 -24.875 -14.234 1 93.88 116 GLN B N 1
ATOM 2528 C CA . GLN B 1 116 ? -6.723 -23.75 -15.062 1 93.88 116 GLN B CA 1
ATOM 2529 C C . GLN B 1 116 ? -5.223 -23.5 -14.93 1 93.88 116 GLN B C 1
ATOM 2531 O O . GLN B 1 116 ? -4.535 -23.281 -15.922 1 93.88 116 GLN B O 1
ATOM 2536 N N . VAL B 1 117 ? -4.719 -23.578 -13.719 1 96.38 117 VAL B N 1
ATOM 2537 C CA . VAL B 1 117 ? -3.297 -23.359 -13.469 1 96.38 117 VAL B CA 1
ATOM 2538 C C . VAL B 1 117 ? -2.48 -24.469 -14.125 1 96.38 117 VAL B C 1
ATOM 2540 O O . VAL B 1 117 ? -1.492 -24.203 -14.812 1 96.38 117 VAL B O 1
ATOM 2543 N N . ARG B 1 118 ? -2.943 -25.734 -13.93 1 97.75 118 ARG B N 1
ATOM 2544 C CA . ARG B 1 118 ? -2.262 -26.859 -14.547 1 97.75 118 ARG B CA 1
ATOM 2545 C C . ARG B 1 118 ? -2.215 -26.719 -16.062 1 97.75 118 ARG B C 1
ATOM 2547 O O . ARG B 1 118 ? -1.161 -26.891 -16.672 1 97.75 118 ARG B O 1
ATOM 2554 N N . ALA B 1 119 ? -3.348 -26.406 -16.656 1 97.12 119 ALA B N 1
ATOM 2555 C CA . ALA B 1 119 ? -3.457 -26.281 -18.109 1 97.12 119 ALA B CA 1
ATOM 2556 C C . ALA B 1 119 ? -2.518 -25.203 -18.641 1 97.12 119 ALA B C 1
ATOM 2558 O O . ALA B 1 119 ? -1.795 -25.438 -19.625 1 97.12 119 ALA B O 1
ATOM 2559 N N . TYR B 1 120 ? -2.518 -24.109 -18.031 1 97.5 120 TYR B N 1
ATOM 2560 C CA . TYR B 1 120 ? -1.672 -23 -18.453 1 97.5 120 TYR B CA 1
ATOM 2561 C C . TYR B 1 120 ? -0.199 -23.391 -18.406 1 97.5 120 TYR B C 1
ATOM 2563 O O . TYR B 1 120 ? 0.534 -23.219 -19.375 1 97.5 120 TYR B O 1
ATOM 2571 N N . LEU B 1 121 ? 0.26 -23.891 -17.234 1 98.38 121 LEU B N 1
ATOM 2572 C CA . LEU B 1 121 ? 1.67 -24.219 -17.047 1 98.38 121 LEU B CA 1
ATOM 2573 C C . LEU B 1 121 ? 2.102 -25.328 -17.984 1 98.38 121 LEU B C 1
ATOM 2575 O O . LEU B 1 121 ? 3.221 -25.312 -18.5 1 98.38 121 LEU B O 1
ATOM 2579 N N . THR B 1 122 ? 1.165 -26.219 -18.203 1 98.5 122 THR B N 1
ATOM 2580 C CA . THR B 1 122 ? 1.443 -27.281 -19.172 1 98.5 122 THR B CA 1
ATOM 2581 C C . THR B 1 122 ? 1.604 -26.703 -20.578 1 98.5 122 THR B C 1
ATOM 2583 O O . THR B 1 122 ? 2.543 -27.047 -21.297 1 98.5 122 THR B O 1
ATOM 2586 N N . GLU B 1 123 ? 0.732 -25.844 -20.953 1 98.19 123 GLU B N 1
ATOM 2587 C CA . GLU B 1 123 ? 0.806 -25.172 -22.25 1 98.19 123 GLU B CA 1
ATOM 2588 C C . GLU B 1 123 ? 2.107 -24.391 -22.391 1 98.19 123 GLU B C 1
ATOM 2590 O O . GLU B 1 123 ? 2.629 -24.25 -23.5 1 98.19 123 GLU B O 1
ATOM 2595 N N . GLU B 1 124 ? 2.582 -23.922 -21.344 1 98.12 124 GLU B N 1
ATOM 2596 C CA . GLU B 1 124 ? 3.809 -23.125 -21.344 1 98.12 124 GLU B CA 1
ATOM 2597 C C . GLU B 1 124 ? 5.043 -24.031 -21.391 1 98.12 124 GLU B C 1
ATOM 2599 O O . GLU B 1 124 ? 6.172 -23.531 -21.422 1 98.12 124 GLU B O 1
ATOM 2604 N N . GLY B 1 125 ? 4.871 -25.312 -21.266 1 98.25 125 GLY B N 1
ATOM 2605 C CA . GLY B 1 125 ? 5.965 -26.234 -21.516 1 98.25 125 GLY B CA 1
ATOM 2606 C C . GLY B 1 125 ? 6.48 -26.906 -20.25 1 98.25 125 GLY B C 1
ATOM 2607 O O . GLY B 1 125 ? 7.484 -27.609 -20.297 1 98.25 125 GLY B O 1
ATOM 2608 N N . PHE B 1 126 ? 5.844 -26.719 -19.203 1 98.62 126 PHE B N 1
ATOM 2609 C CA . PHE B 1 126 ? 6.281 -27.359 -17.969 1 98.62 126 PHE B CA 1
ATOM 2610 C C . PHE B 1 126 ? 5.562 -28.688 -17.766 1 98.62 126 PHE B C 1
ATOM 2612 O O . PHE B 1 126 ? 4.398 -28.828 -18.141 1 98.62 126 PHE B O 1
ATOM 2619 N N . GLU B 1 127 ? 6.234 -29.609 -17.219 1 98.69 127 GLU B N 1
ATOM 2620 C CA . GLU B 1 127 ? 5.605 -30.812 -16.703 1 98.69 127 GLU B CA 1
ATOM 2621 C C . GLU B 1 127 ? 5.09 -30.609 -15.281 1 98.69 127 GLU B C 1
ATOM 2623 O O . GLU B 1 127 ? 5.883 -30.469 -14.352 1 98.69 127 GLU B O 1
ATOM 2628 N N . VAL B 1 128 ? 3.797 -30.609 -15.141 1 98.5 128 VAL B N 1
ATOM 2629 C CA . VAL B 1 128 ? 3.201 -30.406 -13.828 1 98.5 128 VAL B CA 1
ATOM 2630 C C . VAL B 1 128 ? 3 -31.75 -13.125 1 98.5 128 VAL B C 1
ATOM 2632 O O . VAL B 1 128 ? 2.039 -32.469 -13.406 1 98.5 128 VAL B O 1
ATOM 2635 N N . ALA B 1 129 ? 3.842 -31.984 -12.195 1 98.38 129 ALA B N 1
ATOM 2636 C CA . ALA B 1 129 ? 3.822 -33.25 -11.492 1 98.38 129 ALA B CA 1
ATOM 2637 C C . ALA B 1 129 ? 2.596 -33.375 -10.594 1 98.38 129 ALA B C 1
ATOM 2639 O O . ALA B 1 129 ? 2.078 -34.469 -10.375 1 98.38 129 ALA B O 1
ATOM 2640 N N . GLY B 1 130 ? 2.168 -32.281 -10.055 1 97.75 130 GLY B N 1
ATOM 2641 C CA . GLY B 1 130 ? 0.999 -32.219 -9.188 1 97.75 130 GLY B CA 1
ATOM 2642 C C . GLY B 1 130 ? 0.555 -30.812 -8.844 1 97.75 130 GLY B C 1
ATOM 2643 O O . GLY B 1 130 ? 1.363 -29.891 -8.859 1 97.75 130 GLY B O 1
ATOM 2644 N N . VAL B 1 131 ? -0.738 -30.734 -8.664 1 98 131 VAL B N 1
ATOM 2645 C CA . VAL B 1 131 ? -1.32 -29.516 -8.117 1 98 131 VAL B CA 1
ATOM 2646 C C . VAL B 1 131 ? -2.07 -29.828 -6.828 1 98 131 VAL B C 1
ATOM 2648 O O . VAL B 1 131 ? -2.9 -30.734 -6.789 1 98 131 VAL B O 1
ATOM 2651 N N . HIS B 1 132 ? -1.666 -29.141 -5.773 1 98.44 132 HIS B N 1
ATOM 2652 C CA . HIS B 1 132 ? -2.369 -29.266 -4.504 1 98.44 132 HIS B CA 1
ATOM 2653 C C . HIS B 1 132 ? -3.145 -28 -4.172 1 98.44 132 HIS B C 1
ATOM 2655 O O . HIS B 1 132 ? -2.553 -27 -3.779 1 98.44 132 HIS B O 1
ATOM 2661 N N . GLY B 1 133 ? -4.441 -28.094 -4.312 1 97.31 133 GLY B N 1
ATOM 2662 C CA . GLY B 1 133 ? -5.312 -26.984 -3.928 1 97.31 133 GLY B CA 1
ATOM 2663 C C . GLY B 1 133 ? -5.707 -27.016 -2.465 1 97.31 133 GLY B C 1
ATOM 2664 O O . GLY B 1 133 ? -6.117 -28.062 -1.951 1 97.31 133 GLY B O 1
ATOM 2665 N N . LEU B 1 134 ? -5.547 -25.875 -1.802 1 97.06 134 LEU B N 1
ATOM 2666 C CA . LE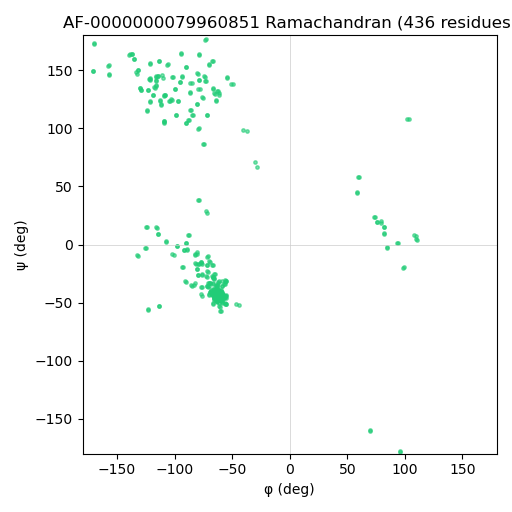U B 1 134 ? -5.918 -25.781 -0.393 1 97.06 134 LEU B CA 1
ATOM 2667 C C . LEU B 1 134 ? -7.43 -25.656 -0.235 1 97.06 134 LEU B C 1
ATOM 2669 O O . LEU B 1 134 ? -7.957 -25.859 0.86 1 97.06 134 LEU B O 1
ATOM 2673 N N . LYS B 1 135 ? -8.164 -25.328 -1.313 1 94.56 135 LYS B N 1
ATOM 2674 C CA . LYS B 1 135 ? -9.625 -25.281 -1.39 1 94.56 135 LYS B CA 1
ATOM 2675 C C . LYS B 1 135 ? -10.195 -24.297 -0.362 1 94.56 135 LYS B C 1
ATOM 2677 O O . LYS B 1 135 ? -11.133 -24.641 0.367 1 94.56 135 LYS B O 1
ATOM 2682 N N . CYS B 1 136 ? -9.547 -23.156 -0.305 1 91.44 136 CYS B N 1
ATOM 2683 C CA . CYS B 1 136 ? -10.055 -22.125 0.589 1 91.44 136 CYS B CA 1
ATOM 2684 C C . CYS B 1 136 ? -11.406 -21.625 0.116 1 91.44 136 CYS B C 1
ATOM 2686 O O . CYS B 1 136 ? -11.578 -21.281 -1.058 1 91.44 136 CYS B O 1
ATOM 2688 N N . PRO B 1 137 ? -12.336 -21.484 0.953 1 87.44 137 PRO B N 1
ATOM 2689 C CA . PRO B 1 137 ? -13.695 -21.172 0.519 1 87.44 137 PRO B CA 1
ATOM 2690 C C . PRO B 1 137 ? -13.898 -19.703 0.189 1 87.44 137 PRO B C 1
ATOM 2692 O O . PRO B 1 137 ? -14.836 -19.344 -0.538 1 87.44 137 PRO B O 1
ATOM 2695 N N . THR B 1 138 ? -13.133 -18.797 0.778 1 82 138 THR B N 1
ATOM 2696 C CA . THR B 1 138 ? -13.273 -17.359 0.54 1 82 138 THR B CA 1
ATOM 2697 C C . THR B 1 138 ? -11.898 -16.719 0.375 1 82 138 THR B C 1
ATOM 2699 O O . THR B 1 138 ? -10.883 -17.281 0.77 1 82 138 THR B O 1
ATOM 2702 N N . ALA B 1 139 ? -11.961 -15.492 -0.188 1 80.44 139 ALA B N 1
ATOM 2703 C CA . ALA B 1 139 ? -10.727 -14.719 -0.311 1 80.44 139 ALA B CA 1
ATOM 2704 C C . ALA B 1 139 ? -10.094 -14.469 1.058 1 80.44 139 ALA B C 1
ATOM 2706 O O . ALA B 1 139 ? -8.875 -14.555 1.211 1 80.44 139 ALA B O 1
ATOM 2707 N N . LYS B 1 140 ? -10.953 -14.18 2.02 1 83.12 140 LYS B N 1
ATOM 2708 C CA . LYS B 1 140 ? -10.461 -13.93 3.373 1 83.12 140 LYS B CA 1
ATOM 2709 C C . LYS B 1 140 ? -9.789 -15.18 3.951 1 83.12 140 LYS B C 1
ATOM 2711 O O . LYS B 1 140 ? -8.742 -15.086 4.586 1 83.12 140 LYS B O 1
ATOM 2716 N N . SER B 1 141 ? -10.414 -16.281 3.707 1 89.38 141 SER B N 1
ATOM 2717 C CA . SER B 1 141 ? -9.859 -17.516 4.258 1 89.38 141 SER B CA 1
ATOM 2718 C C . SER B 1 141 ? -8.516 -17.859 3.621 1 89.38 141 SER B C 1
ATOM 2720 O O . SER B 1 141 ? -7.672 -18.5 4.246 1 89.38 141 SER B O 1
ATOM 2722 N N . ILE B 1 142 ? -8.289 -17.438 2.373 1 91.44 142 ILE B N 1
ATOM 2723 C CA . ILE B 1 142 ? -7 -17.641 1.723 1 91.44 142 ILE B CA 1
ATOM 2724 C C . ILE B 1 142 ? -5.914 -16.906 2.506 1 91.44 142 ILE B C 1
ATOM 2726 O O . ILE B 1 142 ? -4.863 -17.469 2.805 1 91.44 142 ILE B O 1
ATOM 2730 N N . ALA B 1 143 ? -6.215 -15.703 2.906 1 90.5 143 ALA B N 1
ATOM 2731 C CA . ALA B 1 143 ? -5.254 -14.867 3.623 1 90.5 143 ALA B CA 1
ATOM 2732 C C . ALA B 1 143 ? -4.996 -15.414 5.027 1 90.5 143 ALA B C 1
ATOM 2734 O O . ALA B 1 143 ? -4.02 -15.031 5.676 1 90.5 143 ALA B O 1
ATOM 2735 N N . GLU B 1 144 ? -5.816 -16.312 5.531 1 92.69 144 GLU B N 1
ATOM 2736 C CA . GLU B 1 144 ? -5.734 -16.812 6.898 1 92.69 144 GLU B CA 1
ATOM 2737 C C . GLU B 1 144 ? -4.992 -18.141 6.961 1 92.69 144 GLU B C 1
ATOM 2739 O O . GLU B 1 144 ? -4.762 -18.672 8.047 1 92.69 144 GLU B O 1
ATOM 2744 N N . VAL B 1 145 ? -4.582 -18.625 5.801 1 96.38 145 VAL B N 1
ATOM 2745 C CA . VAL B 1 145 ? -3.85 -19.891 5.785 1 96.38 145 VAL B CA 1
ATOM 2746 C C . VAL B 1 145 ? -2.521 -19.734 6.523 1 96.38 145 VAL B C 1
ATOM 2748 O O . VAL B 1 145 ? -1.721 -18.859 6.184 1 96.38 145 VAL B O 1
ATOM 2751 N N . GLY B 1 146 ? -2.24 -20.516 7.52 1 96.56 146 GLY B N 1
ATOM 2752 C CA . GLY B 1 146 ? -1.029 -20.422 8.32 1 96.56 146 GLY B CA 1
ATOM 2753 C C . GLY B 1 146 ? 0.183 -21.031 7.641 1 96.56 146 GLY B C 1
ATOM 2754 O O . GLY B 1 146 ? 0.047 -21.797 6.688 1 96.56 146 GLY B O 1
ATOM 2755 N N . PRO B 1 147 ? 1.329 -20.719 8.117 1 97.69 147 PRO B N 1
ATOM 2756 C CA . PRO B 1 147 ? 2.566 -21.172 7.484 1 97.69 147 PRO B CA 1
ATOM 2757 C C . PRO B 1 147 ? 2.707 -22.688 7.504 1 97.69 147 PRO B C 1
ATOM 2759 O O . PRO B 1 147 ? 3.24 -23.281 6.555 1 97.69 147 PRO B O 1
ATOM 2762 N N . GLU B 1 148 ? 2.332 -23.328 8.562 1 98.19 148 GLU B N 1
ATOM 2763 C CA . GLU B 1 148 ? 2.492 -24.781 8.648 1 98.19 148 GLU B CA 1
ATOM 2764 C C . GLU B 1 148 ? 1.678 -25.484 7.566 1 98.19 148 GLU B C 1
ATOM 2766 O O . GLU B 1 148 ? 2.133 -26.469 6.988 1 98.19 148 GLU B O 1
ATOM 2771 N N . ARG B 1 149 ? 0.477 -24.953 7.359 1 98.25 149 ARG B N 1
ATOM 2772 C CA . ARG B 1 149 ? -0.341 -25.531 6.297 1 98.25 149 ARG B CA 1
ATOM 2773 C C . ARG B 1 149 ? 0.324 -25.344 4.934 1 98.25 149 ARG B C 1
ATOM 2775 O O . ARG B 1 149 ? 0.261 -26.234 4.082 1 98.25 149 ARG B O 1
ATOM 2782 N N . LEU B 1 150 ? 0.957 -24.281 4.754 1 98.62 150 LEU B N 1
ATOM 2783 C CA . LEU B 1 150 ? 1.673 -24.016 3.512 1 98.62 150 LEU B CA 1
ATOM 2784 C C . LEU B 1 150 ? 2.859 -24.969 3.357 1 98.62 150 LEU B C 1
ATOM 2786 O O . LEU B 1 150 ? 3.098 -25.5 2.27 1 98.62 150 LEU B O 1
ATOM 2790 N N . ARG B 1 151 ? 3.564 -25.172 4.406 1 98.62 151 ARG B N 1
ATOM 2791 C CA . ARG B 1 151 ? 4.699 -26.094 4.371 1 98.62 151 ARG B CA 1
ATOM 2792 C C . ARG B 1 151 ? 4.25 -27.5 4.004 1 98.62 151 ARG B C 1
ATOM 2794 O O . ARG B 1 151 ? 4.871 -28.156 3.168 1 98.62 151 ARG B O 1
ATOM 2801 N N . GLU B 1 152 ? 3.176 -27.875 4.641 1 98.5 152 GLU B N 1
ATOM 2802 C CA . GLU B 1 152 ? 2.637 -29.203 4.348 1 98.5 152 GLU B CA 1
ATOM 2803 C C . GLU B 1 152 ? 2.203 -29.312 2.891 1 98.5 152 GLU B C 1
ATOM 2805 O O . GLU B 1 152 ? 2.389 -30.359 2.258 1 98.5 152 GLU B O 1
ATOM 2810 N N . ALA B 1 153 ? 1.598 -28.281 2.406 1 98.69 153 ALA B N 1
ATOM 2811 C CA . ALA B 1 153 ? 1.169 -28.266 1.01 1 98.69 153 ALA B CA 1
ATOM 2812 C C . ALA B 1 153 ? 2.357 -28.438 0.068 1 98.69 153 ALA B C 1
ATOM 2814 O O . ALA B 1 153 ? 2.287 -29.172 -0.908 1 98.69 153 ALA B O 1
ATOM 2815 N N . PHE B 1 154 ? 3.438 -27.719 0.33 1 98.75 154 PHE B N 1
ATOM 2816 C CA . PHE B 1 154 ? 4.637 -27.859 -0.49 1 98.75 154 PHE B CA 1
ATOM 2817 C C . PHE B 1 154 ? 5.16 -29.281 -0.452 1 98.75 154 PHE B C 1
ATOM 2819 O O . PHE B 1 154 ? 5.523 -29.844 -1.488 1 98.75 154 PHE B O 1
ATOM 2826 N N . ARG B 1 155 ? 5.199 -29.875 0.72 1 98.31 155 ARG B N 1
ATOM 2827 C CA . ARG B 1 155 ? 5.691 -31.25 0.848 1 98.31 155 ARG B CA 1
ATOM 2828 C C . ARG B 1 155 ? 4.812 -32.219 0.061 1 98.31 155 ARG B C 1
ATOM 2830 O O . ARG B 1 155 ? 5.312 -33.188 -0.496 1 98.31 155 ARG B O 1
ATOM 2837 N N . ALA B 1 156 ? 3.551 -31.891 -0.001 1 98.25 156 ALA B N 1
ATOM 2838 C CA . ALA B 1 156 ? 2.59 -32.75 -0.671 1 98.25 156 ALA B CA 1
ATOM 2839 C C . ALA B 1 156 ? 2.844 -32.812 -2.176 1 98.25 156 ALA B C 1
ATOM 2841 O O . ALA B 1 156 ? 2.475 -33.781 -2.848 1 98.25 156 ALA B O 1
ATOM 2842 N N . VAL B 1 157 ? 3.402 -31.781 -2.729 1 98.5 157 VAL B N 1
ATOM 2843 C CA . VAL B 1 157 ? 3.592 -31.75 -4.176 1 98.5 157 VAL B CA 1
ATOM 2844 C C . VAL B 1 157 ? 5.07 -31.938 -4.508 1 98.5 157 VAL B C 1
ATOM 2846 O O . VAL B 1 157 ? 5.469 -31.844 -5.672 1 98.5 157 VAL B O 1
ATOM 2849 N N . ASN B 1 158 ? 5.746 -32.125 -3.469 1 97.94 158 ASN B N 1
ATOM 2850 C CA . ASN B 1 158 ? 7.16 -32.438 -3.66 1 97.94 158 ASN B CA 1
ATOM 2851 C C . ASN B 1 158 ? 7.367 -33.906 -4.023 1 97.94 158 ASN B C 1
ATOM 2853 O O . ASN B 1 158 ? 6.516 -34.75 -3.725 1 97.94 158 ASN B O 1
ATOM 2857 N N . GLY B 1 159 ? 8.305 -34.281 -4.793 1 95.06 159 GLY B N 1
ATOM 2858 C CA . GLY B 1 159 ? 8.633 -35.625 -5.164 1 95.06 159 GLY B CA 1
ATOM 2859 C C . GLY B 1 159 ? 9.953 -35.75 -5.895 1 95.06 159 GLY B C 1
ATOM 2860 O O . GLY B 1 159 ? 10.586 -34.75 -6.219 1 95.06 159 GLY B O 1
ATOM 2861 N N . PRO B 1 160 ? 10.172 -37.094 -6.02 1 91.12 160 PRO B N 1
ATOM 2862 C CA . PRO B 1 160 ? 11.398 -37.312 -6.793 1 91.12 160 PRO B CA 1
ATOM 2863 C C . PRO B 1 160 ? 11.32 -36.75 -8.203 1 91.12 160 PRO B C 1
ATOM 2865 O O . PRO B 1 160 ? 10.266 -36.812 -8.852 1 91.12 160 PRO B O 1
ATOM 2868 N N . GLY B 1 161 ? 12.172 -36 -8.695 1 95.5 161 GLY B N 1
ATOM 2869 C CA . GLY B 1 161 ? 12.266 -35.5 -10.055 1 95.5 161 GLY B CA 1
ATOM 2870 C C . GLY B 1 161 ? 11.727 -34.094 -10.195 1 95.5 161 GLY B C 1
ATOM 2871 O O . GLY B 1 161 ? 11.891 -33.469 -11.242 1 95.5 161 GLY B O 1
ATOM 2872 N N . VAL B 1 162 ? 10.914 -33.719 -9.188 1 98.25 162 VAL B N 1
ATOM 2873 C CA . VAL B 1 162 ? 10.422 -32.344 -9.227 1 98.25 162 VAL B CA 1
ATOM 2874 C C . VAL B 1 162 ? 11.578 -31.375 -9.047 1 98.25 162 VAL B C 1
ATOM 2876 O O . VAL B 1 162 ? 12.352 -31.484 -8.086 1 98.25 162 VAL B O 1
ATOM 2879 N N . ASP B 1 163 ? 11.648 -30.391 -9.953 1 98.12 163 ASP B N 1
ATOM 2880 C CA . ASP B 1 163 ? 12.773 -29.453 -10.023 1 98.12 163 ASP B CA 1
ATOM 2881 C C . ASP B 1 163 ? 12.516 -28.219 -9.164 1 98.12 163 ASP B C 1
ATOM 2883 O O . ASP B 1 163 ? 13.453 -27.578 -8.695 1 98.12 163 ASP B O 1
ATOM 2887 N N . ALA B 1 164 ? 11.289 -27.891 -9.07 1 98.75 164 ALA B N 1
ATOM 2888 C CA . ALA B 1 164 ? 10.906 -26.656 -8.375 1 98.75 164 ALA B CA 1
ATOM 2889 C C . ALA B 1 164 ? 9.453 -26.719 -7.914 1 98.75 164 ALA B C 1
ATOM 2891 O O . ALA B 1 164 ? 8.656 -27.484 -8.453 1 98.75 164 ALA B O 1
ATOM 2892 N N . LEU B 1 165 ? 9.164 -26.016 -6.93 1 98.88 165 LEU B N 1
ATOM 2893 C CA . LEU B 1 165 ? 7.797 -25.859 -6.441 1 98.88 165 LEU B CA 1
ATOM 2894 C C . LEU B 1 165 ? 7.312 -24.422 -6.613 1 98.88 165 LEU B C 1
ATOM 2896 O O . LEU B 1 165 ? 8.102 -23.484 -6.508 1 98.88 165 LEU B O 1
ATOM 2900 N N . VAL B 1 166 ? 6.016 -24.297 -6.91 1 98.69 166 VAL B N 1
ATOM 2901 C CA . VAL B 1 166 ? 5.426 -22.984 -7.148 1 98.69 166 VAL B CA 1
ATOM 2902 C C . VAL B 1 166 ? 4.168 -22.812 -6.301 1 98.69 166 VAL B C 1
ATOM 2904 O O . VAL B 1 166 ? 3.359 -23.734 -6.188 1 98.69 166 VAL B O 1
ATOM 2907 N N . GLN B 1 167 ? 4.066 -21.734 -5.68 1 98.75 167 GLN B N 1
ATOM 2908 C CA . GLN B 1 167 ? 2.824 -21.328 -5.031 1 98.75 167 GLN B CA 1
ATOM 2909 C C . GLN B 1 167 ? 2.104 -20.25 -5.828 1 98.75 167 GLN B C 1
ATOM 2911 O O . GLN B 1 167 ? 2.682 -19.203 -6.129 1 98.75 167 GLN B O 1
ATOM 2916 N N . VAL B 1 168 ? 0.881 -20.5 -6.195 1 97.5 168 VAL B N 1
ATOM 2917 C CA . VAL B 1 168 ? 0.001 -19.562 -6.887 1 97.5 168 VAL B CA 1
ATOM 2918 C C . VAL B 1 168 ? -1.055 -19.047 -5.922 1 97.5 168 VAL B C 1
ATOM 2920 O O . VAL B 1 168 ? -1.434 -19.719 -4.969 1 97.5 168 VAL B O 1
ATOM 2923 N N . GLY B 1 169 ? -1.564 -17.828 -6.23 1 95.75 169 GLY B N 1
ATOM 2924 C CA . GLY B 1 169 ? -2.512 -17.156 -5.363 1 95.75 169 GLY B CA 1
ATOM 2925 C C . GLY B 1 169 ? -1.883 -16.031 -4.547 1 95.75 169 GLY B C 1
ATOM 2926 O O . GLY B 1 169 ? -1.233 -16.297 -3.531 1 95.75 169 GLY B O 1
ATOM 2927 N N . THR B 1 170 ? -2.189 -14.852 -4.879 1 95.62 170 THR B N 1
ATOM 2928 C CA . THR B 1 170 ? -1.469 -13.703 -4.336 1 95.62 170 THR B CA 1
ATOM 2929 C C . THR B 1 170 ? -1.922 -13.406 -2.91 1 95.62 170 THR B C 1
ATOM 2931 O O . THR B 1 170 ? -1.249 -12.68 -2.178 1 95.62 170 THR B O 1
ATOM 2934 N N . ASN B 1 171 ? -3.045 -13.977 -2.518 1 93.44 171 ASN B N 1
ATOM 2935 C CA . ASN B 1 171 ? -3.537 -13.703 -1.173 1 93.44 171 ASN B CA 1
ATOM 2936 C C . ASN B 1 171 ? -2.982 -14.695 -0.159 1 93.44 171 ASN B C 1
ATOM 2938 O O . ASN B 1 171 ? -3.258 -14.594 1.037 1 93.44 171 ASN B O 1
ATOM 2942 N N . LEU B 1 172 ? -2.199 -15.719 -0.619 1 95.56 172 LEU B N 1
ATOM 2943 C CA . LEU B 1 172 ? -1.468 -16.594 0.293 1 95.56 172 LEU B CA 1
ATOM 2944 C C . LEU B 1 172 ? -0.17 -15.93 0.751 1 95.56 172 LEU B C 1
ATOM 2946 O O . LEU B 1 172 ? 0.661 -15.547 -0.075 1 95.56 172 LEU B O 1
ATOM 2950 N N . PHE B 1 173 ? -0.02 -15.758 1.999 1 94.19 173 PHE B N 1
ATOM 2951 C CA . PHE B 1 173 ? 1.21 -15.195 2.549 1 94.19 173 PHE B CA 1
ATOM 2952 C C . PHE B 1 173 ? 2.33 -16.234 2.527 1 94.19 173 PHE B C 1
ATOM 2954 O O . PHE B 1 173 ? 2.662 -16.812 3.561 1 94.19 173 PHE B O 1
ATOM 2961 N N . CYS B 1 174 ? 3.002 -16.281 1.39 1 97.75 174 CYS B N 1
ATOM 2962 C CA . CYS B 1 174 ? 3.828 -17.469 1.207 1 97.75 174 CYS B CA 1
ATOM 2963 C C . CYS B 1 174 ? 5.273 -17.094 0.915 1 97.75 174 CYS B C 1
ATOM 2965 O O . CYS B 1 174 ? 6.145 -17.969 0.819 1 97.75 174 CYS B O 1
ATOM 2967 N N . ALA B 1 175 ? 5.605 -15.812 0.796 1 97.31 175 ALA B N 1
ATOM 2968 C CA . ALA B 1 175 ? 6.93 -15.398 0.33 1 97.31 175 ALA B CA 1
ATOM 2969 C C . ALA B 1 175 ? 8.023 -15.945 1.241 1 97.31 175 ALA B C 1
ATOM 2971 O O . ALA B 1 175 ? 8.961 -16.594 0.776 1 97.31 175 ALA B O 1
ATOM 2972 N N . ARG B 1 176 ? 7.906 -15.773 2.496 1 96.31 176 ARG B N 1
ATOM 2973 C CA . ARG B 1 176 ? 8.945 -16.203 3.43 1 96.31 176 ARG B CA 1
ATOM 2974 C C . ARG B 1 176 ? 8.906 -17.703 3.639 1 96.31 176 ARG B C 1
ATOM 2976 O O . ARG B 1 176 ? 9.953 -18.344 3.799 1 96.31 176 ARG B O 1
ATOM 2983 N N . VAL B 1 177 ? 7.691 -18.25 3.648 1 98.25 177 VAL B N 1
ATOM 2984 C CA . VAL B 1 177 ? 7.539 -19.703 3.787 1 98.25 177 VAL B CA 1
ATOM 2985 C C . VAL B 1 177 ? 8.234 -20.406 2.625 1 98.25 177 VAL B C 1
ATOM 2987 O O . VAL B 1 177 ? 8.922 -21.406 2.822 1 98.25 177 VAL B O 1
ATOM 2990 N N . ALA B 1 178 ? 8.031 -19.859 1.443 1 98.62 178 ALA B N 1
ATOM 2991 C CA . ALA B 1 178 ? 8.656 -20.453 0.264 1 98.62 178 ALA B CA 1
ATOM 2992 C C . ALA B 1 178 ? 10.18 -20.438 0.392 1 98.62 178 ALA B C 1
ATOM 2994 O O . ALA B 1 178 ? 10.844 -21.422 0.056 1 98.62 178 ALA B O 1
ATOM 2995 N N . ALA B 1 179 ? 10.742 -19.375 0.859 1 98.31 179 ALA B N 1
ATOM 2996 C CA . ALA B 1 179 ? 12.18 -19.281 1.061 1 98.31 179 ALA B CA 1
ATOM 2997 C C . ALA B 1 179 ? 12.672 -20.312 2.061 1 98.31 179 ALA B C 1
ATOM 2999 O O . ALA B 1 179 ? 13.703 -20.953 1.849 1 98.31 179 ALA B O 1
ATOM 3000 N N . GLU B 1 180 ? 11.922 -20.484 3.121 1 98.06 180 GLU B N 1
ATOM 3001 C CA . GLU B 1 180 ? 12.258 -21.5 4.117 1 98.06 180 GLU B CA 1
ATOM 3002 C C . GLU B 1 180 ? 12.211 -22.906 3.52 1 98.06 180 GLU B C 1
ATOM 3004 O O . GLU B 1 180 ? 13.086 -23.719 3.799 1 98.06 180 GLU B O 1
ATOM 3009 N N . MET B 1 181 ? 11.203 -23.109 2.766 1 98.62 181 MET B N 1
ATOM 3010 C CA . MET B 1 181 ? 11.031 -24.438 2.164 1 98.62 181 MET B CA 1
ATOM 3011 C C . MET B 1 181 ? 12.133 -24.719 1.154 1 98.62 181 MET B C 1
ATOM 3013 O O . MET B 1 181 ? 12.539 -25.875 0.98 1 98.62 181 MET B O 1
ATOM 3017 N N . GLU B 1 182 ? 12.594 -23.703 0.478 1 98.31 182 GLU B N 1
ATOM 3018 C CA . GLU B 1 182 ? 13.734 -23.859 -0.418 1 98.31 182 GLU B CA 1
ATOM 3019 C C . GLU B 1 182 ? 14.938 -24.438 0.321 1 98.31 182 GLU B C 1
ATOM 3021 O O . GLU B 1 182 ? 15.602 -25.359 -0.18 1 98.31 182 GLU B O 1
ATOM 3026 N N . GLU B 1 183 ? 15.188 -23.922 1.421 1 97 183 GLU B N 1
ATOM 3027 C CA . GLU B 1 183 ? 16.297 -24.406 2.234 1 97 183 GLU B CA 1
ATOM 3028 C C . GLU B 1 183 ? 16.047 -25.844 2.699 1 97 183 GLU B C 1
ATOM 3030 O O . GLU B 1 183 ? 16.953 -26.672 2.639 1 97 183 GLU B O 1
ATOM 3035 N N . GLU B 1 184 ? 14.875 -26.047 3.137 1 97.25 184 GLU B N 1
ATOM 3036 C CA . GLU B 1 184 ? 14.531 -27.359 3.664 1 97.25 184 GLU B CA 1
ATOM 3037 C C . GLU B 1 184 ? 14.609 -28.438 2.576 1 97.25 184 GLU B C 1
ATOM 3039 O O . GLU B 1 184 ? 15.141 -29.516 2.807 1 97.25 184 GLU B O 1
ATOM 3044 N N . LEU B 1 185 ? 14.094 -28.109 1.396 1 97.75 185 LEU B N 1
ATOM 3045 C CA . LEU B 1 185 ? 13.898 -29.125 0.363 1 97.75 185 LEU B CA 1
ATOM 3046 C C . LEU B 1 185 ? 15.094 -29.188 -0.573 1 97.75 185 LEU B C 1
ATOM 3048 O O . LEU B 1 185 ? 15.25 -30.156 -1.327 1 97.75 185 LEU B O 1
ATOM 3052 N N . GLY B 1 186 ? 15.883 -28.125 -0.582 1 97 186 GLY B N 1
ATOM 3053 C CA . GLY B 1 186 ? 17.078 -28.109 -1.413 1 97 186 GLY B CA 1
ATOM 3054 C C . GLY B 1 186 ? 16.781 -27.891 -2.883 1 97 186 GLY B C 1
ATOM 3055 O O . GLY B 1 186 ? 17.531 -28.312 -3.75 1 97 186 GLY B O 1
ATOM 3056 N N . LYS B 1 187 ? 15.703 -27.406 -3.219 1 97.75 187 LYS B N 1
ATOM 3057 C CA . LYS B 1 187 ? 15.312 -27.016 -4.566 1 97.75 187 LYS B CA 1
ATOM 3058 C C . LYS B 1 187 ? 14.539 -25.703 -4.551 1 97.75 187 LYS B C 1
ATOM 3060 O O . LYS B 1 187 ? 14.047 -25.266 -3.5 1 97.75 187 LYS B O 1
ATOM 3065 N N . PRO B 1 188 ? 14.422 -25.062 -5.719 1 98.44 188 PRO B N 1
ATOM 3066 C CA . PRO B 1 188 ? 13.711 -23.781 -5.75 1 98.44 188 PRO B CA 1
ATOM 3067 C C . PRO B 1 188 ? 12.24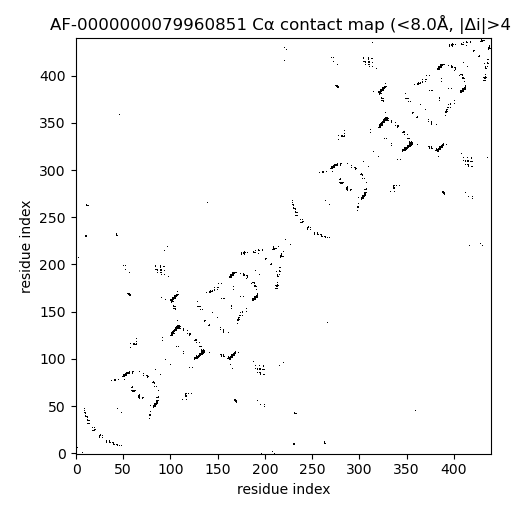2 -23.922 -5.348 1 98.44 188 PRO B C 1
ATOM 3069 O O . PRO B 1 188 ? 11.562 -24.844 -5.777 1 98.44 188 PRO B O 1
ATOM 3072 N N . VAL B 1 189 ? 11.805 -23.062 -4.477 1 98.81 189 VAL B N 1
ATOM 3073 C CA . VAL B 1 189 ? 10.406 -22.891 -4.098 1 98.81 189 VAL B CA 1
ATOM 3074 C C . VAL B 1 189 ? 9.992 -21.438 -4.32 1 98.81 189 VAL B C 1
ATOM 3076 O O . VAL B 1 189 ? 10.5 -20.531 -3.652 1 98.81 189 VAL B O 1
ATOM 3079 N N . ILE B 1 190 ? 9.039 -21.219 -5.262 1 98.25 190 ILE B N 1
ATOM 3080 C CA . ILE B 1 190 ? 8.734 -19.875 -5.746 1 98.25 190 ILE B CA 1
ATOM 3081 C C . ILE B 1 190 ? 7.344 -19.469 -5.277 1 98.25 190 ILE B C 1
ATOM 3083 O O . ILE B 1 190 ? 6.359 -20.156 -5.562 1 98.25 190 ILE B O 1
ATOM 3087 N N . ALA B 1 191 ? 7.309 -18.422 -4.559 1 98.62 191 ALA B N 1
ATOM 3088 C CA . ALA B 1 191 ? 6.031 -17.781 -4.277 1 98.62 191 ALA B CA 1
ATOM 3089 C C . ALA B 1 191 ? 5.656 -16.797 -5.387 1 98.62 191 ALA B C 1
ATOM 3091 O O . ALA B 1 191 ? 6.5 -16.047 -5.875 1 98.62 191 ALA B O 1
ATOM 3092 N N . ILE B 1 192 ? 4.406 -16.797 -5.742 1 98.38 192 ILE B N 1
ATOM 3093 C CA . ILE B 1 192 ? 3.945 -16.016 -6.887 1 98.38 192 ILE B CA 1
ATOM 3094 C C . ILE B 1 192 ? 4.234 -14.539 -6.656 1 98.38 192 ILE B C 1
ATOM 3096 O O . ILE B 1 192 ? 4.602 -13.812 -7.59 1 98.38 192 ILE B O 1
ATOM 3100 N N . ASN B 1 193 ? 4.031 -14.031 -5.457 1 98.06 193 ASN B N 1
ATOM 3101 C CA . ASN B 1 193 ? 4.301 -12.625 -5.18 1 98.06 193 ASN B CA 1
ATOM 3102 C C . ASN B 1 193 ? 5.781 -12.297 -5.336 1 98.06 193 ASN B C 1
ATOM 3104 O O . ASN B 1 193 ? 6.137 -11.234 -5.852 1 98.06 193 ASN B O 1
ATOM 3108 N N . THR B 1 194 ? 6.641 -13.219 -4.895 1 98.56 194 THR B N 1
ATOM 3109 C CA . THR B 1 194 ? 8.078 -13.039 -5.055 1 98.56 194 THR B CA 1
ATOM 3110 C C . THR B 1 194 ? 8.461 -13.023 -6.531 1 98.56 194 THR B C 1
ATOM 3112 O O . THR B 1 194 ? 9.219 -12.164 -6.977 1 98.56 194 THR B O 1
ATOM 3115 N N . ALA B 1 195 ? 7.938 -13.961 -7.246 1 98.56 195 ALA B N 1
ATOM 3116 C CA . ALA B 1 195 ? 8.195 -14.008 -8.68 1 98.56 195 ALA B CA 1
ATOM 3117 C C . ALA B 1 195 ? 7.734 -12.727 -9.367 1 98.56 195 ALA B C 1
ATOM 3119 O O . ALA B 1 195 ? 8.43 -12.188 -10.234 1 98.56 195 ALA B O 1
ATOM 3120 N N . THR B 1 196 ? 6.57 -12.266 -9 1 98.44 196 THR B N 1
ATOM 3121 C CA . THR B 1 196 ? 5.98 -11.086 -9.617 1 98.44 196 THR B CA 1
ATOM 3122 C C . THR B 1 196 ? 6.832 -9.844 -9.352 1 98.44 196 THR B C 1
ATOM 3124 O O . THR B 1 196 ? 7.145 -9.094 -10.273 1 98.44 196 THR B O 1
ATOM 3127 N N . VAL B 1 197 ? 7.215 -9.672 -8.102 1 98.25 197 VAL B N 1
ATOM 3128 C CA . VAL B 1 197 ? 8.062 -8.539 -7.746 1 98.25 197 VAL B CA 1
ATOM 3129 C C . VAL B 1 197 ? 9.414 -8.664 -8.453 1 98.25 197 VAL B C 1
ATOM 3131 O O . VAL B 1 197 ? 9.906 -7.703 -9.039 1 98.25 197 VAL B O 1
ATOM 3134 N N . TRP B 1 198 ? 9.961 -9.836 -8.414 1 98.62 198 TRP B N 1
ATOM 3135 C CA . TRP B 1 198 ? 11.234 -10.102 -9.07 1 98.62 198 TRP B CA 1
ATOM 3136 C C . TRP B 1 198 ? 11.164 -9.75 -10.555 1 98.62 198 TRP B C 1
ATOM 3138 O O . TRP B 1 198 ? 12.031 -9.039 -11.07 1 98.62 198 TRP B O 1
ATOM 3148 N N . HIS B 1 199 ? 10.18 -10.242 -11.211 1 98.44 199 HIS B N 1
ATOM 3149 C CA . HIS B 1 199 ? 10.016 -10.016 -12.641 1 98.44 199 HIS B CA 1
ATOM 3150 C C . HIS B 1 199 ? 9.867 -8.531 -12.953 1 98.44 199 HIS B C 1
ATOM 3152 O O . HIS B 1 199 ? 10.477 -8.023 -13.891 1 98.44 199 HIS B O 1
ATOM 3158 N N . ALA B 1 200 ? 9.016 -7.859 -12.172 1 98.19 200 ALA B N 1
ATOM 3159 C CA . ALA B 1 200 ? 8.844 -6.418 -12.352 1 98.19 200 ALA B CA 1
ATOM 3160 C C . ALA B 1 200 ? 10.18 -5.688 -12.219 1 98.19 200 ALA B C 1
ATOM 3162 O O . ALA B 1 200 ? 10.492 -4.801 -13.016 1 98.19 200 ALA B O 1
ATOM 3163 N N . TYR B 1 201 ? 10.922 -6.066 -11.164 1 98.19 201 TYR B N 1
ATOM 3164 C CA . TYR B 1 201 ? 12.219 -5.426 -10.938 1 98.19 201 TYR B CA 1
ATOM 3165 C C . TYR B 1 201 ? 13.172 -5.723 -12.086 1 98.19 201 TYR B C 1
ATOM 3167 O O . TYR B 1 201 ? 13.719 -4.801 -12.703 1 98.19 201 TYR B O 1
ATOM 3175 N N . ARG B 1 202 ? 13.297 -6.965 -12.492 1 98 202 ARG B N 1
ATOM 3176 C CA . ARG B 1 202 ? 14.328 -7.363 -13.445 1 98 202 ARG B CA 1
ATOM 3177 C C . ARG B 1 202 ? 14.016 -6.844 -14.844 1 98 202 ARG B C 1
ATOM 3179 O O . ARG B 1 202 ? 14.922 -6.461 -15.586 1 98 202 ARG B O 1
ATOM 3186 N N . THR B 1 203 ? 12.805 -6.801 -15.219 1 96.81 203 THR B N 1
ATOM 3187 C CA . THR B 1 203 ? 12.438 -6.309 -16.531 1 96.81 203 THR B CA 1
ATOM 3188 C C . THR B 1 203 ? 12.625 -4.797 -16.625 1 96.81 203 THR B C 1
ATOM 3190 O O . THR B 1 203 ? 12.562 -4.223 -17.719 1 96.81 203 THR B O 1
ATOM 3193 N N . HIS B 1 204 ? 12.867 -4.188 -15.492 1 96.31 204 HIS B N 1
ATOM 3194 C CA . HIS B 1 204 ? 13.086 -2.746 -15.484 1 96.31 204 HIS B CA 1
ATOM 3195 C C . HIS B 1 204 ? 14.5 -2.41 -15.023 1 96.31 204 HIS B C 1
ATOM 3197 O O . HIS B 1 204 ? 14.766 -1.295 -14.57 1 96.31 204 HIS B O 1
ATOM 3203 N N . GLY B 1 205 ? 15.312 -3.363 -15.008 1 96.75 205 GLY B N 1
ATOM 3204 C CA . GLY B 1 205 ? 16.734 -3.15 -14.781 1 96.75 205 GLY B CA 1
ATOM 3205 C C . GLY B 1 205 ? 17.094 -3.02 -13.312 1 96.75 205 GLY B C 1
ATOM 3206 O O . GLY B 1 205 ? 18.203 -2.613 -12.977 1 96.75 205 GLY B O 1
ATOM 3207 N N . ILE B 1 206 ? 16.219 -3.275 -12.445 1 97.62 206 ILE B N 1
ATOM 3208 C CA . ILE B 1 206 ? 16.469 -3.244 -11.008 1 97.62 206 ILE B CA 1
ATOM 3209 C C . ILE B 1 206 ? 17.031 -4.594 -10.555 1 97.62 206 ILE B C 1
ATOM 3211 O O . ILE B 1 206 ? 16.328 -5.605 -10.609 1 97.62 206 ILE B O 1
ATOM 3215 N N . ARG B 1 207 ? 18.234 -4.574 -10.094 1 97.81 207 ARG B N 1
ATOM 3216 C CA . ARG B 1 207 ? 18.953 -5.828 -9.859 1 97.81 207 ARG B CA 1
ATOM 3217 C C . ARG B 1 207 ? 19.234 -6.031 -8.375 1 97.81 207 ARG B C 1
ATOM 3219 O O . ARG B 1 207 ? 20 -6.918 -7.996 1 97.81 207 ARG B O 1
ATOM 3226 N N . ASP B 1 208 ? 18.625 -5.156 -7.512 1 97.81 208 ASP B N 1
ATOM 3227 C CA . ASP B 1 208 ? 18.812 -5.293 -6.07 1 97.81 208 ASP B CA 1
ATOM 3228 C C . ASP B 1 208 ? 18.531 -6.727 -5.617 1 97.81 208 ASP B C 1
ATOM 3230 O O . ASP B 1 208 ? 17.609 -7.375 -6.113 1 97.81 208 ASP B O 1
ATOM 3234 N N . GLN B 1 209 ? 19.375 -7.164 -4.754 1 97.88 209 GLN B N 1
ATOM 3235 C CA . GLN B 1 209 ? 19.219 -8.484 -4.156 1 97.88 209 GLN B CA 1
ATOM 3236 C C . GLN B 1 209 ? 18.594 -8.391 -2.77 1 97.88 209 GLN B C 1
ATOM 3238 O O . GLN B 1 209 ? 18.938 -7.5 -1.988 1 97.88 209 GLN B O 1
ATOM 3243 N N . LEU B 1 210 ? 17.656 -9.219 -2.562 1 96.81 210 LEU B N 1
ATOM 3244 C CA . LEU B 1 210 ? 16.953 -9.234 -1.284 1 96.81 210 LEU B CA 1
ATOM 3245 C C . LEU B 1 210 ? 17.031 -10.609 -0.639 1 96.81 210 LEU B C 1
ATOM 3247 O O . LEU B 1 210 ? 16.734 -11.617 -1.278 1 96.81 210 LEU B O 1
ATOM 3251 N N . GLU B 1 211 ? 17.359 -10.664 0.647 1 95.81 211 GLU B N 1
ATOM 3252 C CA . GLU B 1 211 ? 17.422 -11.914 1.399 1 95.81 211 GLU B CA 1
ATOM 3253 C C . GLU B 1 211 ? 16.078 -12.242 2.031 1 95.81 211 GLU B C 1
ATOM 3255 O O . GLU B 1 211 ? 15.25 -11.352 2.26 1 95.81 211 GLU B O 1
ATOM 3260 N N . GLY B 1 212 ? 15.906 -13.516 2.203 1 95.56 212 GLY B N 1
ATOM 3261 C CA . GLY B 1 212 ? 14.742 -13.945 2.961 1 95.56 212 GLY B CA 1
ATOM 3262 C C . GLY B 1 212 ? 13.547 -14.258 2.086 1 95.56 212 GLY B C 1
ATOM 3263 O O . GLY B 1 212 ? 12.492 -14.656 2.586 1 95.56 212 GLY B O 1
ATOM 3264 N N . PHE B 1 213 ? 13.703 -14.141 0.781 1 97.38 213 PHE B N 1
ATOM 3265 C CA . PHE B 1 213 ? 12.57 -14.375 -0.111 1 97.38 213 PHE B CA 1
ATOM 3266 C C . PHE B 1 213 ? 12.914 -15.438 -1.151 1 97.38 213 PHE B C 1
ATOM 3268 O O . PHE B 1 213 ? 12.266 -15.523 -2.195 1 97.38 213 PHE B O 1
ATOM 3275 N N . GLY B 1 214 ? 14.008 -16.203 -0.914 1 97.38 214 GLY B N 1
ATOM 3276 C CA . GLY B 1 214 ? 14.375 -17.281 -1.807 1 97.38 214 GLY B CA 1
ATOM 3277 C C . GLY B 1 214 ? 15.406 -16.875 -2.846 1 97.38 214 GLY B C 1
ATOM 3278 O O . GLY B 1 214 ? 15.844 -15.727 -2.879 1 97.38 214 GLY B O 1
ATOM 3279 N N . CYS B 1 215 ? 15.742 -17.734 -3.676 1 97.5 215 CYS B N 1
ATOM 3280 C CA . CYS B 1 215 ? 16.891 -17.609 -4.559 1 97.5 215 CYS B CA 1
ATOM 3281 C C . CYS B 1 215 ? 16.641 -16.594 -5.652 1 97.5 215 CYS B C 1
ATOM 3283 O O . CYS B 1 215 ? 17.562 -15.938 -6.133 1 97.5 215 CYS B O 1
ATOM 3285 N N . LEU B 1 216 ? 15.398 -16.391 -6.027 1 97.38 216 LEU B N 1
ATOM 3286 C CA . LEU B 1 216 ? 15.102 -15.484 -7.133 1 97.38 216 LEU B CA 1
ATOM 3287 C C . LEU B 1 216 ? 15.594 -14.078 -6.828 1 97.38 216 LEU B C 1
ATOM 3289 O O . LEU B 1 216 ? 16.406 -13.523 -7.574 1 97.38 216 LEU B O 1
ATOM 3293 N N . LEU B 1 217 ? 15.133 -13.5 -5.719 1 97.94 217 LEU B N 1
ATOM 3294 C CA . LEU B 1 217 ? 15.492 -12.133 -5.371 1 97.94 217 LEU B CA 1
ATOM 3295 C C . LEU B 1 217 ? 16.891 -12.07 -4.762 1 97.94 217 LEU B C 1
ATOM 3297 O O . LEU B 1 217 ? 17.5 -11.008 -4.727 1 97.94 217 LEU B O 1
ATOM 3301 N N . GLU B 1 218 ? 17.359 -13.281 -4.34 1 97.25 218 GLU B N 1
ATOM 3302 C CA . GLU B 1 218 ? 18.688 -13.297 -3.715 1 97.25 218 GLU B CA 1
ATOM 3303 C C . GLU B 1 218 ? 19.781 -13.406 -4.762 1 97.25 218 GLU B C 1
ATOM 3305 O O . GLU B 1 218 ? 20.875 -12.844 -4.586 1 97.25 218 GLU B O 1
ATOM 3310 N N . ARG B 1 219 ? 19.516 -14.156 -5.855 1 96.38 219 ARG B N 1
ATOM 3311 C CA . ARG B 1 219 ? 20.672 -14.555 -6.672 1 96.38 219 ARG B CA 1
ATOM 3312 C C . ARG B 1 219 ? 20.391 -14.305 -8.156 1 96.38 219 ARG B C 1
ATOM 3314 O O . ARG B 1 219 ? 21.297 -14.438 -8.984 1 96.38 219 ARG B O 1
ATOM 3321 N N . HIS B 1 220 ? 19.203 -13.977 -8.469 1 96.25 220 HIS B N 1
ATOM 3322 C CA . HIS B 1 220 ? 18.859 -13.867 -9.883 1 96.25 220 HIS B CA 1
ATOM 3323 C C . HIS B 1 220 ? 18.297 -12.492 -10.211 1 96.25 220 HIS B C 1
ATOM 3325 O O . HIS B 1 220 ? 17.781 -11.797 -9.328 1 96.25 220 HIS B O 1
#

pLDDT: mean 92.69, std 10.2, range [49.38, 98.88]

Foldseek 3Di:
DDDPPDDDFFFDQDQDPDPCPDPVSVVVSVVSRLVSVLVRLVVRCVVVDQEAEDLWFLQCLAPAPVSNVVVQVSSCVSNVRHGYFYLLVLVLVLCVVQPFAEEEEEEQDDPVSQVSNCRRVVSSRHHYQYYHHVPQPDLVSQLVDDLVNVLVSQVVRDDPPGQEYEYTDSSHPCQLSQQVSCVVVVHHRAYSVNSRVLVVCVVVPNLQADPRRHCSSHPD/DDDPPDDDFFFDQDQDPDPCPDPVSVVVSVVSRLVSVLVRLVVRCVVVDQEAEDLWFLQCLAPAPVSNVVVQVSSCVSNVRHGYFYLLVLVLVLCVVQPFAEEEEEEQDDPVSQVSNCRRVVSSRHHYQYYHHVPQPDLVSQLVDDLVNVLVSQVVRDDDPGQEYEYTDSSHPCQLSQQVSCVVVVHHYAYSVNSRVLVVCVVVPNLQADPRRHCSSHPD